Protein AF-A0A660UEM5-F1 (afdb_monomer_lite)

Structure (mmCIF, N/CA/C/O backbone):
data_AF-A0A660UEM5-F1
#
_entry.id   AF-A0A660UEM5-F1
#
loop_
_atom_site.group_PDB
_atom_site.id
_atom_site.type_symbol
_atom_site.label_atom_id
_atom_site.label_alt_id
_atom_site.label_comp_id
_atom_site.label_asym_id
_atom_site.label_entity_id
_atom_site.label_seq_id
_atom_site.pdbx_PDB_ins_code
_atom_site.Cartn_x
_atom_site.Cartn_y
_atom_site.Cartn_z
_atom_site.occupancy
_atom_site.B_iso_or_equiv
_atom_site.auth_seq_id
_atom_site.auth_comp_id
_atom_site.auth_asym_id
_atom_site.auth_atom_id
_atom_site.pdbx_PDB_model_num
ATOM 1 N N . MET A 1 1 ? -9.674 23.743 12.447 1.00 40.81 1 MET A N 1
ATOM 2 C CA . MET A 1 1 ? -9.831 23.033 11.156 1.00 40.81 1 MET A CA 1
ATOM 3 C C . MET A 1 1 ? -8.463 22.479 10.761 1.00 40.81 1 MET A C 1
ATOM 5 O O . MET A 1 1 ? -7.748 23.118 10.012 1.00 40.81 1 MET A O 1
ATOM 9 N N . GLU A 1 2 ? -8.066 21.344 11.345 1.00 47.53 2 GLU A N 1
ATOM 10 C CA . GLU A 1 2 ? -6.672 20.836 11.371 1.00 47.53 2 GLU A CA 1
ATOM 11 C C . GLU A 1 2 ? -6.374 19.727 10.335 1.00 47.53 2 GLU A C 1
ATOM 13 O O . GLU A 1 2 ? -5.307 19.132 10.365 1.00 47.53 2 GLU A O 1
ATOM 18 N N . TYR A 1 3 ? -7.315 19.409 9.438 1.00 53.25 3 TYR A N 1
ATOM 19 C CA . TYR A 1 3 ? -7.286 18.165 8.645 1.00 53.25 3 TYR A CA 1
ATOM 20 C C . TYR A 1 3 ? -7.354 18.379 7.126 1.00 53.25 3 TYR A C 1
ATOM 22 O O . TYR A 1 3 ? -7.770 17.474 6.409 1.00 53.25 3 TYR A O 1
ATOM 30 N N . HIS A 1 4 ? -7.023 19.573 6.622 1.00 50.53 4 HIS A N 1
ATOM 31 C CA . HIS A 1 4 ? -7.321 19.935 5.229 1.00 50.53 4 HIS A CA 1
ATOM 32 C C . HIS A 1 4 ? -6.589 19.093 4.167 1.00 50.53 4 HIS A C 1
ATOM 34 O O . HIS A 1 4 ? -7.130 18.963 3.070 1.00 50.53 4 HIS A O 1
ATOM 40 N N . ASP A 1 5 ? -5.473 18.437 4.515 1.00 61.25 5 ASP A N 1
ATOM 41 C CA . ASP A 1 5 ? -4.654 17.679 3.554 1.00 61.25 5 ASP A CA 1
ATOM 42 C C . ASP A 1 5 ? -4.652 16.151 3.767 1.00 61.25 5 ASP A C 1
ATOM 44 O O . ASP A 1 5 ? -4.212 15.402 2.893 1.00 61.25 5 ASP A O 1
ATOM 48 N N . GLU A 1 6 ? -5.185 15.637 4.884 1.00 78.88 6 GLU A N 1
ATOM 49 C CA . GLU A 1 6 ? -5.201 14.190 5.150 1.00 78.88 6 GLU A CA 1
ATOM 50 C C . GLU A 1 6 ? -6.465 13.506 4.609 1.00 78.88 6 GLU A C 1
ATOM 52 O O . GLU A 1 6 ? -7.593 13.756 5.043 1.00 78.88 6 GLU A O 1
ATOM 57 N N . LYS A 1 7 ? -6.283 12.544 3.694 1.00 88.62 7 LYS A N 1
ATOM 58 C CA . LYS A 1 7 ? -7.393 11.761 3.122 1.00 88.62 7 LYS A CA 1
ATOM 59 C C . LYS A 1 7 ? -8.039 10.776 4.090 1.00 88.62 7 LYS A C 1
ATOM 61 O O . LYS A 1 7 ? -9.180 10.370 3.863 1.00 88.62 7 LYS A O 1
ATOM 66 N N . VAL A 1 8 ? -7.325 10.357 5.130 1.00 93.06 8 VAL A N 1
ATOM 67 C CA . VAL A 1 8 ? -7.819 9.408 6.132 1.00 93.06 8 VAL A CA 1
ATOM 68 C C . VAL A 1 8 ? -7.319 9.850 7.493 1.00 93.06 8 VAL A C 1
ATOM 70 O O . VAL A 1 8 ? -6.116 9.923 7.703 1.00 93.06 8 VAL A O 1
ATOM 73 N N . VAL A 1 9 ? -8.238 10.102 8.420 1.00 94.12 9 VAL A N 1
ATOM 74 C CA . VAL A 1 9 ? -7.917 10.643 9.745 1.00 94.12 9 VAL A CA 1
ATOM 75 C C . VAL A 1 9 ? -8.467 9.715 10.816 1.00 94.12 9 VAL A C 1
ATOM 77 O O . VAL A 1 9 ? -9.648 9.369 10.789 1.00 94.12 9 VAL A O 1
ATOM 80 N N . LYS A 1 10 ? -7.638 9.331 11.792 1.00 94.12 10 LYS A N 1
ATOM 81 C CA . LYS A 1 10 ? -8.098 8.622 12.998 1.00 94.12 10 LYS A CA 1
ATOM 82 C C . LYS A 1 10 ? -8.611 9.621 14.042 1.00 94.12 10 LYS A C 1
ATOM 84 O O . LYS A 1 10 ? -8.025 10.684 14.241 1.00 94.12 10 LYS A O 1
ATOM 89 N N . THR A 1 11 ? -9.690 9.286 14.747 1.00 93.12 11 THR A N 1
ATOM 90 C CA . THR A 1 11 ? -10.073 10.015 15.970 1.00 93.12 11 THR A CA 1
ATOM 91 C C . THR A 1 11 ? -8.989 9.867 17.042 1.00 93.12 11 THR A C 1
ATOM 93 O O . THR A 1 11 ? -8.387 8.800 17.153 1.00 93.12 11 THR A O 1
ATOM 96 N N . LYS A 1 12 ? -8.773 10.898 17.867 1.00 90.12 12 LYS A N 1
ATOM 97 C CA . LYS A 1 12 ? -7.832 10.883 18.997 1.00 90.12 12 LYS A CA 1
ATOM 98 C C . LYS A 1 12 ? -8.220 9.796 20.002 1.00 90.12 12 LYS A C 1
ATOM 100 O O . LYS A 1 12 ? -7.364 9.067 20.493 1.00 90.12 12 LYS A O 1
ATOM 105 N N . ASN A 1 13 ? -9.518 9.641 20.266 1.00 87.25 13 ASN A N 1
ATOM 106 C CA . ASN A 1 13 ? -10.042 8.648 21.203 1.00 87.25 13 ASN A CA 1
ATOM 107 C C . ASN A 1 13 ? -10.417 7.324 20.507 1.00 87.25 13 ASN A C 1
ATOM 109 O O . ASN A 1 13 ? -11.582 6.934 20.489 1.00 87.25 13 ASN A O 1
ATOM 113 N N . ILE A 1 14 ? -9.448 6.617 19.927 1.00 89.38 14 ILE A N 1
ATOM 114 C CA . ILE A 1 14 ? -9.673 5.337 19.229 1.00 89.38 14 ILE A CA 1
ATOM 115 C C . ILE A 1 14 ? -9.167 4.137 20.047 1.00 89.38 14 ILE A C 1
ATOM 117 O O . ILE A 1 14 ? -8.414 4.304 21.004 1.00 89.38 14 ILE A O 1
ATOM 121 N N . GLY A 1 15 ? -9.617 2.931 19.706 1.00 88.88 15 GLY A N 1
ATOM 122 C CA . GLY A 1 15 ? -9.191 1.692 20.356 1.00 88.88 15 GLY A CA 1
ATOM 123 C C . GLY A 1 15 ? -9.755 1.499 21.754 1.00 88.88 15 GLY A C 1
ATOM 124 O O . GLY A 1 15 ? -10.719 2.160 22.169 1.00 88.88 15 GLY A O 1
ATOM 125 N N . PHE A 1 16 ? -9.146 0.562 22.477 1.00 89.12 16 PHE A N 1
ATOM 126 C CA . PHE A 1 16 ? -9.543 0.198 23.831 1.00 89.12 16 PHE A CA 1
ATOM 127 C C . PHE A 1 16 ? -9.557 1.397 24.787 1.00 89.12 16 PHE A C 1
ATOM 129 O O . PHE A 1 16 ? -8.673 2.255 24.766 1.00 89.12 16 PHE A O 1
ATOM 136 N N . CYS A 1 17 ? -10.557 1.461 25.672 1.00 87.94 17 CYS A N 1
ATOM 137 C CA . CYS A 1 17 ? -10.482 2.388 26.801 1.00 87.94 17 CYS A CA 1
ATOM 138 C C . CYS A 1 17 ? -9.477 1.879 27.848 1.00 87.94 17 CYS A C 1
ATOM 140 O O . CYS A 1 17 ? -9.124 0.700 27.866 1.00 87.94 17 CYS A O 1
ATOM 142 N N . PHE A 1 18 ? -9.047 2.756 28.759 1.00 86.25 18 PHE A N 1
ATOM 143 C CA . PHE A 1 18 ? -8.059 2.400 29.786 1.00 86.25 18 PHE A CA 1
ATOM 144 C C . PHE A 1 18 ? -8.498 1.203 30.653 1.00 86.25 18 PHE A C 1
ATOM 146 O O . PHE A 1 18 ? -7.657 0.411 31.059 1.00 86.25 18 PHE A O 1
ATOM 153 N N . GLY A 1 19 ? -9.803 1.065 30.933 1.00 84.81 19 GLY A N 1
ATOM 154 C CA . GLY A 1 19 ? -10.333 -0.042 31.733 1.00 84.81 19 GLY A CA 1
ATOM 155 C C . GLY A 1 19 ? -10.148 -1.381 31.027 1.00 84.81 19 GLY A C 1
ATOM 156 O O . GLY A 1 19 ? -9.633 -2.319 31.620 1.00 84.81 19 GLY A O 1
ATOM 157 N N . VAL A 1 20 ? -10.481 -1.429 29.735 1.00 86.44 20 VAL A N 1
ATOM 158 C CA . VAL A 1 20 ? -10.298 -2.619 28.896 1.00 86.44 20 VAL A CA 1
ATOM 159 C C . VAL A 1 20 ? -8.820 -2.962 28.727 1.00 86.44 20 VAL A C 1
ATOM 161 O O . VAL A 1 20 ? -8.461 -4.124 28.892 1.00 86.44 20 VAL A O 1
ATOM 164 N N . ARG A 1 21 ? -7.960 -1.968 28.440 1.00 88.94 21 ARG A N 1
ATOM 165 C CA . ARG A 1 21 ? -6.508 -2.192 28.306 1.00 88.94 21 ARG A CA 1
ATOM 166 C C . ARG A 1 21 ? -5.932 -2.829 29.561 1.00 88.94 21 ARG A C 1
ATOM 168 O O . ARG A 1 21 ? -5.332 -3.889 29.470 1.00 88.94 21 ARG A O 1
ATOM 175 N N . LYS A 1 22 ? -6.228 -2.250 30.726 1.00 88.12 22 LYS A N 1
ATOM 176 C CA . LYS A 1 22 ? -5.733 -2.752 32.007 1.00 88.12 22 LYS A CA 1
ATOM 177 C C . LYS A 1 22 ? -6.202 -4.181 32.300 1.00 88.12 22 LYS A C 1
ATOM 179 O O . LYS A 1 22 ? -5.421 -4.986 32.794 1.00 88.12 22 LYS A O 1
ATOM 184 N N . SER A 1 23 ? -7.465 -4.508 32.011 1.00 88.31 23 SER A N 1
ATOM 185 C CA . SER A 1 23 ? -7.967 -5.876 32.194 1.00 88.31 23 SER A CA 1
ATOM 186 C C . SER A 1 23 ? -7.283 -6.865 31.242 1.00 88.31 23 SER A C 1
ATOM 188 O O . SER A 1 23 ? -6.960 -7.969 31.663 1.00 88.31 23 SER A O 1
ATOM 190 N N . LEU A 1 24 ? -7.037 -6.488 29.981 1.00 89.25 24 LEU A N 1
ATOM 191 C CA . LEU A 1 24 ? -6.336 -7.345 29.016 1.00 89.25 24 LEU A CA 1
ATOM 192 C C . LEU A 1 24 ? -4.858 -7.544 29.375 1.00 89.25 24 LEU A C 1
ATOM 194 O O . LEU A 1 24 ? -4.388 -8.676 29.326 1.00 89.25 24 LEU A O 1
ATOM 198 N N . GLU A 1 25 ? -4.154 -6.477 29.756 1.00 90.56 25 GLU A N 1
ATOM 199 C CA . GLU A 1 25 ? -2.764 -6.525 30.238 1.00 90.56 25 GLU A CA 1
ATOM 200 C C . GLU A 1 25 ? -2.647 -7.467 31.439 1.00 90.56 25 GLU A C 1
ATOM 202 O O . GLU A 1 25 ? -1.825 -8.374 31.432 1.00 90.56 25 GLU A O 1
ATOM 207 N N . LEU A 1 26 ? -3.559 -7.352 32.409 1.00 91.00 26 LEU A N 1
ATOM 208 C CA . LEU A 1 26 ? -3.606 -8.244 33.566 1.00 91.00 26 LEU A CA 1
ATOM 209 C C . LEU A 1 26 ? -3.771 -9.720 33.171 1.00 91.00 26 LEU A C 1
ATOM 211 O O . LEU A 1 26 ? -3.085 -10.581 33.715 1.00 91.00 26 LEU A O 1
ATOM 215 N N . VAL A 1 27 ? -4.679 -10.029 32.239 1.00 91.12 27 VAL A N 1
ATOM 216 C CA . VAL A 1 27 ? -4.877 -11.409 31.765 1.00 91.12 27 VAL A CA 1
ATOM 217 C C . VAL A 1 27 ? -3.614 -11.926 31.071 1.00 91.12 27 VAL A C 1
ATOM 219 O O . VAL A 1 27 ? -3.218 -13.066 31.296 1.00 91.12 27 VAL A O 1
ATOM 222 N N . GLN A 1 28 ? -2.965 -11.099 30.249 1.00 90.06 28 GLN A N 1
ATOM 223 C CA . GLN A 1 28 ? -1.725 -11.468 29.561 1.00 90.06 28 GLN A CA 1
ATOM 224 C C . GLN A 1 28 ? -0.567 -11.693 30.541 1.00 90.06 28 GLN A C 1
ATOM 226 O O . GLN A 1 28 ? 0.149 -12.686 30.412 1.00 90.06 28 GLN A O 1
ATOM 231 N N . ASP A 1 29 ? -0.432 -10.841 31.555 1.00 91.88 29 ASP A N 1
ATOM 232 C CA . ASP A 1 29 ? 0.572 -10.985 32.609 1.00 91.88 29 ASP A CA 1
ATOM 233 C C . ASP A 1 29 ? 0.387 -12.304 33.366 1.00 91.88 29 ASP A C 1
ATOM 235 O O . ASP A 1 29 ? 1.346 -13.050 33.549 1.00 91.88 29 ASP A O 1
ATOM 239 N N . ILE A 1 30 ? -0.848 -12.646 33.741 1.00 91.19 30 ILE A N 1
ATOM 240 C CA . ILE A 1 30 ? -1.155 -13.908 34.432 1.00 91.19 30 ILE A CA 1
ATOM 241 C C . ILE A 1 30 ? -0.803 -15.118 33.557 1.00 91.19 30 ILE A C 1
ATOM 243 O O . ILE A 1 30 ? -0.181 -16.065 34.035 1.00 91.19 30 ILE A O 1
ATOM 247 N N . LEU A 1 31 ? -1.170 -15.080 32.272 1.00 90.56 31 LEU A N 1
ATOM 248 C CA . LEU A 1 31 ? -0.868 -16.160 31.330 1.00 90.56 31 LEU A CA 1
ATOM 249 C C . LEU A 1 31 ? 0.638 -16.320 31.083 1.00 90.56 31 LEU A C 1
ATOM 251 O O . LEU A 1 31 ? 1.101 -17.435 30.882 1.00 90.56 31 LEU A O 1
ATOM 255 N N . SER A 1 32 ? 1.409 -15.231 31.097 1.00 90.56 32 SER A N 1
ATOM 256 C CA . SER A 1 32 ? 2.859 -15.287 30.862 1.00 90.56 32 SER A CA 1
ATOM 257 C C . SER A 1 32 ? 3.653 -15.831 32.051 1.00 90.56 32 SER A C 1
ATOM 259 O O . SER A 1 32 ? 4.675 -16.485 31.851 1.00 90.56 32 SER A O 1
ATOM 261 N N . ARG A 1 33 ? 3.181 -15.597 33.282 1.00 90.44 33 ARG A N 1
ATOM 262 C CA . ARG A 1 33 ? 3.845 -16.079 34.502 1.00 90.44 33 ARG A CA 1
ATOM 263 C C . ARG A 1 33 ? 3.650 -17.573 34.750 1.00 90.44 33 ARG A C 1
ATOM 265 O O . ARG A 1 33 ? 4.492 -18.182 35.395 1.00 90.44 33 ARG A O 1
ATOM 272 N N . ASN A 1 34 ? 2.578 -18.163 34.214 1.00 85.44 34 ASN A N 1
ATOM 273 C CA . ASN A 1 34 ? 2.186 -19.554 34.473 1.00 85.44 34 ASN A CA 1
ATOM 274 C C . ASN A 1 34 ? 2.013 -19.872 35.974 1.00 85.44 34 ASN A C 1
ATOM 276 O O . ASN A 1 34 ? 2.223 -21.003 36.401 1.00 85.44 34 ASN A O 1
ATOM 280 N N . ASP A 1 35 ? 1.588 -18.879 36.764 1.00 87.62 35 ASP A N 1
ATOM 281 C CA . ASP A 1 35 ? 1.375 -19.016 38.215 1.00 87.62 35 ASP A CA 1
ATOM 282 C C . ASP A 1 35 ? 0.176 -19.923 38.565 1.00 87.62 35 ASP A C 1
ATOM 284 O O . ASP A 1 35 ? 0.029 -20.347 39.709 1.00 87.62 35 ASP A O 1
ATOM 288 N N . TYR A 1 36 ? -0.706 -20.200 37.597 1.00 90.25 36 TYR A N 1
ATOM 289 C CA . TYR A 1 36 ? -1.959 -20.928 37.802 1.00 90.25 36 TYR A CA 1
ATOM 290 C C . TYR A 1 36 ? -2.107 -22.074 36.806 1.00 90.25 36 TYR A C 1
ATOM 292 O O . TYR A 1 36 ? -1.790 -21.928 35.626 1.00 90.25 36 TYR A O 1
ATOM 300 N N . SER A 1 37 ? -2.683 -23.188 37.263 1.00 90.62 37 SER A N 1
ATOM 301 C CA . SER A 1 37 ? -2.944 -24.371 36.430 1.00 90.62 37 SER A CA 1
ATOM 302 C C . SER A 1 37 ? -3.986 -24.105 35.338 1.00 90.62 37 SER A C 1
ATOM 304 O O . SER A 1 37 ? -3.953 -24.714 34.268 1.00 90.62 37 SER A O 1
ATOM 306 N N . GLN A 1 38 ? -4.920 -23.187 35.598 1.00 93.31 38 GLN A N 1
ATOM 307 C CA . GLN A 1 38 ? -5.958 -22.780 34.660 1.00 93.31 38 GLN A CA 1
ATOM 308 C C . GLN A 1 38 ? -6.470 -21.373 34.989 1.00 93.31 38 GLN A C 1
ATOM 310 O O . GLN A 1 38 ? -6.795 -21.052 36.134 1.00 93.31 38 GLN A O 1
ATOM 315 N N . VAL A 1 39 ? -6.622 -20.548 33.951 1.00 94.81 39 VAL A N 1
ATOM 316 C CA . VAL A 1 39 ? -7.245 -19.222 34.049 1.00 94.81 39 VAL A CA 1
ATOM 317 C C . VAL A 1 39 ? -8.699 -19.309 33.593 1.00 94.81 39 VAL A C 1
ATOM 319 O O . VAL A 1 39 ? -8.985 -19.763 32.480 1.00 94.81 39 VAL A O 1
ATOM 322 N N . TYR A 1 40 ? -9.614 -18.864 34.448 1.00 93.88 40 TYR A N 1
ATOM 323 C CA . TYR A 1 40 ? -11.028 -18.684 34.141 1.00 93.88 40 TYR A CA 1
ATOM 324 C C . TYR A 1 40 ? -11.362 -17.199 34.083 1.00 93.88 40 TYR A C 1
ATOM 326 O O . TYR A 1 40 ? -10.816 -16.395 34.837 1.00 93.88 40 TYR A O 1
ATOM 334 N N . MET A 1 41 ? -12.303 -16.836 33.224 1.00 92.19 41 MET A N 1
ATOM 335 C CA . MET A 1 41 ? -12.812 -15.478 33.127 1.00 92.19 41 MET A CA 1
ATOM 336 C C . MET A 1 41 ? -14.318 -15.472 33.329 1.00 92.19 41 MET A C 1
ATOM 338 O O . MET A 1 41 ? -15.047 -16.184 32.643 1.00 92.19 41 MET A O 1
ATOM 342 N N . LEU A 1 42 ? -14.782 -14.690 34.298 1.00 90.19 42 LEU A N 1
ATOM 343 C CA . LEU A 1 42 ? -16.192 -14.595 34.634 1.00 90.19 42 LEU A CA 1
ATOM 344 C C . LEU A 1 42 ? -16.820 -13.463 33.817 1.00 90.19 42 LEU A C 1
ATOM 346 O O . LEU A 1 42 ? -16.598 -12.277 34.078 1.00 90.19 42 LEU A O 1
ATOM 350 N N . GLY A 1 43 ? -17.591 -13.868 32.812 1.00 86.44 43 GLY A N 1
ATOM 351 C CA . GLY A 1 43 ? -18.107 -13.011 31.754 1.00 86.44 43 GLY A CA 1
ATOM 352 C C . GLY A 1 43 ? -17.084 -12.762 30.651 1.00 86.44 43 GLY A C 1
ATOM 353 O O . GLY A 1 43 ? -15.930 -13.177 30.719 1.00 86.44 43 GLY A O 1
ATOM 354 N N . GLU A 1 44 ? -17.518 -12.081 29.602 1.00 86.00 44 GLU A N 1
ATOM 355 C CA . GLU A 1 44 ? -16.634 -11.667 28.518 1.00 86.00 44 GLU A CA 1
ATOM 356 C C . GLU A 1 44 ? -15.908 -10.383 28.922 1.00 86.00 44 GLU A C 1
ATOM 358 O O . GLU A 1 44 ? -16.544 -9.388 29.269 1.00 86.00 44 GLU A O 1
ATOM 363 N N . ILE A 1 45 ? -14.570 -10.368 28.843 1.00 82.31 45 ILE A N 1
ATOM 364 C CA . ILE A 1 45 ? -13.777 -9.183 29.224 1.00 82.31 45 ILE A CA 1
ATOM 365 C C . ILE A 1 45 ? -14.254 -7.910 28.519 1.00 82.31 45 ILE A C 1
ATOM 367 O O . ILE A 1 45 ? -14.247 -6.826 29.114 1.00 82.31 45 ILE A O 1
ATOM 371 N N . ILE A 1 46 ? -14.679 -8.089 27.264 1.00 81.50 46 ILE A N 1
ATOM 372 C CA . ILE A 1 46 ? -15.324 -7.135 26.374 1.00 81.50 46 ILE A CA 1
ATOM 373 C C . ILE A 1 46 ? -16.238 -7.876 25.397 1.00 81.50 46 ILE A C 1
ATOM 375 O O . ILE A 1 46 ? -15.971 -9.017 25.033 1.00 81.50 46 ILE A O 1
ATOM 379 N N . HIS A 1 47 ? -17.240 -7.175 24.871 1.00 76.94 47 HIS A N 1
ATOM 380 C CA . HIS A 1 47 ? -18.082 -7.666 23.778 1.00 76.94 47 HIS A CA 1
ATOM 381 C C . HIS A 1 47 ? -17.372 -7.524 22.421 1.00 76.94 47 HIS A C 1
ATOM 383 O O . HIS A 1 47 ? -17.693 -6.634 21.627 1.00 76.94 47 HIS A O 1
ATOM 389 N N . ASN A 1 48 ? -16.351 -8.358 22.196 1.00 81.75 48 ASN A N 1
ATOM 390 C CA . ASN A 1 48 ? -15.640 -8.477 20.924 1.00 81.75 48 ASN A CA 1
ATOM 391 C C . ASN A 1 48 ? -15.179 -9.920 20.679 1.00 81.75 48 ASN A C 1
ATOM 393 O O . ASN A 1 48 ? -14.167 -10.355 21.232 1.00 81.75 48 ASN A O 1
ATOM 397 N N . ASP A 1 49 ? -15.877 -10.620 19.787 1.00 82.75 49 ASP A N 1
ATOM 398 C CA . ASP A 1 49 ? -15.643 -12.036 19.486 1.00 82.75 49 ASP A CA 1
ATOM 399 C C . ASP A 1 49 ? -14.198 -12.334 19.058 1.00 82.75 49 ASP A C 1
ATOM 401 O O . ASP A 1 49 ? -13.665 -13.389 19.384 1.00 82.75 49 ASP A O 1
ATOM 405 N N . LEU A 1 50 ? -13.524 -11.411 18.357 1.00 80.75 50 LEU A N 1
ATOM 406 C CA . LEU A 1 50 ? -12.132 -11.616 17.932 1.00 80.75 50 LEU A CA 1
ATOM 407 C C . LEU A 1 50 ? -11.188 -11.699 19.133 1.00 80.75 50 LEU A C 1
ATOM 409 O O . LEU A 1 50 ? -10.301 -12.548 19.160 1.00 80.75 50 LEU A O 1
ATOM 413 N N . VAL A 1 51 ? -11.391 -10.831 20.123 1.00 85.19 51 VAL A N 1
ATOM 414 C CA . VAL A 1 51 ? -10.572 -10.797 21.342 1.00 85.19 51 VAL A CA 1
ATOM 415 C C . VAL A 1 51 ? -10.904 -11.985 22.238 1.00 85.19 51 VAL A C 1
ATOM 417 O O . VAL A 1 51 ? -10.002 -12.603 22.795 1.00 85.19 51 VAL A O 1
ATOM 420 N N . ILE A 1 52 ? -12.185 -12.342 22.330 1.00 87.44 52 ILE A N 1
ATOM 421 C CA . ILE A 1 52 ? -12.643 -13.509 23.084 1.00 87.44 52 ILE A CA 1
ATOM 422 C C . ILE A 1 52 ? -12.034 -14.804 22.532 1.00 87.44 52 ILE A C 1
ATOM 424 O O . ILE A 1 52 ? -11.397 -15.540 23.285 1.00 87.44 52 ILE A O 1
ATOM 428 N N . ASN A 1 53 ? -12.111 -15.020 21.219 1.00 87.50 53 ASN A N 1
ATOM 429 C CA . ASN A 1 53 ? -11.510 -16.188 20.572 1.00 87.50 53 ASN A CA 1
ATOM 430 C C . ASN A 1 53 ? -9.982 -16.233 20.758 1.00 87.50 53 ASN A C 1
ATOM 432 O O . ASN A 1 53 ? -9.398 -17.309 20.890 1.00 87.50 53 ASN A O 1
ATOM 436 N N . GLU A 1 54 ? -9.308 -15.075 20.771 1.00 87.81 54 GLU A N 1
ATOM 437 C CA . GLU A 1 54 ? -7.864 -15.012 21.018 1.00 87.81 54 GLU A CA 1
ATOM 438 C C . GLU A 1 54 ? -7.505 -15.454 22.445 1.00 87.81 54 GLU A C 1
ATOM 440 O O . GLU A 1 54 ? -6.537 -16.194 22.625 1.00 87.81 54 GLU A O 1
ATOM 445 N N . LEU A 1 55 ? -8.281 -15.028 23.446 1.00 90.25 55 LEU A N 1
ATOM 446 C CA . LEU A 1 55 ? -8.082 -15.422 24.842 1.00 90.25 55 LEU A CA 1
ATOM 447 C C . LEU A 1 55 ? -8.363 -16.911 25.062 1.00 90.25 55 LEU A C 1
ATOM 449 O O . LEU A 1 55 ? -7.564 -17.585 25.712 1.00 90.25 55 LEU A O 1
ATOM 453 N N . GLU A 1 56 ? -9.439 -17.442 24.479 1.00 91.62 56 GLU A N 1
ATOM 454 C CA . GLU A 1 56 ? -9.758 -18.874 24.550 1.00 91.62 56 GLU A CA 1
ATOM 455 C C . GLU A 1 56 ? -8.648 -19.723 23.911 1.00 91.62 56 GLU A C 1
ATOM 457 O O . GLU A 1 56 ? -8.205 -20.710 24.498 1.00 91.62 56 GLU A O 1
ATOM 462 N N . ARG A 1 57 ? -8.091 -19.286 22.771 1.00 92.31 57 ARG A N 1
ATOM 463 C CA . ARG A 1 57 ? -6.937 -19.948 22.136 1.00 92.31 57 ARG A CA 1
ATOM 464 C C . ARG A 1 57 ? -5.668 -19.904 22.996 1.00 92.31 57 ARG A C 1
ATOM 466 O O . ARG A 1 57 ? -4.846 -20.808 22.903 1.00 92.31 57 ARG A O 1
ATOM 473 N N . LYS A 1 58 ? -5.502 -18.871 23.827 1.00 91.25 58 LYS A N 1
ATOM 474 C CA . LYS A 1 58 ? -4.416 -18.770 24.821 1.00 91.25 58 LYS A CA 1
ATOM 475 C C . LYS A 1 58 ? -4.709 -19.552 26.111 1.00 91.25 58 LYS A C 1
ATOM 477 O O . LYS A 1 58 ? -3.922 -19.482 27.046 1.00 91.25 58 LYS A O 1
ATOM 482 N N . GLY A 1 59 ? -5.816 -20.295 26.163 1.00 91.25 59 GLY A N 1
ATOM 483 C CA . GLY A 1 59 ? -6.152 -21.193 27.264 1.00 91.25 59 GLY A CA 1
ATOM 484 C C . GLY A 1 59 ? -7.088 -20.604 28.318 1.00 91.25 59 GLY A C 1
ATOM 485 O O . GLY A 1 59 ? -7.337 -21.272 29.316 1.00 91.25 59 GLY A O 1
ATOM 486 N N . VAL A 1 60 ? -7.637 -19.398 28.132 1.00 94.12 60 VAL A N 1
ATOM 487 C CA . VAL A 1 60 ? -8.611 -18.815 29.073 1.00 94.12 60 VAL A CA 1
ATOM 488 C C . VAL A 1 60 ? -9.979 -19.480 28.904 1.00 94.12 60 VAL A C 1
ATOM 490 O O . VAL A 1 60 ? -10.511 -19.534 27.800 1.00 94.12 60 VAL A O 1
ATOM 493 N N . LYS A 1 61 ? -10.599 -19.942 29.996 1.00 93.12 61 LYS A N 1
ATOM 494 C CA . LYS A 1 61 ? -11.960 -20.514 29.975 1.00 93.12 61 LYS A CA 1
ATOM 495 C C . LYS A 1 61 ? -13.003 -19.490 30.414 1.00 93.12 61 LYS A C 1
ATOM 497 O O . LYS A 1 61 ? -12.966 -19.024 31.550 1.00 93.12 61 LYS A O 1
ATOM 502 N N . ILE A 1 62 ? -13.956 -19.161 29.544 1.00 92.06 62 ILE A N 1
ATOM 503 C CA . ILE A 1 62 ? -14.971 -18.134 29.824 1.00 92.06 62 ILE A CA 1
ATOM 504 C C . ILE A 1 62 ? -16.230 -18.751 30.441 1.00 92.06 62 ILE A C 1
ATOM 506 O O . ILE A 1 62 ? -16.876 -19.617 29.853 1.00 92.06 62 ILE A O 1
ATOM 510 N N . ILE A 1 63 ? -16.615 -18.246 31.612 1.00 90.56 63 ILE A N 1
ATOM 511 C CA . ILE A 1 63 ? -17.829 -18.605 32.347 1.00 90.56 63 ILE A CA 1
ATOM 512 C C . ILE A 1 63 ? -18.879 -17.526 32.069 1.00 90.56 63 ILE A C 1
ATOM 514 O O . ILE A 1 63 ? -18.778 -16.413 32.584 1.00 90.56 63 ILE A O 1
ATOM 518 N N . ARG A 1 64 ? -19.874 -17.832 31.228 1.00 86.44 64 ARG A N 1
ATOM 519 C CA . ARG A 1 64 ? -20.913 -16.867 30.810 1.00 86.44 64 ARG A CA 1
ATOM 520 C C . ARG A 1 64 ? -22.126 -16.827 31.743 1.00 86.44 64 ARG A C 1
ATOM 522 O O . ARG A 1 64 ? -22.741 -15.775 31.877 1.00 86.44 64 ARG A O 1
ATOM 529 N N . ASP A 1 65 ? -22.451 -17.941 32.397 1.00 83.38 65 ASP A N 1
ATOM 530 C CA . ASP A 1 65 ? -23.535 -18.017 33.379 1.00 83.38 65 ASP A CA 1
ATOM 531 C C . ASP A 1 65 ? -22.984 -17.866 34.802 1.00 83.38 65 ASP A C 1
ATOM 533 O O . ASP A 1 65 ? -22.236 -18.709 35.293 1.00 83.38 65 ASP A O 1
ATOM 537 N N . PHE A 1 66 ? -23.351 -16.771 35.470 1.00 81.44 66 PHE A N 1
ATOM 538 C CA . PHE A 1 66 ? -22.881 -16.464 36.826 1.00 81.44 66 PHE A CA 1
ATOM 539 C C . PHE A 1 66 ? -23.719 -17.161 37.901 1.00 81.44 66 PHE A C 1
ATOM 541 O O . PHE A 1 66 ? -23.363 -17.130 39.080 1.00 81.44 66 PHE A O 1
ATOM 548 N N . SER A 1 67 ? -24.854 -17.749 37.522 1.00 77.06 67 SER A N 1
ATOM 549 C CA . SER A 1 67 ? -25.731 -18.476 38.436 1.00 77.06 67 SER A CA 1
ATOM 550 C C . SER A 1 67 ? -25.162 -19.851 38.760 1.00 77.06 67 SER A C 1
ATOM 552 O O . SER A 1 67 ? -25.276 -20.297 39.900 1.00 77.06 67 SER A O 1
ATOM 554 N N . ASN A 1 68 ? -24.497 -20.472 37.784 1.00 78.81 68 ASN A N 1
ATOM 555 C CA . ASN A 1 68 ? -23.934 -21.810 37.880 1.00 78.81 68 ASN A CA 1
ATOM 556 C C . ASN A 1 68 ? -22.435 -21.799 37.539 1.00 78.81 68 ASN A C 1
ATOM 558 O O . ASN A 1 68 ? -22.016 -22.192 36.449 1.00 78.81 68 ASN A O 1
ATOM 562 N N . ILE A 1 69 ? -21.619 -21.311 38.479 1.00 80.25 69 ILE A N 1
ATOM 563 C CA . ILE A 1 69 ? -20.158 -21.353 38.346 1.00 80.25 69 ILE A CA 1
ATOM 564 C C . ILE A 1 69 ? -19.725 -22.830 38.420 1.00 80.25 69 ILE A C 1
ATOM 566 O O . ILE A 1 69 ? -20.018 -23.486 39.422 1.00 80.25 69 ILE A O 1
ATOM 570 N N . PRO A 1 70 ? -19.042 -23.372 37.394 1.00 82.12 70 PRO A N 1
ATOM 571 C CA . PRO A 1 70 ? -18.606 -24.764 37.397 1.00 82.12 70 PRO A CA 1
ATOM 572 C C . PRO A 1 70 ? -17.594 -25.018 38.517 1.00 82.12 70 PRO A C 1
ATOM 574 O O . PRO A 1 70 ? -16.960 -24.094 39.025 1.00 82.12 70 PRO A O 1
ATOM 577 N N . ARG A 1 71 ? -17.386 -26.291 38.872 1.00 85.88 71 ARG A N 1
ATOM 578 C CA . ARG A 1 71 ? -16.338 -26.666 39.827 1.00 85.88 71 ARG A CA 1
ATOM 579 C C . ARG A 1 71 ? -14.973 -26.221 39.292 1.00 85.88 71 ARG A C 1
ATOM 581 O O . ARG A 1 71 ? -14.510 -26.728 38.271 1.00 85.88 71 ARG A O 1
ATOM 588 N N . ILE A 1 72 ? -14.339 -25.290 40.000 1.00 89.00 72 ILE A N 1
ATOM 589 C CA . ILE A 1 72 ? -13.023 -24.751 39.651 1.00 89.00 72 ILE A CA 1
ATOM 590 C C . ILE A 1 72 ? -11.938 -25.627 40.303 1.00 89.00 72 ILE A C 1
ATOM 592 O O . ILE A 1 72 ? -12.037 -25.896 41.503 1.00 89.00 72 ILE A O 1
ATOM 596 N N . PRO A 1 73 ? -10.938 -26.124 39.549 1.00 87.31 73 PRO A N 1
ATOM 597 C CA . PRO A 1 73 ? -9.839 -26.899 40.118 1.00 87.31 73 PRO A CA 1
ATOM 598 C C . PRO A 1 73 ? -9.026 -26.100 41.152 1.00 87.31 73 PRO A C 1
ATOM 600 O O . PRO A 1 73 ? -8.933 -24.874 41.035 1.00 87.31 73 PRO A O 1
ATOM 603 N N . PRO A 1 74 ? -8.383 -26.777 42.122 1.00 84.38 74 PRO A N 1
ATOM 604 C CA . PRO A 1 74 ? -7.336 -26.165 42.938 1.00 84.38 74 PRO A CA 1
ATOM 605 C C . PRO A 1 74 ? -6.246 -25.531 42.054 1.00 84.38 74 PRO A C 1
ATOM 607 O O . PRO A 1 74 ? -6.028 -25.962 40.919 1.00 84.38 74 PRO A O 1
ATOM 610 N N . ASP A 1 75 ? -5.601 -24.474 42.549 1.00 88.25 75 ASP A N 1
ATOM 611 C CA . ASP A 1 75 ? -4.538 -23.727 41.847 1.00 88.25 75 ASP A CA 1
ATOM 612 C C . ASP A 1 75 ? -4.968 -23.035 40.538 1.00 88.25 75 ASP A C 1
ATOM 614 O O . ASP A 1 75 ? -4.138 -22.593 39.742 1.00 88.25 75 ASP A O 1
ATOM 618 N N . SER A 1 76 ? -6.277 -22.908 40.307 1.00 93.12 76 SER A N 1
ATOM 619 C CA . SER A 1 76 ? -6.849 -22.074 39.246 1.00 93.12 76 SER A CA 1
ATOM 620 C C . SER A 1 76 ? -7.162 -20.663 39.751 1.00 93.12 76 SER A C 1
ATOM 622 O O . SER A 1 76 ? -7.317 -20.444 40.953 1.00 93.12 76 SER A O 1
ATOM 624 N N . VAL A 1 77 ? -7.332 -19.711 38.830 1.00 94.19 77 VAL A N 1
ATOM 625 C CA . VAL A 1 77 ? -7.764 -18.340 39.151 1.00 94.19 77 VAL A CA 1
ATOM 626 C C . VAL A 1 77 ? -8.977 -17.923 38.331 1.00 94.19 77 VAL A C 1
ATOM 628 O O . VAL A 1 77 ? -9.062 -18.214 37.138 1.00 94.19 77 VAL A O 1
ATOM 631 N N . VAL A 1 78 ? -9.911 -17.210 38.963 1.00 94.19 78 VAL A N 1
ATOM 632 C CA . VAL A 1 78 ? -11.059 -16.578 38.301 1.00 94.19 78 VAL A CA 1
ATOM 633 C C . VAL A 1 78 ? -10.831 -15.074 38.176 1.00 94.19 78 VAL A C 1
ATOM 635 O O . VAL A 1 78 ? -10.702 -14.361 39.168 1.00 94.19 78 VAL A O 1
ATOM 638 N N . ILE A 1 79 ? -10.828 -14.556 36.954 1.00 93.50 79 ILE A N 1
ATOM 639 C CA . ILE A 1 79 ? -10.712 -13.122 36.682 1.00 93.50 79 ILE A CA 1
ATOM 640 C C . ILE A 1 79 ? -12.110 -12.542 36.471 1.00 93.50 79 ILE A C 1
ATOM 642 O O . ILE A 1 79 ? -12.862 -12.993 35.606 1.00 93.50 79 ILE A O 1
ATOM 646 N N . ILE A 1 80 ? -12.458 -11.517 37.245 1.00 90.94 80 ILE A N 1
ATOM 647 C CA . ILE A 1 80 ? -13.727 -10.790 37.105 1.00 90.94 80 ILE A CA 1
ATOM 648 C C . ILE A 1 80 ? -13.578 -9.751 35.993 1.00 90.94 80 ILE A C 1
ATOM 650 O O . ILE A 1 80 ? -12.619 -8.980 36.006 1.00 90.94 80 ILE A O 1
ATOM 654 N N . GLN A 1 81 ? -14.515 -9.717 35.043 1.00 88.25 81 GLN A N 1
ATOM 655 C CA . GLN A 1 81 ? -14.521 -8.791 33.902 1.00 88.25 81 GLN A CA 1
ATOM 656 C C . GLN A 1 81 ? -14.548 -7.296 34.285 1.00 88.25 81 GLN A C 1
ATOM 658 O O . GLN A 1 81 ? -14.942 -6.904 35.382 1.00 88.25 81 GLN A O 1
ATOM 663 N N . SER A 1 82 ? -14.212 -6.437 33.319 1.00 86.38 82 SER A N 1
ATOM 664 C CA . SER A 1 82 ? -14.128 -4.978 33.495 1.00 86.38 82 SER A CA 1
ATOM 665 C C . SER A 1 82 ? -15.458 -4.297 33.876 1.00 86.38 82 SER A C 1
ATOM 667 O O . SER A 1 82 ? -15.438 -3.251 34.532 1.00 86.38 82 SER A O 1
ATOM 669 N N . HIS A 1 83 ? -16.599 -4.901 33.521 1.00 85.56 83 HIS A N 1
ATOM 670 C CA . HIS A 1 83 ? -17.951 -4.457 33.893 1.00 85.56 83 HIS A CA 1
ATOM 671 C C . HIS A 1 83 ? -18.349 -4.813 35.333 1.00 85.56 83 HIS A C 1
ATOM 673 O O . HIS A 1 83 ? -19.397 -4.374 35.799 1.00 85.56 83 HIS A O 1
ATOM 679 N N . GLY A 1 84 ? -17.531 -5.604 36.031 1.00 86.38 84 GLY A N 1
ATOM 680 C CA . GLY A 1 84 ? -17.822 -6.084 37.373 1.00 86.38 84 GLY A CA 1
ATOM 681 C C . GLY A 1 84 ? -18.969 -7.085 37.448 1.00 86.38 84 GLY A C 1
ATOM 682 O O . GLY A 1 84 ? -19.478 -7.584 36.439 1.00 86.38 84 GLY A O 1
ATOM 683 N N . VAL A 1 85 ? -19.323 -7.409 38.689 1.00 88.75 85 VAL A N 1
ATOM 684 C CA . VAL A 1 85 ? -20.381 -8.349 39.071 1.00 88.75 85 VAL A CA 1
ATOM 685 C C . VAL A 1 85 ? -21.073 -7.882 40.344 1.00 88.75 85 VAL A C 1
ATOM 687 O O . VAL A 1 85 ? -20.533 -7.052 41.072 1.00 88.75 85 VAL A O 1
ATOM 690 N N . GLY A 1 86 ? -22.256 -8.428 40.625 1.00 88.38 86 GLY A N 1
ATOM 691 C CA . GLY A 1 86 ? -22.970 -8.154 41.870 1.00 88.38 86 GLY A CA 1
ATOM 692 C C . GLY A 1 86 ? -22.292 -8.770 43.112 1.00 88.38 86 GLY A C 1
ATOM 693 O O . GLY A 1 86 ? -21.522 -9.731 42.984 1.00 88.38 86 GLY A O 1
ATOM 694 N N . PRO A 1 87 ? -22.609 -8.274 44.325 1.00 88.88 87 PRO A N 1
ATOM 695 C CA . PRO A 1 87 ? -22.024 -8.735 45.591 1.00 88.88 87 PRO A CA 1
ATOM 696 C C . PRO A 1 87 ? -22.144 -10.247 45.833 1.00 88.88 87 PRO A C 1
ATOM 698 O O . PRO A 1 87 ? -21.211 -10.868 46.344 1.00 88.88 87 PRO A O 1
ATOM 701 N N . ASP A 1 88 ? -23.249 -10.862 45.402 1.00 88.31 88 ASP A N 1
ATOM 702 C CA . ASP A 1 88 ? -23.505 -12.300 45.571 1.00 88.31 88 ASP A CA 1
ATOM 703 C C . ASP A 1 88 ? -22.492 -13.187 44.839 1.00 88.31 88 ASP A C 1
ATOM 705 O O . ASP A 1 88 ? -22.214 -14.312 45.255 1.00 88.31 88 ASP A O 1
ATOM 709 N N . VAL A 1 89 ? -21.914 -12.702 43.735 1.00 89.25 89 VAL A N 1
ATOM 710 C CA . VAL A 1 89 ? -20.860 -13.432 43.018 1.00 89.25 89 VAL A CA 1
ATOM 711 C C . VAL A 1 89 ? -19.579 -13.448 43.851 1.00 89.25 89 VAL A C 1
ATOM 713 O O . VAL A 1 89 ? -18.988 -14.510 44.027 1.00 89.25 89 VAL A O 1
ATOM 716 N N . TYR A 1 90 ? -19.187 -12.313 44.439 1.00 90.62 90 TYR A N 1
ATOM 717 C CA . TYR A 1 90 ? -18.026 -12.250 45.334 1.00 90.62 90 TYR A CA 1
ATOM 718 C C . TYR A 1 90 ? -18.199 -13.146 46.560 1.00 90.62 90 TYR A C 1
ATOM 720 O O . TYR A 1 90 ? -17.254 -13.824 46.961 1.00 90.62 90 TYR A O 1
ATOM 728 N N . LYS A 1 91 ? -19.404 -13.166 47.143 1.00 90.06 91 LYS A N 1
ATOM 729 C CA . LYS A 1 91 ? -19.722 -14.041 48.273 1.00 90.06 91 LYS A CA 1
ATOM 730 C C . LYS A 1 91 ? -19.558 -15.512 47.888 1.00 90.06 91 LYS A C 1
ATOM 732 O O . LYS A 1 91 ? -18.822 -16.224 48.554 1.00 90.06 91 LYS A O 1
ATOM 737 N N . ARG A 1 92 ? -20.123 -15.937 46.753 1.00 88.81 92 ARG A N 1
ATOM 738 C CA . ARG A 1 92 ? -19.969 -17.312 46.249 1.00 88.81 92 ARG A CA 1
ATOM 739 C C . ARG A 1 92 ? -18.518 -17.700 45.980 1.00 88.81 92 ARG A C 1
ATOM 741 O O . ARG A 1 92 ? -18.135 -18.812 46.324 1.00 88.81 92 ARG A O 1
ATOM 748 N N . LEU A 1 93 ? -17.709 -16.814 45.397 1.00 90.25 93 LEU A N 1
ATOM 749 C CA . LEU A 1 93 ? -16.284 -17.090 45.171 1.00 90.25 93 LEU A CA 1
ATOM 750 C C . LEU A 1 93 ? -15.543 -17.332 46.497 1.00 90.25 93 LEU A C 1
ATOM 752 O O . LEU A 1 93 ? -14.762 -18.275 46.589 1.00 90.25 93 LEU A O 1
ATOM 756 N N . LYS A 1 94 ? -15.838 -16.538 47.535 1.00 90.19 94 LYS A N 1
ATOM 757 C CA . LYS A 1 94 ? -15.263 -16.709 48.880 1.00 90.19 94 LYS A CA 1
ATOM 758 C C . LYS A 1 94 ? -15.766 -17.968 49.584 1.00 90.19 94 LYS A C 1
ATOM 760 O O . LYS A 1 94 ? -14.950 -18.734 50.081 1.00 90.19 94 LYS A O 1
ATOM 765 N N . ASP A 1 95 ? -17.078 -18.198 49.586 1.00 89.38 95 ASP A N 1
ATOM 766 C CA . ASP A 1 95 ? -17.711 -19.346 50.250 1.00 89.38 95 ASP A CA 1
ATOM 767 C C . ASP A 1 95 ? -17.223 -20.686 49.661 1.00 89.38 95 ASP A C 1
ATOM 769 O O . ASP A 1 95 ? -17.161 -21.688 50.366 1.00 89.38 95 ASP A O 1
ATOM 773 N N . ASN A 1 96 ? -16.824 -20.699 48.381 1.00 86.94 96 ASN A N 1
ATOM 774 C CA . ASN A 1 96 ? -16.248 -21.865 47.701 1.00 86.94 96 ASN A CA 1
ATOM 775 C C . ASN A 1 96 ? -14.705 -21.880 47.685 1.00 86.94 96 ASN A C 1
ATOM 777 O O . ASN A 1 96 ? -14.117 -22.710 46.994 1.00 86.94 96 ASN A O 1
ATOM 781 N N . ASN A 1 97 ? -14.047 -20.973 48.417 1.00 87.94 97 ASN A N 1
ATOM 782 C CA . ASN A 1 97 ? -12.588 -20.843 48.503 1.00 87.94 97 ASN A CA 1
ATOM 783 C C . ASN A 1 97 ? -11.883 -20.756 47.128 1.00 87.94 97 ASN A C 1
ATOM 785 O O . ASN A 1 97 ? -10.840 -21.370 46.902 1.00 87.94 97 ASN A O 1
ATOM 789 N N . ILE A 1 98 ? -12.480 -20.017 46.188 1.00 90.56 98 ILE A N 1
ATOM 790 C CA . ILE A 1 98 ? -11.970 -19.838 44.824 1.00 90.56 98 ILE A CA 1
ATOM 791 C C . ILE A 1 98 ? -11.067 -18.602 44.777 1.00 90.56 98 ILE A C 1
ATOM 793 O O . ILE A 1 98 ? -11.509 -17.489 45.074 1.00 90.56 98 ILE A O 1
ATOM 797 N N . ASN A 1 99 ? -9.821 -18.773 44.326 1.00 90.50 99 ASN A N 1
ATOM 798 C CA . ASN A 1 99 ? -8.907 -17.660 44.072 1.00 90.50 99 ASN A CA 1
ATOM 799 C C . ASN A 1 99 ? -9.452 -16.779 42.944 1.00 90.50 99 ASN A C 1
ATOM 801 O O . ASN A 1 99 ? -9.723 -17.264 41.841 1.00 90.50 99 ASN A O 1
ATOM 805 N N . TYR A 1 100 ? -9.590 -15.477 43.196 1.00 93.06 100 TYR A N 1
ATOM 806 C CA . TYR A 1 100 ? -10.082 -14.547 42.187 1.00 93.06 100 TYR A CA 1
ATOM 807 C C . TYR A 1 100 ? -9.302 -13.236 42.146 1.00 93.06 100 TYR A C 1
ATOM 809 O O . TYR A 1 100 ? -8.793 -12.754 43.158 1.00 93.06 100 TYR A O 1
ATOM 817 N N . ILE A 1 101 ? -9.258 -12.633 40.958 1.00 93.12 101 ILE A N 1
ATOM 818 C CA . ILE A 1 101 ? -8.662 -11.320 40.717 1.00 93.12 101 ILE A CA 1
ATOM 819 C C . ILE A 1 101 ? -9.730 -10.403 40.125 1.00 93.12 101 ILE A C 1
ATOM 821 O O . ILE A 1 101 ? -10.348 -10.696 39.100 1.00 93.12 101 ILE A O 1
ATOM 825 N N . ASP A 1 102 ? -9.955 -9.268 40.782 1.00 91.62 102 ASP A N 1
ATOM 826 C CA . ASP A 1 102 ? -10.965 -8.301 40.369 1.00 91.62 102 ASP A CA 1
ATOM 827 C C . ASP A 1 102 ? -10.396 -7.265 39.388 1.00 91.62 102 ASP A C 1
ATOM 829 O O . ASP A 1 102 ? -9.703 -6.328 39.793 1.00 91.62 102 ASP A O 1
ATOM 833 N N . SER A 1 103 ? -10.731 -7.408 38.100 1.00 91.31 103 SER A N 1
ATOM 834 C CA . SER A 1 103 ? -10.339 -6.456 37.052 1.00 91.31 103 SER A CA 1
ATOM 835 C C . SER A 1 103 ? -11.391 -5.370 36.772 1.00 91.31 103 SER A C 1
ATOM 837 O O . SER A 1 103 ? -11.273 -4.638 35.788 1.00 91.31 103 SER A O 1
ATOM 839 N N . THR A 1 104 ? -12.413 -5.227 37.627 1.00 89.81 104 THR A N 1
ATOM 840 C CA . THR A 1 104 ? -13.495 -4.248 37.436 1.00 89.81 104 THR A CA 1
ATOM 841 C C . THR A 1 104 ? -12.944 -2.831 37.291 1.00 89.81 104 THR A C 1
ATOM 843 O O . THR A 1 104 ? -12.140 -2.352 38.100 1.00 89.81 104 THR A O 1
ATOM 846 N N . CYS A 1 105 ? -13.428 -2.114 36.279 1.00 89.69 105 CYS A N 1
ATOM 847 C CA . CYS A 1 105 ? -13.028 -0.744 36.011 1.00 89.69 105 CYS A CA 1
ATOM 848 C C . CYS A 1 105 ? -13.343 0.166 37.209 1.00 89.69 105 CYS A C 1
ATOM 850 O O . CYS A 1 105 ? -14.461 0.189 37.724 1.00 89.69 105 CYS A O 1
ATOM 852 N N . ARG A 1 106 ? -12.379 1.008 37.607 1.00 90.62 106 ARG A N 1
ATOM 853 C CA . ARG A 1 106 ? -12.556 1.976 38.708 1.00 90.62 106 ARG A CA 1
ATOM 854 C C . ARG A 1 106 ? -13.767 2.897 38.526 1.00 90.62 106 ARG A C 1
ATOM 856 O O . ARG A 1 106 ? -14.360 3.328 39.507 1.00 90.62 106 ARG A O 1
ATOM 863 N N . LEU A 1 107 ? -14.126 3.207 37.277 1.00 91.19 107 LEU A N 1
ATOM 864 C CA . LEU A 1 107 ? -15.282 4.054 36.982 1.00 91.19 107 LEU A CA 1
ATOM 865 C C . LEU A 1 107 ? -16.596 3.314 37.209 1.00 91.19 107 LEU A C 1
ATOM 867 O O . LEU A 1 107 ? -17.531 3.949 37.666 1.00 91.19 107 LEU A O 1
ATOM 871 N N . VAL A 1 108 ? -16.639 1.998 36.979 1.00 90.44 108 VAL A N 1
ATOM 872 C CA . VAL A 1 108 ? -17.799 1.156 37.306 1.00 90.44 108 VAL A CA 1
ATOM 873 C C . VAL A 1 108 ? -17.947 1.028 38.822 1.00 90.44 108 VAL A C 1
ATOM 875 O O . VAL A 1 108 ? -19.026 1.270 39.350 1.00 90.44 108 VAL A O 1
ATOM 878 N N . LYS A 1 109 ? -16.846 0.787 39.553 1.00 90.38 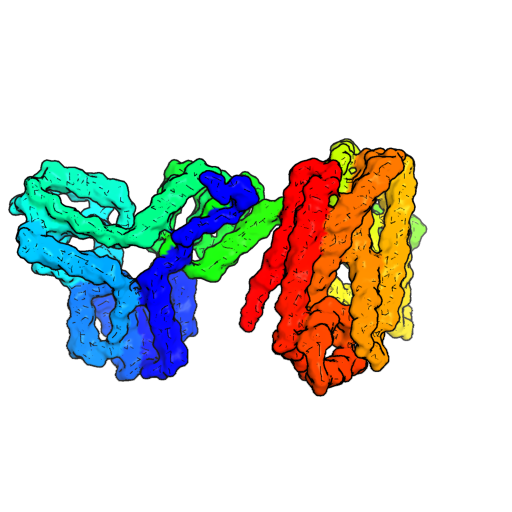109 LYS A N 1
ATOM 879 C CA . LYS A 1 109 ? -16.870 0.775 41.031 1.00 90.38 109 LYS A CA 1
ATOM 880 C C . LYS A 1 109 ? -17.420 2.082 41.614 1.00 90.38 109 LYS A C 1
ATOM 882 O O . LYS A 1 109 ? -18.173 2.051 42.581 1.00 90.38 109 LYS A O 1
ATOM 887 N N . ARG A 1 110 ? -17.102 3.225 40.992 1.00 93.19 110 ARG A N 1
ATOM 888 C CA . ARG A 1 110 ? -17.651 4.532 41.381 1.00 93.19 110 ARG A CA 1
ATOM 889 C C . ARG A 1 110 ? -19.174 4.610 41.208 1.00 93.19 110 ARG A C 1
ATOM 891 O O . ARG A 1 110 ? -19.804 5.288 42.008 1.00 93.19 110 ARG A O 1
ATOM 898 N N . ILE A 1 111 ? -19.762 3.924 40.222 1.00 94.44 111 ILE A N 1
ATOM 899 C CA . ILE A 1 111 ? -21.226 3.854 40.051 1.00 94.44 111 ILE A CA 1
ATOM 900 C C . ILE A 1 111 ? -21.860 3.124 41.232 1.00 94.44 111 ILE A C 1
ATOM 902 O O . ILE A 1 111 ? -22.843 3.605 41.785 1.00 94.44 111 ILE A O 1
ATOM 906 N N . HIS A 1 112 ? -21.262 2.009 41.662 1.00 92.81 112 HIS A N 1
ATOM 907 C CA . HIS A 1 112 ? -21.753 1.249 42.814 1.00 92.81 112 HIS A CA 1
ATOM 908 C C . HIS A 1 112 ? -21.738 2.111 44.084 1.00 92.81 112 HIS A C 1
ATOM 910 O O . HIS A 1 112 ? -22.754 2.225 44.764 1.00 92.81 112 HIS A O 1
ATOM 916 N N . SER A 1 113 ? -20.620 2.792 44.360 1.00 92.81 113 SER A N 1
ATOM 917 C CA . SER A 1 113 ? -20.513 3.699 45.511 1.00 92.81 113 SER A CA 1
ATOM 918 C C . SER A 1 113 ? -21.455 4.904 45.412 1.00 92.81 113 SER A C 1
ATOM 920 O O . SER A 1 113 ? -21.999 5.334 46.424 1.00 92.81 113 SER A O 1
ATOM 922 N N . ALA A 1 114 ? -21.672 5.444 44.209 1.00 94.50 114 ALA A N 1
ATOM 923 C CA . ALA A 1 114 ? -22.608 6.544 43.982 1.00 94.50 114 ALA A CA 1
ATOM 924 C C . ALA A 1 114 ? -24.056 6.131 44.282 1.00 94.50 114 ALA A C 1
ATOM 926 O O . ALA A 1 114 ? -24.768 6.870 44.957 1.00 94.50 114 ALA A O 1
ATOM 927 N N . LEU A 1 115 ? -24.470 4.942 43.834 1.00 95.62 115 LEU A N 1
ATOM 928 C CA . LEU A 1 115 ? -25.803 4.409 44.113 1.00 95.62 115 LEU A CA 1
ATOM 929 C C . LEU A 1 115 ? -26.030 4.240 45.620 1.00 95.62 115 LEU A C 1
ATOM 931 O O . LEU A 1 115 ? -27.033 4.712 46.146 1.00 95.62 115 LEU A O 1
ATOM 935 N N . GLN A 1 116 ? -25.060 3.647 46.319 1.00 93.56 116 GLN A N 1
ATOM 936 C CA . GLN A 1 116 ? -25.130 3.450 47.768 1.00 93.56 116 GLN A CA 1
ATOM 937 C C . GLN A 1 116 ? -25.182 4.778 48.530 1.00 93.56 116 GLN A C 1
ATOM 939 O O . GLN A 1 116 ? -25.987 4.924 49.443 1.00 93.56 116 GLN A O 1
ATOM 944 N N . SER A 1 117 ? -24.392 5.771 48.110 1.00 95.00 117 SER A N 1
ATOM 945 C CA . SER A 1 117 ? -24.409 7.109 48.708 1.00 95.00 117 SER A CA 1
ATOM 946 C C . SER A 1 117 ? -25.748 7.831 48.522 1.00 95.00 117 SER A C 1
ATOM 948 O O . SER A 1 117 ? -26.140 8.608 49.391 1.00 95.00 117 SER A O 1
ATOM 950 N N . LEU A 1 118 ? -26.451 7.607 47.406 1.00 95.19 118 LEU A N 1
ATOM 951 C CA . LEU A 1 118 ? -27.799 8.145 47.193 1.00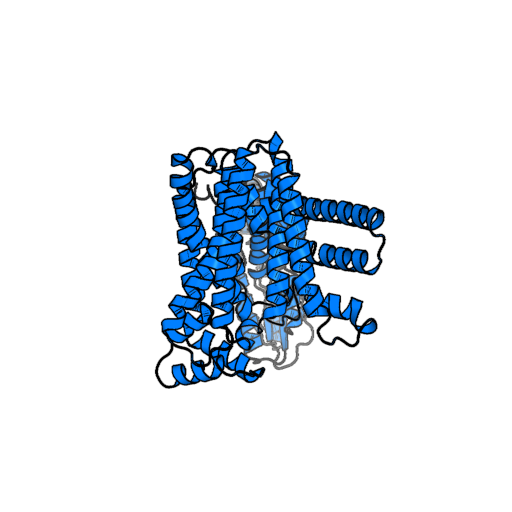 95.19 118 LEU A CA 1
ATOM 952 C C . LEU A 1 118 ? -28.810 7.463 48.120 1.00 95.19 118 LEU A C 1
ATOM 954 O O . LEU A 1 118 ? -29.638 8.134 48.735 1.00 95.19 118 LEU A O 1
ATOM 958 N N . GLU A 1 119 ? -28.717 6.142 48.275 1.00 94.62 119 GLU A N 1
ATOM 959 C CA . GLU A 1 119 ? -29.558 5.404 49.221 1.00 94.62 119 GLU A CA 1
ATOM 960 C C . GLU A 1 119 ? -29.292 5.816 50.679 1.00 94.62 119 GLU A C 1
ATOM 962 O O . GLU A 1 119 ? -30.243 5.969 51.443 1.00 94.62 119 GLU A O 1
ATOM 967 N N . ASP A 1 120 ? -28.033 6.076 51.059 1.00 93.06 120 ASP A N 1
ATOM 968 C CA . ASP A 1 120 ? -27.661 6.646 52.367 1.00 93.06 120 ASP A CA 1
ATOM 969 C C . ASP A 1 120 ? -28.319 8.014 52.615 1.00 93.06 120 ASP A C 1
ATOM 971 O O . ASP A 1 120 ? -28.682 8.342 53.744 1.00 93.06 120 ASP A O 1
ATOM 975 N N . GLY A 1 121 ? -28.536 8.793 51.552 1.00 91.88 121 GLY A N 1
ATOM 976 C CA . GLY A 1 121 ? -29.277 10.057 51.580 1.00 91.88 121 GLY A CA 1
ATOM 977 C C . GLY A 1 121 ? -30.806 9.911 51.607 1.00 91.88 121 GLY A C 1
ATOM 978 O O . GLY A 1 121 ? -31.517 10.919 51.583 1.00 91.88 121 GLY A O 1
ATOM 979 N N . GLY A 1 122 ? -31.334 8.681 51.640 1.00 94.31 122 GLY A N 1
ATOM 980 C CA . GLY A 1 122 ? -32.770 8.392 51.655 1.00 94.31 122 GLY A CA 1
ATOM 981 C C . GLY A 1 122 ? -33.456 8.509 50.290 1.00 94.31 122 GLY A C 1
ATOM 982 O O . GLY A 1 122 ? -34.676 8.688 50.233 1.00 94.31 122 GLY A O 1
ATOM 983 N N . TYR A 1 123 ? -32.698 8.443 49.194 1.00 96.62 123 TYR A N 1
ATOM 984 C CA . TYR A 1 123 ? -33.237 8.467 47.837 1.00 96.62 123 TYR A CA 1
ATOM 985 C C . TYR A 1 123 ? -33.552 7.053 47.329 1.00 96.62 123 TYR A C 1
ATOM 987 O O . TYR A 1 123 ? -32.787 6.113 47.543 1.00 96.62 123 TYR A O 1
ATOM 995 N N . TYR A 1 124 ? -34.671 6.893 46.616 1.00 96.94 124 TYR A N 1
ATOM 996 C CA . TYR A 1 124 ? -35.017 5.624 45.978 1.00 96.94 124 TYR A CA 1
ATOM 997 C C . TYR A 1 124 ? -34.165 5.394 44.716 1.00 96.94 124 TYR A C 1
ATOM 999 O O . TYR A 1 124 ? -34.112 6.290 43.868 1.00 96.94 124 TYR A O 1
ATOM 1007 N N . PRO A 1 125 ? -33.505 4.233 44.556 1.00 97.12 125 PRO A N 1
ATOM 1008 C CA . PRO A 1 125 ? -32.535 4.012 43.495 1.00 97.12 125 PRO A CA 1
ATOM 1009 C C . PRO A 1 125 ? -33.205 3.831 42.128 1.00 97.12 125 PRO A C 1
ATOM 1011 O O . PRO A 1 125 ? -34.044 2.948 41.924 1.00 97.12 125 PRO A O 1
ATOM 1014 N N . VAL A 1 126 ? -32.769 4.638 41.164 1.00 97.25 126 VAL A N 1
ATOM 1015 C CA . VAL A 1 126 ? -33.094 4.508 39.742 1.00 97.25 126 VAL A CA 1
ATOM 1016 C C . VAL A 1 126 ? -31.806 4.347 38.943 1.00 97.25 126 VAL A C 1
ATOM 1018 O O . VAL A 1 126 ? -30.835 5.078 39.136 1.00 97.25 126 VAL A O 1
ATOM 1021 N N . ILE A 1 127 ? -31.805 3.392 38.016 1.00 97.50 127 ILE A N 1
ATOM 1022 C CA . ILE A 1 127 ? -30.685 3.127 37.116 1.00 97.50 127 ILE A CA 1
ATOM 1023 C C . ILE A 1 127 ? -31.146 3.382 35.683 1.00 97.50 127 ILE A C 1
ATOM 1025 O O . ILE A 1 127 ? -32.032 2.697 35.174 1.00 97.50 127 ILE A O 1
ATOM 1029 N N . ILE A 1 128 ? -30.523 4.348 35.014 1.00 96.81 128 ILE A N 1
ATOM 1030 C CA . ILE A 1 128 ? -30.730 4.582 33.583 1.00 96.81 128 ILE A CA 1
ATOM 1031 C C . ILE A 1 128 ? -29.739 3.721 32.802 1.00 96.81 128 ILE A C 1
ATOM 1033 O O . ILE A 1 128 ? -28.526 3.923 32.881 1.00 96.81 128 ILE A O 1
ATOM 1037 N N . GLY A 1 129 ? -30.236 2.749 32.045 1.00 92.88 129 GLY A N 1
ATOM 1038 C CA . GLY A 1 129 ? -29.390 1.801 31.331 1.00 92.88 129 GLY A CA 1
ATOM 1039 C C . GLY A 1 129 ? -30.162 0.629 30.745 1.00 92.88 129 GLY A C 1
ATOM 1040 O O . GLY A 1 129 ? -31.337 0.427 31.038 1.00 92.88 129 GLY A O 1
ATOM 1041 N N . ASN A 1 130 ? -29.483 -0.169 29.923 1.00 89.81 130 ASN A N 1
ATOM 1042 C CA . ASN A 1 130 ? -30.091 -1.366 29.350 1.00 89.81 130 ASN A CA 1
ATOM 1043 C C . ASN A 1 130 ? -30.250 -2.456 30.418 1.00 89.81 130 ASN A C 1
ATOM 1045 O O . ASN A 1 130 ? -29.261 -2.919 30.991 1.00 89.81 130 ASN A O 1
ATOM 1049 N N . ARG A 1 131 ? -31.493 -2.891 30.654 1.00 91.00 131 ARG A N 1
ATOM 1050 C CA . ARG A 1 131 ? -31.856 -3.797 31.760 1.00 91.00 131 ARG A CA 1
ATOM 1051 C C . ARG A 1 131 ? -31.184 -5.173 31.680 1.00 91.00 131 ARG A C 1
ATOM 1053 O O . ARG A 1 131 ? -31.000 -5.813 32.709 1.00 91.00 131 ARG A O 1
ATOM 1060 N N . ASN A 1 132 ? -30.782 -5.598 30.483 1.00 86.19 132 ASN A N 1
ATOM 1061 C CA . ASN A 1 132 ? -30.135 -6.888 30.239 1.00 86.19 132 ASN A CA 1
ATOM 1062 C C . ASN A 1 132 ? -28.600 -6.790 30.178 1.00 86.19 132 ASN A C 1
ATOM 1064 O O . ASN A 1 132 ? -27.924 -7.803 30.004 1.00 86.19 132 ASN A O 1
ATOM 1068 N N . HIS A 1 133 ? -28.023 -5.591 30.295 1.00 84.00 133 HIS A N 1
ATOM 1069 C CA . HIS A 1 133 ? -26.577 -5.413 30.230 1.00 84.00 133 HIS A CA 1
ATOM 1070 C C . HIS A 1 133 ? -25.912 -5.821 31.551 1.00 84.00 133 HIS A C 1
ATOM 1072 O O . HIS A 1 133 ? -26.329 -5.383 32.621 1.00 84.00 133 HIS A O 1
ATOM 1078 N N . THR A 1 134 ? -24.823 -6.592 31.482 1.00 84.31 134 THR A N 1
ATOM 1079 C CA . THR A 1 134 ? -24.106 -7.131 32.657 1.00 84.31 134 THR A CA 1
ATOM 1080 C C . THR A 1 134 ? -23.702 -6.052 33.663 1.00 84.31 134 THR A C 1
ATOM 1082 O O . THR A 1 134 ? -23.898 -6.233 34.857 1.00 84.31 134 THR A O 1
ATOM 1085 N N . GLU A 1 135 ? -23.214 -4.903 33.184 1.00 88.44 135 GLU A N 1
ATOM 1086 C CA . GLU A 1 135 ? -22.933 -3.723 34.022 1.00 88.44 135 GLU A CA 1
ATOM 1087 C C . GLU A 1 135 ? -24.163 -3.254 34.827 1.00 88.44 135 GLU A C 1
ATOM 1089 O O . GLU A 1 135 ? -24.047 -3.004 36.020 1.00 88.44 135 GLU A O 1
ATOM 1094 N N . VAL A 1 136 ? -25.348 -3.170 34.208 1.00 91.31 136 VAL A N 1
ATOM 1095 C CA . VAL A 1 136 ? -26.584 -2.702 34.866 1.00 91.31 136 VAL A CA 1
ATOM 1096 C C . VAL A 1 136 ? -27.086 -3.725 35.879 1.00 91.31 136 VAL A C 1
ATOM 1098 O O . VAL A 1 136 ? -27.478 -3.350 36.981 1.00 91.31 136 VAL A O 1
ATOM 1101 N N . VAL A 1 137 ? -27.007 -5.015 35.542 1.00 89.38 137 VAL A N 1
ATOM 1102 C CA . VAL A 1 137 ? -27.298 -6.114 36.476 1.00 89.38 137 VAL A CA 1
ATOM 1103 C C . VAL A 1 137 ? -26.341 -6.073 37.673 1.00 89.38 137 VAL A C 1
ATOM 1105 O O . VAL A 1 137 ? -26.771 -6.227 38.814 1.00 89.38 137 VAL A O 1
ATOM 1108 N N . GLY A 1 138 ? -25.055 -5.806 37.423 1.00 89.31 138 GLY A N 1
ATOM 1109 C CA . GLY A 1 138 ? -24.040 -5.605 38.453 1.00 89.31 138 GLY A CA 1
ATOM 1110 C C . GLY A 1 138 ? -24.391 -4.447 39.382 1.00 89.31 138 GLY A C 1
ATOM 1111 O O . GLY A 1 138 ? -24.491 -4.666 40.585 1.00 89.31 138 GLY A O 1
ATOM 1112 N N . ILE A 1 139 ? -24.662 -3.258 38.828 1.00 92.94 139 ILE A N 1
ATOM 1113 C CA . ILE A 1 139 ? -25.061 -2.057 39.582 1.00 92.94 139 ILE A CA 1
ATOM 1114 C C . ILE A 1 139 ? -26.303 -2.337 40.437 1.00 92.94 139 ILE A C 1
ATOM 1116 O O . ILE A 1 139 ? -26.314 -2.013 41.624 1.00 92.94 139 ILE A O 1
ATOM 1120 N N . ALA A 1 140 ? -27.326 -2.974 39.860 1.00 93.25 140 ALA A N 1
ATOM 1121 C CA . ALA A 1 140 ? -28.567 -3.288 40.561 1.00 93.25 140 ALA A CA 1
ATOM 1122 C C . ALA A 1 140 ? -28.355 -4.207 41.774 1.00 93.25 140 ALA A C 1
ATOM 1124 O O . ALA A 1 140 ? -29.066 -4.071 42.765 1.00 93.25 140 ALA A O 1
ATOM 1125 N N . GLY A 1 141 ? -27.354 -5.093 41.730 1.00 91.19 141 GLY A N 1
ATOM 1126 C CA . GLY A 1 141 ? -26.996 -5.958 42.855 1.00 91.19 141 GLY A CA 1
ATOM 1127 C C . GLY A 1 141 ? -26.392 -5.226 44.060 1.00 91.19 141 GLY A C 1
ATOM 1128 O O . GLY A 1 141 ? -26.351 -5.798 45.143 1.00 91.19 141 GLY A O 1
ATOM 1129 N N . TYR A 1 142 ? -25.920 -3.984 43.903 1.00 92.19 142 TYR A N 1
ATOM 1130 C CA . TYR A 1 142 ? -25.404 -3.168 45.015 1.00 92.19 142 TYR A CA 1
ATOM 1131 C C . TYR A 1 142 ? -26.479 -2.324 45.707 1.00 92.19 142 TYR A C 1
ATOM 1133 O O . TYR A 1 142 ? -26.184 -1.733 46.750 1.00 92.19 142 TYR A O 1
ATOM 1141 N N . ALA A 1 143 ? -27.685 -2.260 45.138 1.00 92.38 143 ALA A N 1
ATOM 1142 C CA . ALA A 1 143 ? -28.800 -1.522 45.710 1.00 92.38 143 ALA A CA 1
ATOM 1143 C C . ALA A 1 143 ? -29.335 -2.234 46.963 1.00 92.38 143 ALA A C 1
ATOM 1145 O O . ALA A 1 143 ? -29.479 -3.458 46.976 1.00 92.38 143 ALA A O 1
ATOM 1146 N N . ARG A 1 144 ? -29.661 -1.482 48.017 1.00 90.31 144 ARG A N 1
ATOM 1147 C CA . ARG A 1 144 ? -30.251 -2.042 49.250 1.00 90.31 144 ARG A CA 1
ATOM 1148 C C . ARG A 1 144 ? -31.733 -2.355 49.092 1.00 90.31 144 ARG A C 1
ATOM 1150 O O . ARG A 1 144 ? -32.254 -3.246 49.759 1.00 90.31 144 ARG A O 1
ATOM 1157 N N . GLN A 1 145 ? -32.404 -1.627 48.207 1.00 90.06 145 GLN A N 1
ATOM 1158 C CA . GLN A 1 145 ? -33.772 -1.895 47.778 1.00 90.06 145 GLN A CA 1
ATOM 1159 C C . GLN A 1 145 ? -33.830 -2.127 46.267 1.00 90.06 145 GLN A C 1
ATOM 1161 O O . GLN A 1 145 ? -32.953 -1.693 45.526 1.00 90.06 145 GLN A O 1
ATOM 1166 N N . LYS A 1 146 ? -34.872 -2.823 45.798 1.00 92.69 146 LYS A N 1
ATOM 1167 C CA . LYS A 1 146 ? -35.023 -3.176 44.379 1.00 92.69 146 LYS A CA 1
ATOM 1168 C C . LYS A 1 146 ? -35.058 -1.902 43.513 1.00 92.69 146 LYS A C 1
ATOM 1170 O O . LYS A 1 146 ? -36.021 -1.149 43.633 1.00 92.69 146 LYS A O 1
ATOM 1175 N N . PRO A 1 147 ? -34.069 -1.663 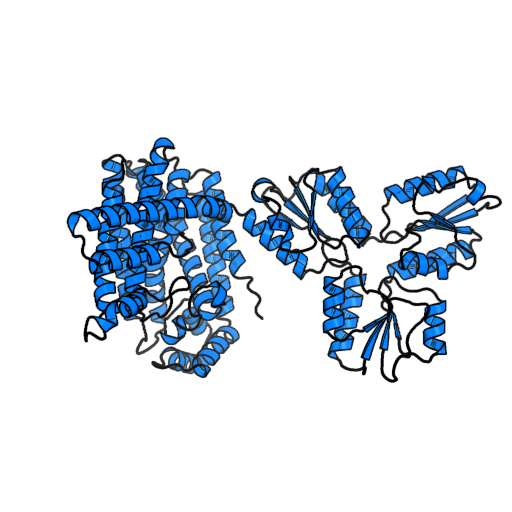42.632 1.00 95.19 147 PRO A N 1
ATOM 1176 C CA . PRO A 1 147 ? -34.011 -0.430 41.861 1.00 95.19 147 PRO A CA 1
ATOM 1177 C C . PRO A 1 147 ? -34.989 -0.449 40.687 1.00 95.19 147 PRO A C 1
ATOM 1179 O O . PRO A 1 147 ? -35.289 -1.500 40.111 1.00 95.19 147 PRO A O 1
ATOM 1182 N N . ILE A 1 148 ? -35.440 0.738 40.288 1.00 96.00 148 ILE A N 1
ATOM 1183 C CA . ILE A 1 148 ? -36.168 0.939 39.032 1.00 96.00 148 ILE A CA 1
ATOM 1184 C C . ILE A 1 148 ? -35.142 1.115 37.906 1.00 96.00 148 ILE A C 1
ATOM 1186 O O . ILE A 1 148 ? -34.276 1.983 37.980 1.00 96.00 148 ILE A O 1
ATOM 1190 N N . ILE A 1 149 ? -35.234 0.300 36.854 1.00 96.81 149 ILE A N 1
ATOM 1191 C CA . ILE A 1 149 ? -34.313 0.351 35.709 1.00 96.81 149 ILE A CA 1
ATOM 1192 C C . ILE A 1 149 ? -35.063 0.867 34.484 1.00 96.81 149 ILE A C 1
ATOM 1194 O O . ILE A 1 149 ? -36.068 0.264 34.104 1.00 96.81 149 ILE A O 1
ATOM 1198 N N . ILE A 1 150 ? -34.566 1.937 33.862 1.00 95.38 150 ILE A N 1
ATOM 1199 C CA . ILE A 1 150 ? -35.214 2.630 32.739 1.00 95.38 150 ILE A CA 1
ATOM 1200 C C . ILE A 1 150 ? -34.239 2.703 31.563 1.00 95.38 150 ILE A C 1
ATOM 1202 O O . ILE A 1 150 ? -33.136 3.228 31.706 1.00 95.38 150 ILE A O 1
ATOM 1206 N N . GLU A 1 151 ? -34.643 2.200 30.395 1.00 92.56 151 GLU A N 1
ATOM 1207 C CA . GLU A 1 151 ? -33.820 2.235 29.181 1.00 92.56 151 GLU A CA 1
ATOM 1208 C C . GLU A 1 151 ? -34.270 3.331 28.205 1.00 92.56 151 GLU A C 1
ATOM 1210 O O . GLU A 1 151 ? -33.456 3.854 27.444 1.00 92.56 151 GLU A O 1
ATOM 1215 N N . SER A 1 152 ? -35.548 3.719 28.238 1.00 91.44 152 SER A N 1
ATOM 1216 C CA . SER A 1 152 ? -36.100 4.742 27.349 1.00 91.44 152 SER A CA 1
ATOM 1217 C C . SER A 1 152 ? -37.064 5.699 28.046 1.00 91.44 152 SER A C 1
ATOM 1219 O O . SER A 1 152 ? -37.754 5.346 29.002 1.00 91.44 152 SER A O 1
ATOM 1221 N N . SER A 1 153 ? -37.171 6.920 27.515 1.00 89.81 153 SER A N 1
ATOM 1222 C CA . SER A 1 153 ? -38.046 7.978 28.033 1.00 89.81 153 SER A CA 1
ATOM 1223 C C . SER A 1 153 ? -39.539 7.609 27.966 1.00 89.81 153 SER A C 1
ATOM 1225 O O . SER A 1 153 ? -40.361 8.226 28.639 1.00 89.81 153 SER A O 1
ATOM 1227 N N . CYS A 1 154 ? -39.919 6.608 27.165 1.00 88.94 154 CYS A N 1
ATOM 1228 C CA . CYS A 1 154 ? -41.288 6.088 27.085 1.00 88.94 154 CYS A CA 1
ATOM 1229 C C . CYS A 1 154 ? -41.668 5.141 28.240 1.00 88.94 154 CYS A C 1
ATOM 1231 O O . CYS A 1 154 ? -42.854 4.901 28.467 1.00 88.94 154 CYS A O 1
ATOM 1233 N N . GLU A 1 155 ? -40.690 4.609 28.979 1.00 91.38 155 GLU A N 1
ATOM 1234 C CA . GLU A 1 155 ? -40.929 3.761 30.156 1.00 91.38 155 GLU A CA 1
ATOM 1235 C C . GLU A 1 155 ? -41.251 4.579 31.414 1.00 91.38 155 GLU A C 1
ATOM 1237 O O . GLU A 1 155 ? -41.757 4.037 32.397 1.00 91.38 155 GLU A O 1
ATOM 1242 N N . VAL A 1 156 ? -40.987 5.887 31.380 1.00 91.88 156 VAL A N 1
ATOM 1243 C CA . VAL A 1 156 ? -41.251 6.809 32.483 1.00 91.88 156 VAL A CA 1
ATOM 1244 C C . VAL A 1 156 ? -42.764 7.045 32.588 1.00 91.88 156 VAL A C 1
ATOM 1246 O O . VAL A 1 156 ? -43.346 7.784 31.797 1.00 91.88 156 VAL A O 1
ATOM 1249 N N . LYS A 1 157 ? -43.412 6.381 33.554 1.00 91.25 157 LYS A N 1
ATOM 1250 C CA . LYS A 1 157 ? -44.856 6.480 33.837 1.00 91.25 157 LYS A CA 1
ATOM 1251 C C . LYS A 1 157 ? -45.086 6.822 35.306 1.00 91.25 157 LYS A C 1
ATOM 1253 O O . LYS A 1 157 ? -44.372 6.307 36.163 1.00 91.25 157 LYS A O 1
ATOM 1258 N N . SER A 1 158 ? -46.106 7.628 35.604 1.00 86.62 158 SER A N 1
ATOM 1259 C CA . SER A 1 158 ? -46.441 8.070 36.971 1.00 86.62 158 SER A CA 1
ATOM 1260 C C . SER A 1 158 ? -46.649 6.908 37.948 1.00 86.62 158 SER A C 1
ATOM 1262 O O . SER A 1 158 ? -46.164 6.959 39.077 1.00 86.62 158 SER A O 1
ATOM 1264 N N . ASP A 1 159 ? -47.285 5.824 37.497 1.00 89.75 159 ASP A N 1
ATOM 1265 C CA . ASP A 1 159 ? -47.526 4.625 38.310 1.00 89.75 159 ASP A CA 1
ATOM 1266 C C . ASP A 1 159 ? -46.238 3.951 38.800 1.00 89.75 159 ASP A C 1
ATOM 1268 O O . ASP A 1 159 ? -46.219 3.377 39.889 1.00 89.75 159 ASP A O 1
ATOM 1272 N N . LEU A 1 160 ? -45.149 4.052 38.029 1.00 89.94 160 LEU A N 1
ATOM 1273 C CA . LEU A 1 160 ? -43.850 3.466 38.370 1.00 89.94 160 LEU A CA 1
ATOM 1274 C C . LEU A 1 160 ? -43.235 4.123 39.617 1.00 89.94 160 LEU A C 1
ATOM 1276 O O . LEU A 1 160 ? -42.447 3.498 40.321 1.00 89.94 160 LEU A O 1
ATOM 1280 N N . PHE A 1 161 ? -43.617 5.373 39.891 1.00 92.50 161 PHE A N 1
ATOM 1281 C CA . PHE A 1 161 ? -43.101 6.195 40.986 1.00 92.50 161 PHE A CA 1
ATOM 1282 C C . PHE A 1 161 ? -44.131 6.424 42.099 1.00 92.50 161 PHE A C 1
ATOM 1284 O O . PHE A 1 161 ? -43.941 7.275 42.970 1.00 92.50 161 PHE A O 1
ATOM 1291 N N . LYS A 1 162 ? -45.239 5.674 42.098 1.00 90.19 162 LYS A N 1
ATOM 1292 C CA . LYS A 1 162 ? -46.326 5.854 43.063 1.00 90.19 162 LYS A CA 1
ATOM 1293 C C . LYS A 1 162 ? -45.818 5.704 44.502 1.00 90.19 162 LYS A C 1
ATOM 1295 O O . LYS A 1 162 ? -45.318 4.656 44.896 1.00 90.19 162 LYS A O 1
ATOM 1300 N N . GLY A 1 163 ? -45.983 6.760 45.299 1.00 88.50 163 GLY A N 1
ATOM 1301 C CA . GLY A 1 163 ? -45.547 6.803 46.701 1.00 88.50 163 GLY A CA 1
ATOM 1302 C C . GLY A 1 163 ? -44.065 7.142 46.911 1.00 88.50 163 GLY A C 1
ATOM 1303 O O . GLY A 1 163 ? -43.645 7.300 48.056 1.00 88.50 163 GLY A O 1
ATOM 1304 N N . ILE A 1 164 ? -43.283 7.317 45.841 1.00 93.06 164 ILE A N 1
ATOM 1305 C CA . ILE A 1 164 ? -41.865 7.678 45.911 1.00 93.06 164 ILE A CA 1
ATOM 1306 C C . ILE A 1 164 ? -41.729 9.204 45.871 1.00 93.06 164 ILE A C 1
ATOM 1308 O O . ILE A 1 164 ? -42.134 9.852 44.912 1.00 93.06 164 ILE A O 1
ATOM 1312 N N . LYS A 1 165 ? -41.148 9.794 46.924 1.00 92.69 165 LYS A N 1
ATOM 1313 C CA . LYS A 1 165 ? -40.977 11.258 47.045 1.00 92.69 165 LYS A CA 1
ATOM 1314 C C . LYS A 1 165 ? -39.575 11.757 46.692 1.00 92.69 165 LYS A C 1
ATOM 1316 O O . LYS A 1 165 ? -39.416 12.936 46.389 1.00 92.69 165 LYS A O 1
ATOM 1321 N N . LYS A 1 166 ? -38.574 10.878 46.778 1.00 96.25 166 LYS A N 1
ATOM 1322 C CA . LYS A 1 166 ? -37.160 11.175 46.532 1.00 96.25 166 LYS A CA 1
ATOM 1323 C C . LYS A 1 166 ? -36.551 10.071 45.682 1.00 96.25 166 LYS A C 1
ATOM 1325 O O . LYS A 1 166 ? -36.650 8.906 46.061 1.00 96.25 166 LYS A O 1
ATOM 1330 N N . VAL A 1 167 ? -35.913 10.425 44.574 1.00 96.94 167 VAL A N 1
ATOM 1331 C CA . VAL A 1 167 ? -35.259 9.481 43.659 1.00 96.94 167 VAL A CA 1
ATOM 1332 C C . VAL A 1 167 ? -33.798 9.859 43.452 1.00 96.94 167 VAL A C 1
ATOM 1334 O O . VAL A 1 167 ? -33.477 11.030 43.274 1.00 96.94 167 VAL A O 1
ATOM 1337 N N . GLY A 1 168 ? -32.926 8.854 43.471 1.00 97.12 168 GLY A N 1
ATOM 1338 C CA . GLY A 1 168 ? -31.494 8.976 43.239 1.00 97.12 168 GLY A CA 1
ATOM 1339 C C . GLY A 1 168 ? -31.132 8.223 41.969 1.00 97.12 168 GLY A C 1
ATOM 1340 O O . GLY A 1 168 ? -31.365 7.017 41.885 1.00 97.12 168 GLY A O 1
ATOM 1341 N N . ILE A 1 169 ? -30.582 8.924 40.981 1.00 97.81 169 ILE A N 1
ATOM 1342 C CA . ILE A 1 169 ? -30.328 8.387 39.644 1.00 97.81 169 ILE A CA 1
ATOM 1343 C C . ILE A 1 169 ? -28.833 8.163 39.427 1.00 97.81 169 ILE A C 1
ATOM 1345 O O . ILE A 1 169 ? -28.026 9.089 39.545 1.00 97.81 169 ILE A O 1
ATOM 1349 N N . VAL A 1 170 ? -28.486 6.947 39.006 1.00 97.44 170 VAL A N 1
ATOM 1350 C CA . VAL A 1 170 ? -27.205 6.626 38.360 1.00 97.44 170 VAL A CA 1
ATOM 1351 C C . VAL A 1 170 ? -27.443 6.162 36.923 1.00 97.44 170 VAL A C 1
ATOM 1353 O O . VAL A 1 170 ? -28.543 5.758 36.547 1.00 97.44 170 VAL A O 1
ATOM 1356 N N . ILE A 1 171 ? -26.411 6.232 36.093 1.00 95.75 171 ILE A N 1
ATOM 1357 C CA . ILE A 1 171 ? -26.470 6.033 34.648 1.00 95.75 171 ILE A CA 1
ATOM 1358 C C . ILE A 1 171 ? -25.386 5.033 34.247 1.00 95.75 171 ILE A C 1
ATOM 1360 O O . ILE A 1 171 ? -24.231 5.142 34.660 1.00 95.75 171 ILE A O 1
ATOM 1364 N N . GLN A 1 172 ? -25.743 4.080 33.392 1.00 93.06 172 GLN A N 1
ATOM 1365 C CA . GLN A 1 172 ? -24.801 3.148 32.785 1.00 93.06 172 GLN A CA 1
ATOM 1366 C C . GLN A 1 172 ? -23.637 3.899 32.112 1.00 93.06 172 GLN A C 1
ATOM 1368 O O . GLN A 1 172 ? -23.835 4.852 31.353 1.00 93.06 172 GLN A O 1
ATOM 1373 N N . SER A 1 173 ? -22.407 3.426 32.317 1.00 89.88 173 SER A N 1
ATOM 1374 C CA . SER A 1 173 ? -21.171 4.121 31.931 1.00 89.88 173 SER A CA 1
ATOM 1375 C C . SER A 1 173 ? -21.043 4.413 30.430 1.00 89.88 173 SER A C 1
ATOM 1377 O O . SER A 1 173 ? -20.326 5.338 30.028 1.00 89.88 173 SER A O 1
ATOM 1379 N N . THR A 1 174 ? -21.722 3.623 29.594 1.00 86.06 174 THR A N 1
ATOM 1380 C CA . THR A 1 174 ? -21.712 3.721 28.129 1.00 86.06 174 THR A CA 1
ATOM 1381 C C . THR A 1 174 ? -22.997 4.319 27.549 1.00 86.06 174 THR A C 1
ATOM 1383 O O . THR A 1 174 ? -23.178 4.281 26.331 1.00 86.06 174 THR A O 1
ATOM 1386 N N . PHE A 1 175 ? -23.925 4.825 28.369 1.00 87.62 175 PHE A N 1
ATOM 1387 C CA . PHE A 1 175 ? -25.211 5.359 27.902 1.00 87.62 175 PHE A CA 1
ATOM 1388 C C . PHE A 1 175 ? -25.058 6.627 27.036 1.00 87.62 175 PHE A C 1
ATOM 1390 O O . PHE A 1 175 ? -24.028 7.301 27.078 1.00 87.62 175 PHE A O 1
ATOM 1397 N N . ILE A 1 176 ? -26.058 6.924 26.196 1.00 81.81 176 ILE A N 1
ATOM 1398 C CA . ILE A 1 176 ? -26.084 8.169 25.406 1.00 81.81 176 ILE A CA 1
ATOM 1399 C C . ILE A 1 176 ? -26.540 9.296 26.332 1.00 81.81 176 ILE A C 1
ATOM 1401 O O . ILE A 1 176 ? -27.605 9.183 26.938 1.00 81.81 176 ILE A O 1
ATOM 1405 N N . LYS A 1 177 ? -25.756 10.375 26.422 1.00 85.19 177 LYS A N 1
ATOM 1406 C CA . LYS A 1 177 ? -26.032 11.494 27.331 1.00 85.19 177 LYS A CA 1
ATOM 1407 C C . LYS A 1 177 ? -27.400 12.128 27.064 1.00 85.19 177 LYS A C 1
ATOM 1409 O O . LYS A 1 177 ? -28.182 12.261 27.992 1.00 85.19 177 LYS A O 1
ATOM 1414 N N . GLU A 1 178 ? -27.728 12.394 25.805 1.00 83.69 178 GLU A N 1
ATOM 1415 C CA . GLU A 1 178 ? -28.991 13.029 25.415 1.00 83.69 178 GLU A CA 1
ATOM 1416 C C . GLU A 1 178 ? -30.218 12.188 25.789 1.00 83.69 178 GLU A C 1
ATOM 1418 O O . GLU A 1 178 ? -31.204 12.722 26.287 1.00 83.69 178 GLU A O 1
ATOM 1423 N N . ASN A 1 179 ? -30.143 10.864 25.614 1.00 88.25 179 ASN A N 1
ATOM 1424 C CA . ASN A 1 179 ? -31.229 9.967 26.009 1.00 88.25 179 ASN A CA 1
ATOM 1425 C C . ASN A 1 179 ? -31.383 9.920 27.536 1.00 88.25 179 ASN A C 1
ATOM 1427 O O . ASN A 1 179 ? -32.502 9.829 28.032 1.00 88.25 179 ASN A O 1
ATOM 1431 N N . ALA A 1 180 ? -30.273 9.956 28.285 1.00 91.12 180 ALA A N 1
ATOM 1432 C CA . ALA A 1 180 ? -30.338 10.022 29.743 1.00 91.12 180 ALA A CA 1
ATOM 1433 C C . ALA A 1 180 ? -30.969 11.336 30.205 1.00 91.12 180 ALA A C 1
ATOM 1435 O O . ALA A 1 180 ? -31.826 11.306 31.081 1.00 91.12 180 ALA A O 1
ATOM 1436 N N . ASP A 1 181 ? -30.581 12.460 29.602 1.00 92.31 181 ASP A N 1
ATOM 1437 C CA . ASP A 1 181 ? -31.125 13.773 29.943 1.00 92.31 181 ASP A CA 1
ATOM 1438 C C . ASP A 1 181 ? -32.641 13.824 29.667 1.00 92.31 181 ASP A C 1
ATOM 1440 O O . ASP A 1 181 ? -33.398 14.256 30.530 1.00 92.31 181 ASP A O 1
ATOM 1444 N N . GLU A 1 182 ? -33.118 13.267 28.545 1.00 92.81 182 GLU A N 1
ATOM 1445 C CA . GLU A 1 182 ? -34.559 13.157 28.252 1.00 92.81 182 GLU A CA 1
ATOM 1446 C C . GLU A 1 182 ? -35.323 12.324 29.303 1.00 92.81 182 GLU A C 1
ATOM 1448 O O . GLU A 1 182 ? -36.434 12.678 29.703 1.00 92.81 182 GLU A O 1
ATOM 1453 N N . ILE A 1 183 ? -34.737 11.214 29.767 1.00 95.19 183 ILE A N 1
ATOM 1454 C CA . ILE A 1 183 ? -35.321 10.383 30.832 1.00 95.19 183 ILE A CA 1
ATOM 1455 C C . ILE A 1 183 ? -35.354 11.152 32.158 1.00 95.19 183 ILE A C 1
ATOM 1457 O O . ILE A 1 183 ? -36.368 11.124 32.852 1.00 95.19 183 ILE A O 1
ATOM 1461 N N . ILE A 1 184 ? -34.262 11.837 32.506 1.00 95.94 184 ILE A N 1
ATOM 1462 C CA . ILE A 1 184 ? -34.136 12.608 33.748 1.00 95.94 184 ILE A CA 1
ATOM 1463 C C . ILE A 1 184 ? -35.200 13.705 33.813 1.00 95.94 184 ILE A C 1
ATOM 1465 O O . ILE A 1 184 ? -35.849 13.836 34.849 1.00 95.94 184 ILE A O 1
ATOM 1469 N N . GLU A 1 185 ? -35.412 14.455 32.729 1.00 95.50 185 GLU A N 1
ATOM 1470 C CA . GLU A 1 185 ? -36.423 15.519 32.695 1.00 95.50 185 GLU A CA 1
ATOM 1471 C C . GLU A 1 185 ? -37.835 14.965 32.930 1.00 95.50 185 GLU A C 1
ATOM 1473 O O . GLU A 1 185 ? -38.539 15.440 33.817 1.00 95.50 185 GLU A O 1
ATOM 1478 N N . LYS A 1 186 ? -38.210 13.858 32.274 1.00 94.81 186 LYS A N 1
ATOM 1479 C CA . LYS A 1 186 ? -39.515 13.220 32.526 1.00 94.81 186 LYS A CA 1
ATOM 1480 C C . LYS A 1 186 ? -39.678 12.698 33.955 1.00 94.81 186 LYS A C 1
ATOM 1482 O O . LYS A 1 186 ? -40.795 12.637 34.460 1.00 94.81 186 LYS A O 1
ATOM 1487 N N . ILE A 1 187 ? -38.596 12.272 34.609 1.00 94.94 187 ILE A N 1
ATOM 1488 C CA . ILE A 1 187 ? -38.655 11.837 36.012 1.00 94.94 187 ILE A CA 1
ATOM 1489 C C . ILE A 1 187 ? -38.855 13.046 36.934 1.00 94.94 187 ILE A C 1
ATOM 1491 O O . ILE A 1 187 ? -39.636 12.948 37.880 1.00 94.94 187 ILE A O 1
ATOM 1495 N N . LYS A 1 188 ? -38.204 14.183 36.650 1.00 94.62 188 LYS A N 1
ATOM 1496 C CA . LYS A 1 188 ? -38.390 15.438 37.402 1.00 94.62 188 LYS A CA 1
ATOM 1497 C C . LYS A 1 188 ? -39.823 15.967 37.319 1.00 94.62 188 LYS A C 1
ATOM 1499 O O . LYS A 1 188 ? -40.298 16.535 38.295 1.00 94.62 188 LYS A O 1
ATOM 1504 N N . ASP A 1 189 ? -40.524 15.720 36.213 1.00 93.94 189 ASP A N 1
ATOM 1505 C CA . ASP A 1 189 ? -41.941 16.084 36.065 1.00 93.94 189 ASP A CA 1
ATOM 1506 C C . ASP A 1 189 ? -42.878 15.273 36.984 1.00 93.94 189 ASP A C 1
ATOM 1508 O O . ASP A 1 189 ? -43.991 15.702 37.284 1.00 93.94 189 ASP A O 1
ATOM 1512 N N . ILE A 1 190 ? -42.448 14.086 37.430 1.00 93.44 190 ILE A N 1
ATOM 1513 C CA . ILE A 1 190 ? -43.268 13.146 38.214 1.00 93.44 190 ILE A CA 1
ATOM 1514 C C . ILE A 1 190 ? -42.875 13.158 39.695 1.00 93.44 190 ILE A C 1
ATOM 1516 O O . ILE A 1 190 ? -43.736 13.046 40.571 1.00 93.44 190 ILE A O 1
ATOM 1520 N N . VAL A 1 191 ? -41.576 13.243 39.986 1.00 94.06 191 VAL A N 1
ATOM 1521 C CA . VAL A 1 191 ? -41.020 13.060 41.330 1.00 94.06 191 VAL A CA 1
ATOM 1522 C C . VAL A 1 191 ? -40.546 14.403 41.897 1.00 94.06 191 VAL A C 1
ATOM 1524 O O . VAL A 1 191 ? -39.689 15.040 41.291 1.00 94.06 191 VAL A O 1
ATOM 1527 N N . PRO A 1 192 ? -41.000 14.809 43.100 1.00 91.44 192 PRO A N 1
ATOM 1528 C CA . PRO A 1 192 ? -40.674 16.121 43.670 1.00 91.44 192 PRO A CA 1
ATOM 1529 C C . PRO A 1 192 ? -39.184 16.391 43.929 1.00 91.44 192 PRO A C 1
ATOM 1531 O O . PRO A 1 192 ? -38.760 17.542 43.943 1.00 91.44 192 PRO A O 1
ATOM 1534 N N . SER A 1 193 ? -38.391 15.355 44.210 1.00 95.56 193 SER A N 1
ATOM 1535 C CA . SER A 1 193 ? -36.973 15.485 44.550 1.00 95.56 193 SER A CA 1
ATOM 1536 C C . SER A 1 193 ? -36.168 14.425 43.808 1.00 95.56 193 SER A C 1
ATOM 1538 O O . SER A 1 193 ? -36.320 13.227 44.054 1.00 95.56 193 SER A O 1
ATOM 1540 N N . VAL A 1 194 ? -35.323 14.880 42.883 1.00 96.56 194 VAL A N 1
ATOM 1541 C CA . VAL A 1 194 ? -34.496 14.031 42.022 1.00 96.56 194 VAL A CA 1
ATOM 1542 C C . VAL A 1 194 ? -33.043 14.459 42.165 1.00 96.56 194 VAL A C 1
ATOM 1544 O O . VAL A 1 194 ? -32.694 15.576 41.792 1.00 96.56 194 VAL A O 1
ATOM 1547 N N . GLU A 1 195 ? -32.206 13.561 42.672 1.00 97.12 195 GLU A N 1
ATOM 1548 C CA . GLU A 1 195 ? -30.756 13.735 42.731 1.00 97.12 195 GLU A CA 1
ATOM 1549 C C . GLU A 1 195 ? -30.110 12.859 41.654 1.00 97.12 195 GLU A C 1
ATOM 1551 O O . GLU A 1 195 ? -30.433 11.676 41.529 1.00 97.12 195 GLU A O 1
ATOM 1556 N N . VAL A 1 196 ? -29.203 13.421 40.853 1.00 96.50 196 VAL A N 1
ATOM 1557 C CA . VAL A 1 196 ? -28.584 12.706 39.727 1.00 96.50 196 VAL A CA 1
ATOM 1558 C C . VAL A 1 196 ? -27.073 12.729 39.860 1.00 96.50 196 VAL A C 1
ATOM 1560 O O . VAL A 1 196 ? -26.456 13.791 39.831 1.00 96.50 196 VAL A O 1
ATOM 1563 N N . ILE A 1 197 ? -26.460 11.546 39.887 1.00 95.44 197 ILE A N 1
ATOM 1564 C CA . ILE A 1 197 ? -25.010 11.407 39.769 1.00 95.44 197 ILE A CA 1
ATOM 1565 C C . ILE A 1 197 ? -24.684 10.911 38.358 1.00 95.44 197 ILE A C 1
ATOM 1567 O O . ILE A 1 197 ? -24.793 9.721 38.044 1.00 95.44 197 ILE A O 1
ATOM 1571 N N . ASP A 1 198 ? -24.247 11.838 37.497 1.00 92.88 198 ASP A N 1
ATOM 1572 C CA . ASP A 1 198 ? -23.829 11.527 36.127 1.00 92.88 198 ASP A CA 1
ATOM 1573 C C . ASP A 1 198 ? -22.594 10.612 36.133 1.00 92.88 198 ASP A C 1
ATOM 1575 O O . ASP A 1 198 ? -21.455 11.020 36.377 1.00 92.88 198 ASP A O 1
ATOM 1579 N N . THR A 1 199 ? -22.860 9.341 35.859 1.00 93.75 199 THR A N 1
ATOM 1580 C CA . THR A 1 199 ? -21.923 8.218 35.953 1.00 93.75 199 THR A CA 1
ATOM 1581 C C . THR A 1 199 ? -21.482 7.709 34.578 1.00 93.75 199 THR A C 1
ATOM 1583 O O . THR A 1 199 ? -20.701 6.759 34.486 1.00 93.75 199 THR A O 1
ATOM 1586 N N . ILE A 1 200 ? -21.881 8.396 33.496 1.00 90.69 200 ILE A N 1
ATOM 1587 C CA . ILE A 1 200 ? -21.358 8.135 32.151 1.00 90.69 200 ILE A CA 1
ATOM 1588 C C . ILE A 1 200 ? -19.857 8.434 32.155 1.00 90.69 200 ILE A C 1
ATOM 1590 O O . ILE A 1 200 ? -19.411 9.526 32.524 1.00 90.69 200 ILE A O 1
ATOM 1594 N N . CYS A 1 201 ? -19.050 7.469 31.721 1.00 88.81 201 CYS A N 1
ATOM 1595 C CA . CYS A 1 201 ? -17.606 7.589 31.844 1.00 88.81 201 CYS A CA 1
ATOM 1596 C C . CYS A 1 201 ? -17.019 8.626 30.870 1.00 88.81 201 CYS A C 1
ATOM 1598 O O . CYS A 1 201 ? -17.436 8.749 29.715 1.00 88.81 201 CYS A O 1
ATOM 1600 N N . THR A 1 202 ? -15.984 9.344 31.318 1.00 87.19 202 THR A N 1
ATOM 1601 C CA . THR A 1 202 ? -15.284 10.355 30.510 1.00 87.19 202 THR A CA 1
ATOM 1602 C C . THR A 1 202 ? -14.804 9.819 29.152 1.00 87.19 202 THR A C 1
ATOM 1604 O O . THR A 1 202 ? -15.058 10.486 28.151 1.00 87.19 202 THR A O 1
ATOM 1607 N N . PRO A 1 203 ? -14.210 8.605 29.041 1.00 86.19 203 PRO A N 1
ATOM 1608 C CA . PRO A 1 203 ? -13.793 8.061 27.745 1.00 86.19 203 PRO A CA 1
ATOM 1609 C C . PRO A 1 203 ? -14.932 7.860 26.738 1.00 86.19 203 PRO A C 1
ATOM 1611 O O . PRO A 1 203 ? -14.674 7.907 25.534 1.00 86.19 203 PRO A O 1
ATOM 1614 N N . THR A 1 204 ? -16.159 7.612 27.207 1.00 86.81 204 THR A N 1
ATOM 1615 C CA . THR A 1 204 ? -17.352 7.526 26.353 1.00 86.81 204 THR A CA 1
ATOM 1616 C C . THR A 1 204 ? -17.764 8.917 25.887 1.00 86.81 204 THR A C 1
ATOM 1618 O O . THR A 1 204 ? -17.918 9.120 24.684 1.00 86.81 204 THR A O 1
ATOM 1621 N N . LYS A 1 205 ? -17.861 9.894 26.803 1.00 87.88 205 LYS A N 1
ATOM 1622 C CA . LYS A 1 205 ? -18.233 11.282 26.467 1.00 87.88 205 LYS A CA 1
ATOM 1623 C C . LYS A 1 205 ? -17.286 11.884 25.430 1.00 87.88 205 LYS A C 1
ATOM 1625 O O . LYS A 1 205 ? -17.740 12.371 24.401 1.00 87.88 205 LYS A O 1
ATOM 1630 N N . SER A 1 206 ? -15.975 11.761 25.648 1.00 89.19 206 SER A N 1
ATOM 1631 C CA . SER A 1 206 ? -14.961 12.294 24.731 1.00 89.19 206 SER A CA 1
ATOM 1632 C C . SER A 1 206 ? -15.031 11.664 23.334 1.00 89.19 206 SER A C 1
ATOM 1634 O O . SER A 1 206 ? -14.877 12.371 22.345 1.00 89.19 206 SER A O 1
ATOM 1636 N N . ARG A 1 207 ? -15.308 10.353 23.231 1.00 90.50 207 ARG A N 1
ATOM 1637 C CA . ARG A 1 207 ? -15.489 9.665 21.937 1.00 90.50 207 ARG A CA 1
ATOM 1638 C C . ARG A 1 207 ? -16.737 10.135 21.204 1.00 90.50 207 ARG A C 1
ATOM 1640 O O . ARG A 1 207 ? -16.680 10.398 20.008 1.00 90.50 207 ARG A O 1
ATOM 1647 N N . GLN A 1 208 ? -17.858 10.212 21.917 1.00 90.38 208 GLN A N 1
ATOM 1648 C CA . GLN A 1 208 ? -19.129 10.637 21.341 1.00 90.38 208 GLN A CA 1
ATOM 1649 C C . GLN A 1 208 ? -19.047 12.079 20.835 1.00 90.38 208 GLN A C 1
ATOM 1651 O O . GLN A 1 208 ? -19.483 12.335 19.716 1.00 90.38 208 GLN A O 1
ATOM 1656 N N . GLU A 1 209 ? -18.445 12.985 21.612 1.00 91.06 209 GLU A N 1
ATOM 1657 C CA . GLU A 1 209 ? -18.258 14.382 21.208 1.00 91.06 209 GLU A CA 1
ATOM 1658 C C . GLU A 1 209 ? -17.348 14.506 19.989 1.00 91.06 209 GLU A C 1
ATOM 1660 O O . GLU A 1 209 ? -17.737 15.092 18.982 1.00 91.06 209 GLU A O 1
ATOM 1665 N N . GLU A 1 210 ? -16.190 13.844 20.009 1.00 92.75 210 GLU A N 1
ATOM 1666 C CA . GLU A 1 210 ? -15.262 13.890 18.881 1.00 92.75 210 GLU A CA 1
ATOM 1667 C C . GLU A 1 210 ? -15.900 13.361 17.583 1.00 92.75 210 GLU A C 1
ATOM 1669 O O . GLU A 1 210 ? -15.736 13.955 16.515 1.00 92.75 210 GLU A O 1
ATOM 1674 N N . VAL A 1 211 ? -16.661 12.262 17.655 1.00 93.94 211 VAL A N 1
ATOM 1675 C CA . VAL A 1 211 ? -17.394 11.732 16.495 1.00 93.94 211 VAL A CA 1
ATOM 1676 C C . VAL A 1 211 ? -18.509 12.686 16.065 1.00 93.94 211 VAL A C 1
ATOM 1678 O O . VAL A 1 211 ? -18.693 12.888 14.864 1.00 93.94 211 VAL A O 1
ATOM 1681 N N . ARG A 1 212 ? -19.238 13.303 17.000 1.00 92.25 212 ARG A N 1
ATOM 1682 C CA . ARG A 1 212 ? -20.321 14.258 16.713 1.00 92.25 212 ARG A CA 1
ATOM 1683 C C . ARG A 1 212 ? -19.808 15.488 15.968 1.00 92.25 212 ARG A C 1
ATOM 1685 O O . ARG A 1 212 ? -20.443 15.909 15.001 1.00 92.25 212 ARG A O 1
ATOM 1692 N N . GLU A 1 213 ? -18.670 16.034 16.375 1.00 93.50 213 GLU A N 1
ATOM 1693 C CA . GLU A 1 213 ? -18.048 17.185 15.720 1.00 93.50 213 GLU A CA 1
ATOM 1694 C C . GLU A 1 213 ? -17.465 16.804 14.357 1.00 93.50 213 GLU A C 1
ATOM 1696 O O . GLU A 1 213 ? -17.801 17.409 13.336 1.00 93.50 213 GLU A O 1
ATOM 1701 N N . LYS A 1 214 ? -16.627 15.760 14.313 1.00 92.75 214 LYS A N 1
ATOM 1702 C CA . LYS A 1 214 ? -15.882 15.410 13.097 1.00 92.75 214 LYS A CA 1
ATOM 1703 C C . LYS A 1 214 ? -16.757 14.787 12.015 1.00 92.75 214 LYS A C 1
ATOM 1705 O O . LYS A 1 214 ? -16.527 15.035 10.838 1.00 92.75 214 LYS A O 1
ATOM 1710 N N . SER A 1 215 ? -17.796 14.027 12.357 1.00 94.88 215 SER A N 1
ATOM 1711 C CA . SER A 1 215 ? -18.672 13.405 11.344 1.00 94.88 215 SER A CA 1
ATOM 1712 C C . SER A 1 215 ? -19.316 14.409 10.377 1.00 94.88 215 SER A C 1
ATOM 1714 O O . SER A 1 215 ? -19.630 14.032 9.249 1.00 94.88 215 SER A O 1
ATOM 1716 N N . LYS A 1 216 ? -19.453 15.682 10.776 1.00 94.19 216 LYS A N 1
ATOM 1717 C CA . LYS A 1 216 ? -20.034 16.764 9.964 1.00 94.19 216 LYS A CA 1
ATOM 1718 C C . LYS A 1 216 ? -19.119 17.269 8.841 1.00 94.19 216 LYS A C 1
ATOM 1720 O O . LYS A 1 216 ? -19.622 17.821 7.870 1.00 94.19 216 LYS A O 1
ATOM 1725 N N . VAL A 1 217 ? -17.800 17.117 8.979 1.00 92.81 217 VAL A N 1
ATOM 1726 C CA . VAL A 1 217 ? -16.802 17.701 8.056 1.00 92.81 217 VAL A CA 1
ATOM 1727 C C . VAL A 1 217 ? -16.179 16.690 7.095 1.00 92.81 217 VAL A C 1
ATOM 1729 O O . VAL A 1 217 ? -15.695 17.077 6.035 1.00 92.81 217 VAL A O 1
ATOM 1732 N N . PHE A 1 218 ? -16.197 15.398 7.423 1.00 94.31 218 PHE A N 1
ATOM 1733 C CA . PHE A 1 218 ? -15.640 14.357 6.555 1.00 94.31 218 PHE A CA 1
ATOM 1734 C C . PHE A 1 218 ? -16.655 13.889 5.507 1.00 94.31 218 PHE A C 1
ATOM 1736 O O . PHE A 1 218 ? -17.862 13.903 5.737 1.00 94.31 218 PHE A O 1
ATOM 1743 N N . LYS A 1 219 ? -16.181 13.420 4.347 1.00 95.25 219 LYS A N 1
ATOM 1744 C CA . LYS A 1 219 ? -17.062 12.915 3.279 1.00 95.25 219 LYS A CA 1
ATOM 1745 C C . LYS A 1 219 ? -17.652 11.545 3.615 1.00 95.25 219 LYS A C 1
ATOM 1747 O O . LYS A 1 219 ? -18.746 11.214 3.149 1.00 95.25 219 LYS A O 1
ATOM 1752 N N . SER A 1 220 ? -16.949 10.769 4.435 1.00 96.81 220 SER A N 1
ATOM 1753 C CA . SER A 1 220 ? -17.437 9.518 5.007 1.00 96.81 220 SER A CA 1
ATOM 1754 C C . SER A 1 220 ? -16.853 9.246 6.389 1.00 96.81 220 SER A C 1
ATOM 1756 O O . SER A 1 220 ? -15.816 9.796 6.769 1.00 96.81 220 SER A O 1
ATOM 1758 N N . VAL A 1 221 ? -17.532 8.379 7.139 1.00 97.69 221 VAL A N 1
ATOM 1759 C CA . VAL A 1 221 ? -17.116 7.936 8.471 1.00 97.69 221 VAL A CA 1
ATOM 1760 C C . VAL A 1 221 ? -17.090 6.413 8.509 1.00 97.69 221 VAL A C 1
ATOM 1762 O O . VAL A 1 221 ? -18.029 5.751 8.076 1.00 97.69 221 VAL A O 1
ATOM 1765 N N . VAL A 1 222 ? -16.023 5.849 9.056 1.00 97.69 222 VAL A N 1
ATOM 1766 C CA . VAL A 1 222 ? -15.861 4.420 9.301 1.00 97.69 222 VAL A CA 1
ATOM 1767 C C . VAL A 1 222 ? -15.836 4.191 10.803 1.00 97.69 222 VAL A C 1
ATOM 1769 O O . VAL A 1 222 ? -14.964 4.706 11.501 1.00 97.69 222 VAL A O 1
ATOM 1772 N N . VAL A 1 223 ? -16.796 3.410 11.293 1.00 96.75 223 VAL A N 1
ATOM 1773 C CA . VAL A 1 223 ? -16.890 2.998 12.695 1.00 96.75 223 VAL A CA 1
ATOM 1774 C C . VAL A 1 223 ? -16.503 1.529 12.795 1.00 96.75 223 VAL A C 1
ATOM 1776 O O . VAL A 1 223 ? -17.191 0.659 12.260 1.00 96.75 223 VAL A O 1
ATOM 1779 N N . ILE A 1 224 ? -15.383 1.266 13.466 1.00 95.31 224 ILE A N 1
ATOM 1780 C CA . ILE A 1 224 ? -14.820 -0.073 13.645 1.00 95.31 224 ILE A CA 1
ATOM 1781 C C . ILE A 1 224 ? -15.289 -0.661 14.979 1.00 95.31 224 ILE A C 1
ATOM 1783 O O . ILE A 1 224 ? -15.234 0.007 16.016 1.00 95.31 224 ILE A O 1
ATOM 1787 N N . GLY A 1 225 ? -15.721 -1.918 14.965 1.00 90.31 225 GLY A N 1
ATOM 1788 C CA . GLY A 1 225 ? -16.035 -2.692 16.168 1.00 90.31 225 GLY A CA 1
ATOM 1789 C C . GLY A 1 225 ? -17.104 -3.743 15.910 1.00 90.31 225 GLY A C 1
ATOM 1790 O O . GLY A 1 225 ? -17.442 -3.991 14.764 1.00 90.31 225 GLY A O 1
ATOM 1791 N N . CYS A 1 226 ? -17.635 -4.358 16.967 1.00 84.00 226 CYS A N 1
ATOM 1792 C CA . CYS A 1 226 ? -18.650 -5.414 16.868 1.00 84.00 226 CYS A CA 1
ATOM 1793 C C . CYS A 1 226 ? -20.070 -4.865 17.026 1.00 84.00 226 CYS A C 1
ATOM 1795 O O . CYS A 1 226 ? -20.303 -3.971 17.847 1.00 84.00 226 CYS A O 1
ATOM 1797 N N . LYS A 1 227 ? -21.038 -5.448 16.308 1.00 82.88 227 LYS A N 1
ATOM 1798 C CA . LYS A 1 227 ? -22.468 -5.097 16.437 1.00 82.88 227 LYS A CA 1
ATOM 1799 C C . LYS A 1 227 ? -23.079 -5.433 17.796 1.00 82.88 227 LYS A C 1
ATOM 1801 O O . LYS A 1 227 ? -24.094 -4.852 18.155 1.00 82.88 227 LYS A O 1
ATOM 1806 N N . SER A 1 228 ? -22.483 -6.334 18.568 1.00 78.25 228 SER A N 1
ATOM 1807 C CA . SER A 1 228 ? -22.887 -6.605 19.954 1.00 78.25 228 SER A CA 1
ATOM 1808 C C . SER A 1 228 ? -22.470 -5.487 20.922 1.00 78.25 228 SER A C 1
ATOM 1810 O O . SER A 1 228 ? -23.013 -5.368 22.017 1.00 78.25 228 SER A O 1
ATOM 1812 N N . SER A 1 229 ? -21.532 -4.618 20.527 1.00 81.12 229 SER A N 1
ATOM 1813 C CA . SER A 1 229 ? -21.019 -3.558 21.390 1.00 81.12 229 SER A CA 1
ATOM 1814 C C . SER A 1 229 ? -21.960 -2.354 21.424 1.00 81.12 229 SER A C 1
ATOM 1816 O O . SER A 1 229 ? -22.071 -1.598 20.454 1.00 81.12 229 SER A O 1
ATOM 1818 N N . SER A 1 230 ? -22.596 -2.119 22.576 1.00 77.50 230 SER A N 1
ATOM 1819 C CA . SER A 1 230 ? -23.472 -0.957 22.791 1.00 77.50 230 SER A CA 1
ATOM 1820 C C . SER A 1 230 ? -22.768 0.362 22.441 1.00 77.50 230 SER A C 1
ATOM 1822 O O . SER A 1 230 ? -23.319 1.190 21.720 1.00 77.50 230 SER A O 1
ATOM 1824 N N . ASN A 1 231 ? -21.514 0.538 22.869 1.00 82.19 231 ASN A N 1
ATOM 1825 C CA . ASN A 1 231 ? -20.743 1.750 22.587 1.00 82.19 231 ASN A CA 1
ATOM 1826 C C . ASN A 1 231 ? -20.459 1.937 21.083 1.00 82.19 231 ASN A C 1
ATOM 1828 O O . ASN A 1 231 ? -20.633 3.035 20.561 1.00 82.19 231 ASN A O 1
ATOM 1832 N N . THR A 1 232 ? -20.070 0.879 20.365 1.00 88.38 232 THR A N 1
ATOM 1833 C CA . THR A 1 232 ? -19.807 0.967 18.917 1.00 88.38 232 THR A CA 1
ATOM 1834 C C . THR A 1 232 ? -21.068 1.338 18.136 1.00 88.38 232 THR A C 1
ATOM 1836 O O . THR A 1 232 ? -21.019 2.232 17.292 1.00 88.38 232 THR A O 1
ATOM 1839 N N . ASN A 1 233 ? -22.213 0.717 18.447 1.00 87.94 233 ASN A N 1
ATOM 1840 C CA . ASN A 1 233 ? -23.492 1.069 17.817 1.00 87.94 233 ASN A CA 1
ATOM 1841 C C . ASN A 1 233 ? -23.865 2.530 18.068 1.00 87.94 233 ASN A C 1
ATOM 1843 O O . ASN A 1 233 ? -24.287 3.230 17.151 1.00 87.94 233 ASN A O 1
ATOM 1847 N N . LYS A 1 234 ? -23.657 3.020 19.294 1.00 86.88 234 LYS A N 1
ATOM 1848 C CA . LYS A 1 234 ? -23.916 4.422 19.646 1.00 86.88 234 LYS A CA 1
ATOM 1849 C C . LYS A 1 234 ? -23.069 5.376 18.802 1.00 86.88 234 LYS A C 1
ATOM 1851 O O . LYS A 1 234 ? -23.619 6.303 18.213 1.00 86.88 234 LYS A O 1
ATOM 1856 N N . LEU A 1 235 ? -21.765 5.116 18.663 1.00 92.06 235 LEU A N 1
ATOM 1857 C CA . LEU A 1 235 ? -20.891 5.912 17.788 1.00 92.06 235 LEU A CA 1
ATOM 1858 C C . LEU A 1 235 ? -21.355 5.876 16.326 1.00 92.06 235 LEU A C 1
ATOM 1860 O O . LEU A 1 235 ? -21.373 6.914 15.667 1.00 92.06 235 LEU A O 1
ATOM 1864 N N . TYR A 1 236 ? -21.786 4.711 15.835 1.00 94.50 236 TYR A N 1
ATOM 1865 C CA . TYR A 1 236 ? -22.354 4.577 14.495 1.00 94.50 236 TYR A CA 1
ATOM 1866 C C . TYR A 1 236 ? -23.617 5.421 14.309 1.00 94.50 236 TYR A C 1
ATOM 1868 O O . TYR A 1 236 ? -23.714 6.142 13.320 1.00 94.50 236 TYR A O 1
ATOM 1876 N N . HIS A 1 237 ? -24.560 5.400 15.252 1.00 91.75 237 HIS A N 1
ATOM 1877 C CA . HIS A 1 237 ? -25.778 6.207 15.160 1.00 91.75 237 HIS A CA 1
ATOM 1878 C C . HIS A 1 237 ? -25.494 7.713 15.212 1.00 91.75 237 HIS A C 1
ATOM 1880 O O . HIS A 1 237 ? -26.060 8.460 14.412 1.00 91.75 237 HIS A O 1
ATOM 1886 N N . ILE A 1 238 ? -24.583 8.153 16.088 1.00 91.69 238 ILE A N 1
ATOM 1887 C CA . ILE A 1 238 ? -24.150 9.557 16.166 1.00 91.69 238 ILE A CA 1
ATOM 1888 C C . ILE A 1 238 ? -23.544 9.994 14.827 1.00 91.69 238 ILE A C 1
ATOM 1890 O O . ILE A 1 238 ? -23.959 11.006 14.263 1.00 91.69 238 ILE A O 1
ATOM 1894 N N . ALA A 1 239 ? -22.613 9.205 14.282 1.00 95.56 239 ALA A N 1
ATOM 1895 C CA . ALA A 1 239 ? -22.003 9.487 12.988 1.00 95.56 239 ALA A CA 1
ATOM 1896 C C . ALA A 1 239 ? -23.038 9.484 11.853 1.00 95.56 239 ALA A C 1
ATOM 1898 O O . ALA A 1 239 ? -23.067 10.415 11.053 1.00 95.56 239 ALA A O 1
ATOM 1899 N N . LYS A 1 240 ? -23.939 8.493 11.812 1.00 96.25 240 LYS A N 1
ATOM 1900 C CA . LYS A 1 240 ? -24.957 8.338 10.761 1.00 96.25 240 LYS A CA 1
ATOM 1901 C C . LYS A 1 240 ? -25.961 9.488 10.732 1.00 96.25 240 LYS A C 1
ATOM 1903 O O . LYS A 1 240 ? -26.388 9.877 9.646 1.00 96.25 240 LYS A O 1
ATOM 1908 N N . LYS A 1 241 ? -26.314 10.043 11.898 1.00 94.50 241 LYS A N 1
ATOM 1909 C CA . LYS A 1 241 ? -27.196 11.215 12.016 1.00 94.50 241 LYS A CA 1
ATOM 1910 C C . LYS A 1 241 ? -26.602 12.440 11.316 1.00 94.50 241 LYS A C 1
ATOM 1912 O O . LYS A 1 241 ? -27.334 13.179 10.666 1.00 94.50 241 LYS A O 1
ATOM 1917 N N . ASN A 1 242 ? -25.287 12.621 11.414 1.00 94.75 242 ASN A N 1
ATOM 1918 C CA . ASN A 1 242 ? -24.578 13.748 10.805 1.00 94.75 242 ASN A CA 1
ATOM 1919 C C . ASN A 1 242 ? -24.077 13.445 9.382 1.00 94.75 242 ASN A C 1
ATOM 1921 O O . ASN A 1 242 ? -23.900 14.364 8.588 1.00 94.75 242 ASN A O 1
ATOM 1925 N N . ASN A 1 243 ? -23.839 12.171 9.052 1.00 96.06 243 ASN A N 1
ATOM 1926 C CA . ASN A 1 243 ? -23.202 11.750 7.810 1.00 96.06 243 ASN A CA 1
ATOM 1927 C C . ASN A 1 243 ? -23.829 10.473 7.238 1.00 96.06 243 ASN A C 1
ATOM 1929 O O . ASN A 1 243 ? -23.643 9.363 7.750 1.00 96.06 243 ASN A O 1
ATOM 1933 N N . LYS A 1 244 ? -24.530 10.613 6.107 1.00 95.50 244 LYS A N 1
ATOM 1934 C CA . LYS A 1 244 ? -25.179 9.487 5.416 1.00 95.50 244 LYS A CA 1
ATOM 1935 C C . LYS A 1 244 ? -24.178 8.418 4.956 1.00 95.50 244 LYS A C 1
ATOM 1937 O O . LYS A 1 244 ? -24.540 7.240 4.950 1.00 95.50 244 LYS A O 1
ATOM 1942 N N . ASN A 1 245 ? -22.926 8.785 4.674 1.00 96.81 245 ASN A N 1
ATOM 1943 C CA . ASN A 1 245 ? -21.836 7.878 4.300 1.00 96.81 245 ASN A CA 1
ATOM 1944 C C . ASN A 1 245 ? -21.081 7.361 5.534 1.00 96.81 245 ASN A C 1
ATOM 1946 O O . ASN A 1 245 ? -19.852 7.398 5.596 1.00 96.81 245 ASN A O 1
ATOM 1950 N N . THR A 1 246 ? -21.827 6.903 6.537 1.00 97.50 246 THR A N 1
ATOM 1951 C CA . THR A 1 246 ? -21.265 6.206 7.695 1.00 97.50 246 THR A CA 1
ATOM 1952 C C . THR A 1 246 ? -21.346 4.699 7.472 1.00 97.50 246 THR A C 1
ATOM 1954 O O . THR A 1 246 ? -22.430 4.175 7.190 1.00 97.50 246 THR A O 1
ATOM 1957 N N . PHE A 1 247 ? -20.212 4.016 7.631 1.00 96.50 247 PHE A N 1
ATOM 1958 C CA . PHE A 1 247 ? -20.030 2.584 7.409 1.00 96.50 247 PHE A CA 1
ATOM 1959 C C . PHE A 1 247 ? -19.579 1.888 8.694 1.00 96.50 247 PHE A C 1
ATOM 1961 O O . PHE A 1 247 ? -18.688 2.368 9.394 1.00 96.50 247 PHE A O 1
ATOM 1968 N N . PHE A 1 248 ? -20.189 0.742 8.988 1.00 95.56 248 PHE A N 1
ATOM 1969 C CA . PHE A 1 248 ? -19.824 -0.116 10.113 1.00 95.56 248 PHE A CA 1
ATOM 1970 C C . PHE A 1 248 ? -18.904 -1.235 9.616 1.00 95.56 248 PHE A C 1
ATOM 1972 O O . PHE A 1 248 ? -19.273 -1.950 8.681 1.00 95.56 248 PHE A O 1
ATOM 1979 N N . ILE A 1 249 ? -17.721 -1.378 10.214 1.00 93.94 249 ILE A N 1
ATOM 1980 C CA . ILE A 1 249 ? -16.686 -2.329 9.783 1.00 93.94 249 ILE A CA 1
ATOM 1981 C C . ILE A 1 249 ? -16.334 -3.260 10.947 1.00 93.94 249 ILE A C 1
ATOM 1983 O O . ILE A 1 249 ? -15.777 -2.823 11.953 1.00 93.94 249 ILE A O 1
ATOM 1987 N N . GLU A 1 250 ? -16.642 -4.550 10.795 1.00 90.50 250 GLU A N 1
ATOM 1988 C CA . GLU A 1 250 ? -16.331 -5.585 11.795 1.00 90.50 250 GLU A CA 1
ATOM 1989 C C . GLU A 1 250 ? -15.012 -6.285 11.459 1.00 90.50 250 GLU A C 1
ATOM 1991 O O . GLU A 1 250 ? -14.259 -6.680 12.349 1.00 90.50 250 GLU A O 1
ATOM 1996 N N . LYS A 1 251 ? -14.721 -6.440 10.160 1.00 89.25 251 LYS A N 1
ATOM 1997 C CA . LYS A 1 251 ? -13.546 -7.150 9.651 1.00 89.25 251 LYS A CA 1
ATOM 1998 C C . LYS A 1 251 ? -12.831 -6.337 8.567 1.00 89.25 251 LYS A C 1
ATOM 2000 O O . LYS A 1 251 ? -13.488 -5.650 7.785 1.00 89.25 251 LYS A O 1
ATOM 2005 N N . PRO A 1 252 ? -11.507 -6.503 8.393 1.00 88.62 252 PRO A N 1
ATOM 2006 C CA . PRO A 1 252 ? -10.739 -5.788 7.369 1.00 88.62 252 PRO A CA 1
ATOM 2007 C C . PRO A 1 252 ? -11.212 -5.998 5.926 1.00 88.62 252 PRO A C 1
ATOM 2009 O O . PRO A 1 252 ? -10.860 -5.209 5.059 1.00 88.62 252 PRO A O 1
ATOM 2012 N N . ARG A 1 253 ? -11.953 -7.074 5.643 1.00 90.31 253 ARG A N 1
ATOM 2013 C CA . ARG A 1 253 ? -12.546 -7.364 4.324 1.00 90.31 253 ARG A CA 1
ATOM 2014 C C . ARG A 1 253 ? -13.816 -6.562 4.034 1.00 90.31 253 ARG A C 1
ATOM 2016 O O . ARG A 1 253 ? -14.183 -6.390 2.881 1.00 90.31 253 ARG A O 1
ATOM 2023 N N . ASP A 1 254 ? -14.495 -6.048 5.062 1.00 91.06 254 ASP A N 1
ATOM 2024 C CA . ASP A 1 254 ? -15.751 -5.312 4.873 1.00 91.06 254 ASP A CA 1
ATOM 2025 C C . ASP A 1 254 ? -15.549 -3.999 4.111 1.00 91.06 254 ASP A C 1
ATOM 2027 O O . ASP A 1 254 ? -16.506 -3.459 3.562 1.00 91.06 254 ASP A O 1
ATOM 2031 N N . ILE A 1 255 ? -14.310 -3.507 4.035 1.00 92.19 255 ILE A N 1
ATOM 2032 C CA . ILE A 1 255 ? -13.975 -2.311 3.267 1.00 92.19 255 ILE A CA 1
ATOM 2033 C C . ILE A 1 255 ? -14.184 -2.503 1.759 1.00 92.19 255 ILE A C 1
ATOM 2035 O O . ILE A 1 255 ? -14.444 -1.530 1.063 1.00 92.19 255 ILE A O 1
ATOM 2039 N N . GLU A 1 256 ? -14.062 -3.736 1.251 1.00 89.44 256 GLU A N 1
ATOM 2040 C CA . GLU A 1 256 ? -14.101 -4.040 -0.190 1.00 89.44 256 GLU A CA 1
ATOM 2041 C C . GLU A 1 256 ? -15.499 -3.820 -0.779 1.00 89.44 256 GLU A C 1
ATOM 2043 O O . GLU A 1 256 ? -15.662 -3.685 -1.988 1.00 89.44 256 GLU A O 1
ATOM 2048 N N . LYS A 1 257 ? -16.506 -3.710 0.095 1.00 92.31 257 LYS A N 1
ATOM 2049 C CA . LYS A 1 257 ? -17.896 -3.389 -0.239 1.00 92.31 257 LYS A CA 1
ATOM 2050 C C . LYS A 1 257 ? -18.079 -1.935 -0.690 1.00 92.31 257 LYS A C 1
ATOM 2052 O O . LYS A 1 257 ? -19.140 -1.601 -1.212 1.00 92.31 257 LYS A O 1
ATOM 2057 N N . TYR A 1 258 ? -17.089 -1.068 -0.465 1.00 93.00 258 TYR A N 1
ATOM 2058 C CA . TYR A 1 258 ? -17.211 0.373 -0.670 1.00 93.00 258 TYR A CA 1
ATOM 2059 C C . TYR A 1 258 ? -16.022 0.942 -1.451 1.00 93.00 258 TYR A C 1
ATOM 2061 O O . TYR A 1 258 ? -14.870 0.565 -1.251 1.00 93.00 258 TYR A O 1
ATOM 2069 N N . ASP A 1 259 ? -16.293 1.920 -2.316 1.00 92.50 259 ASP A N 1
ATOM 2070 C CA . ASP A 1 259 ? -15.257 2.634 -3.065 1.00 92.50 259 ASP A CA 1
ATOM 2071 C C . ASP A 1 259 ? -14.771 3.867 -2.286 1.00 92.50 259 ASP A C 1
ATOM 2073 O O . ASP A 1 259 ? -15.176 5.004 -2.550 1.00 92.50 259 ASP A O 1
ATOM 2077 N N . PHE A 1 260 ? -13.899 3.643 -1.297 1.00 93.38 260 PHE A N 1
ATOM 2078 C CA . PHE A 1 260 ? -13.377 4.719 -0.446 1.00 93.38 260 PHE A CA 1
ATOM 2079 C C . PHE A 1 260 ? -12.579 5.783 -1.209 1.00 93.38 260 PHE A C 1
ATOM 2081 O O . PHE A 1 260 ? -12.515 6.922 -0.748 1.00 93.38 260 PHE A O 1
ATOM 2088 N N . SER A 1 261 ? -12.059 5.475 -2.405 1.00 90.06 261 SER A N 1
ATOM 2089 C CA . SER A 1 261 ? -11.366 6.456 -3.254 1.00 90.06 261 SER A CA 1
ATOM 2090 C C . SER A 1 261 ? -12.258 7.653 -3.610 1.00 90.06 261 SER A C 1
ATOM 2092 O O . SER A 1 261 ? -11.790 8.787 -3.704 1.00 90.06 261 SER A O 1
ATOM 2094 N N . LYS A 1 262 ? -13.573 7.421 -3.727 1.00 91.38 262 LYS A N 1
ATOM 2095 C CA . LYS A 1 262 ? -14.582 8.455 -3.983 1.00 91.38 262 LYS A CA 1
ATOM 2096 C C . LYS A 1 262 ? -15.184 9.032 -2.706 1.00 91.38 262 LYS A C 1
ATOM 2098 O O . LYS A 1 262 ? -15.931 10.005 -2.796 1.00 91.38 262 LYS A O 1
ATOM 2103 N N . LEU A 1 263 ? -14.884 8.464 -1.541 1.00 93.44 263 LEU A N 1
ATOM 2104 C CA . LEU A 1 263 ? -15.478 8.817 -0.247 1.00 93.44 263 LEU A CA 1
ATOM 2105 C C . LEU A 1 263 ? -14.495 9.525 0.701 1.00 93.44 263 LEU A C 1
ATOM 2107 O O . LEU A 1 263 ? -14.865 9.818 1.836 1.00 93.44 263 LEU A O 1
ATOM 2111 N N . ALA A 1 264 ? -13.281 9.832 0.240 1.00 89.88 264 ALA A N 1
ATOM 2112 C CA . ALA A 1 264 ? -12.311 10.649 0.964 1.00 89.88 264 ALA A CA 1
ATOM 2113 C C . ALA A 1 264 ? -12.713 12.149 1.003 1.00 89.88 264 ALA A C 1
ATOM 2115 O O . ALA A 1 264 ? -13.325 12.630 0.042 1.00 89.88 264 ALA A O 1
ATOM 2116 N N . PRO A 1 265 ? -12.370 12.900 2.071 1.00 93.62 265 PRO A N 1
ATOM 2117 C CA . PRO A 1 265 ? -11.639 12.442 3.254 1.00 93.62 265 PRO A CA 1
ATOM 2118 C C . PRO A 1 265 ? -12.493 11.537 4.160 1.00 93.62 265 PRO A C 1
ATOM 2120 O O . PRO A 1 265 ? -13.697 11.761 4.320 1.00 93.62 265 PRO A O 1
ATOM 2123 N N . VAL A 1 266 ? -11.862 10.511 4.741 1.00 96.25 266 VAL A N 1
ATOM 2124 C CA . VAL A 1 266 ? -12.493 9.468 5.568 1.00 96.25 266 VAL A CA 1
ATOM 2125 C C . VAL A 1 266 ? -12.111 9.649 7.038 1.00 96.25 266 VAL A C 1
ATOM 2127 O O . VAL A 1 266 ? -10.929 9.640 7.379 1.00 96.25 266 VAL A O 1
ATOM 2130 N N . LEU A 1 267 ? -13.102 9.751 7.924 1.00 96.69 267 LEU A N 1
ATOM 2131 C CA . LEU A 1 267 ? -12.880 9.683 9.369 1.00 96.69 267 LEU A CA 1
ATOM 2132 C C . LEU A 1 267 ? -12.927 8.226 9.828 1.00 96.69 267 LEU A C 1
ATOM 2134 O O . LEU A 1 267 ? -13.934 7.556 9.624 1.00 96.69 267 LEU A O 1
ATOM 2138 N N . VAL A 1 268 ? -11.887 7.744 10.499 1.00 96.81 268 VAL A N 1
ATOM 2139 C CA . VAL A 1 268 ? -11.844 6.412 11.110 1.00 96.81 268 VAL A CA 1
ATOM 2140 C C . VAL A 1 268 ? -11.966 6.548 12.623 1.00 96.81 268 VAL A C 1
ATOM 2142 O O . VAL A 1 268 ? -11.175 7.232 13.272 1.00 96.81 268 VAL A O 1
ATOM 2145 N N . THR A 1 269 ? -12.955 5.874 13.196 1.00 96.00 269 THR A N 1
ATOM 2146 C CA . THR A 1 269 ? -13.158 5.772 14.642 1.00 96.00 269 THR A CA 1
ATOM 2147 C C . THR A 1 269 ? -13.457 4.330 15.032 1.00 96.00 269 THR A C 1
ATOM 2149 O O . THR A 1 269 ? -13.664 3.467 14.177 1.00 96.00 269 THR A O 1
ATOM 2152 N N . SER A 1 270 ? -13.479 4.040 16.328 1.00 94.19 270 SER A N 1
ATOM 2153 C CA . SER A 1 270 ? -13.796 2.705 16.814 1.00 94.19 270 SER A CA 1
ATOM 2154 C C . SER A 1 270 ? -14.496 2.731 18.161 1.00 94.19 270 SER A C 1
ATOM 2156 O O . SER A 1 270 ? -14.316 3.640 18.974 1.00 94.19 270 SER A O 1
ATOM 2158 N N . GLY A 1 271 ? -15.234 1.662 18.445 1.00 88.44 271 GLY A N 1
ATOM 2159 C CA . GLY A 1 271 ? -15.683 1.398 19.804 1.00 88.44 271 GLY A CA 1
ATOM 2160 C C . GLY A 1 271 ? -14.514 1.128 20.751 1.00 88.44 271 GLY A C 1
ATOM 2161 O O . GLY A 1 271 ? -13.462 0.631 20.345 1.00 88.44 271 GLY A O 1
ATOM 2162 N N . ALA A 1 272 ? -14.753 1.369 22.041 1.00 86.19 272 ALA A N 1
ATOM 2163 C CA . ALA A 1 272 ? -13.828 1.110 23.155 1.00 86.19 272 ALA A CA 1
ATOM 2164 C C . ALA A 1 272 ? -13.465 -0.376 23.383 1.00 86.19 272 ALA A C 1
ATOM 2166 O O . ALA A 1 272 ? -12.737 -0.692 24.318 1.00 86.19 272 ALA A O 1
ATOM 2167 N N . SER A 1 273 ? -13.997 -1.276 22.557 1.00 83.75 273 SER A N 1
ATOM 2168 C CA . SER A 1 273 ? -13.767 -2.726 22.572 1.00 83.75 273 SER A CA 1
ATOM 2169 C C . SER A 1 273 ? -13.072 -3.215 21.296 1.00 83.75 273 SER A C 1
ATOM 2171 O O . SER A 1 273 ? -12.972 -4.416 21.076 1.00 83.75 273 SER A O 1
ATOM 2173 N N . SER A 1 274 ? -12.610 -2.310 20.430 1.00 88.44 274 SER A N 1
ATOM 2174 C CA . SER A 1 274 ? -11.926 -2.684 19.188 1.00 88.44 274 SER A CA 1
ATOM 2175 C C . SER A 1 274 ? -10.415 -2.748 19.409 1.00 88.44 274 SER A C 1
ATOM 2177 O O . SER A 1 274 ? -9.863 -1.771 19.921 1.00 88.44 274 SER A O 1
ATOM 2179 N N . PRO A 1 275 ? -9.746 -3.851 19.028 1.00 87.88 275 PRO A N 1
ATOM 2180 C CA . PRO A 1 275 ? -8.307 -3.980 19.198 1.00 87.88 275 PRO A CA 1
ATOM 2181 C C . PRO A 1 275 ? -7.532 -3.089 18.223 1.00 87.88 275 PRO A C 1
ATOM 2183 O O . PRO A 1 275 ? -7.934 -2.909 17.069 1.00 87.88 275 PRO A O 1
ATOM 2186 N N . ASP A 1 276 ? -6.384 -2.586 18.680 1.00 88.88 276 ASP A N 1
ATOM 2187 C CA . ASP A 1 276 ? -5.546 -1.648 17.922 1.00 88.88 276 ASP A CA 1
ATOM 2188 C C . ASP A 1 276 ? -5.068 -2.258 16.589 1.00 88.88 276 ASP A C 1
ATOM 2190 O O . ASP A 1 276 ? -5.105 -1.591 15.556 1.00 88.88 276 ASP A O 1
ATOM 2194 N N . TRP A 1 277 ? -4.761 -3.563 16.555 1.00 87.62 277 TRP A N 1
ATOM 2195 C CA . TRP A 1 277 ? -4.365 -4.250 15.318 1.00 87.62 277 TRP A CA 1
ATOM 2196 C C . TRP A 1 277 ? -5.451 -4.215 14.231 1.00 87.62 277 TRP A C 1
ATOM 2198 O O . TRP A 1 277 ? -5.126 -4.048 13.054 1.00 87.62 277 TRP A O 1
ATOM 2208 N N . LEU A 1 278 ? -6.730 -4.346 14.612 1.00 89.94 278 LEU A N 1
ATOM 2209 C CA . LEU A 1 278 ? -7.864 -4.327 13.683 1.00 89.94 278 LEU A CA 1
ATOM 2210 C C . LEU A 1 278 ? -8.049 -2.921 13.121 1.00 89.94 278 LEU A C 1
ATOM 2212 O O . LEU A 1 278 ? -8.240 -2.744 11.918 1.00 89.94 278 LEU A O 1
ATOM 2216 N N . ILE A 1 279 ? -7.961 -1.924 14.002 1.00 92.12 279 ILE A N 1
ATOM 2217 C CA . ILE A 1 279 ? -8.049 -0.511 13.642 1.00 92.12 279 ILE A CA 1
ATOM 2218 C C . ILE A 1 279 ? -6.946 -0.151 12.657 1.00 92.12 279 ILE A C 1
ATOM 2220 O O . ILE A 1 279 ? -7.231 0.433 11.614 1.00 92.12 279 ILE A O 1
ATOM 2224 N N . ASP A 1 280 ? -5.706 -0.533 12.953 1.00 91.00 280 ASP A N 1
ATOM 2225 C CA . ASP A 1 280 ? -4.567 -0.233 12.095 1.00 91.00 280 ASP A CA 1
ATOM 2226 C C . ASP A 1 280 ? -4.637 -0.974 10.762 1.00 91.00 280 ASP A C 1
ATOM 2228 O O . ASP A 1 280 ? -4.241 -0.417 9.740 1.00 91.00 280 ASP A O 1
ATOM 2232 N N . GLU A 1 281 ? -5.163 -2.200 10.724 1.00 90.69 281 GLU A N 1
ATOM 2233 C CA . GLU A 1 281 ? -5.364 -2.914 9.464 1.00 90.69 281 GLU A CA 1
ATOM 2234 C C . GLU A 1 281 ? -6.422 -2.251 8.584 1.00 90.69 281 GLU A C 1
ATOM 2236 O O . GLU A 1 281 ? -6.158 -1.983 7.410 1.00 90.69 281 GLU A O 1
ATOM 2241 N N . VAL A 1 282 ? -7.591 -1.932 9.144 1.00 92.94 282 VAL A N 1
ATOM 2242 C CA . VAL A 1 282 ? -8.650 -1.214 8.422 1.00 92.94 282 VAL A CA 1
ATOM 2243 C C . VAL A 1 282 ? -8.143 0.153 7.960 1.00 92.94 282 VAL A C 1
ATOM 2245 O O . VAL A 1 282 ? -8.288 0.492 6.786 1.00 92.94 282 VAL A O 1
ATOM 2248 N N . TYR A 1 283 ? -7.489 0.910 8.845 1.00 92.81 283 TYR A N 1
ATOM 2249 C CA . TYR A 1 283 ? -6.912 2.216 8.534 1.00 92.81 283 TYR A CA 1
ATOM 2250 C C . TYR A 1 283 ? -5.900 2.134 7.388 1.00 92.81 283 TYR A C 1
ATOM 2252 O O . TYR A 1 283 ? -6.039 2.867 6.410 1.00 92.81 283 TYR A O 1
ATOM 2260 N N . ARG A 1 284 ? -4.930 1.209 7.454 1.00 90.38 284 ARG A N 1
ATOM 2261 C CA . ARG A 1 284 ? -3.929 1.008 6.391 1.00 90.38 284 ARG A CA 1
ATOM 2262 C C . ARG A 1 284 ? -4.580 0.673 5.056 1.00 90.38 284 ARG A C 1
ATOM 2264 O O . ARG A 1 284 ? -4.190 1.228 4.032 1.00 90.38 284 ARG A O 1
ATOM 2271 N N . LYS A 1 285 ? -5.585 -0.206 5.044 1.00 91.81 285 LYS A N 1
ATOM 2272 C CA . LYS A 1 285 ? -6.265 -0.553 3.794 1.00 91.81 285 LYS A CA 1
ATOM 2273 C C . LYS A 1 285 ? -7.046 0.632 3.213 1.00 91.81 285 LYS A C 1
ATOM 2275 O O . LYS A 1 285 ? -6.969 0.845 2.006 1.00 91.81 285 LYS A O 1
ATOM 2280 N N . ILE A 1 286 ? -7.742 1.423 4.039 1.00 93.44 286 ILE A N 1
ATOM 2281 C CA . ILE A 1 286 ? -8.428 2.649 3.586 1.00 93.44 286 ILE A CA 1
ATOM 2282 C C . ILE A 1 286 ? -7.404 3.656 3.044 1.00 93.44 286 ILE A C 1
ATOM 2284 O O . ILE A 1 286 ? -7.571 4.170 1.938 1.00 93.44 286 ILE A O 1
ATOM 2288 N N . LYS A 1 287 ? -6.306 3.888 3.773 1.00 91.94 287 LYS A N 1
ATOM 2289 C CA . LYS A 1 287 ? -5.222 4.782 3.347 1.00 91.94 287 LYS A CA 1
ATOM 2290 C C . LYS A 1 287 ? -4.681 4.378 1.976 1.00 91.94 287 LYS A C 1
ATOM 2292 O O . LYS A 1 287 ? -4.701 5.193 1.057 1.00 91.94 287 LYS A O 1
ATOM 2297 N N . LYS A 1 288 ? -4.379 3.090 1.784 1.00 89.50 288 LYS A N 1
ATOM 2298 C CA . LYS A 1 288 ? -3.965 2.531 0.491 1.00 89.50 288 LYS A CA 1
ATOM 2299 C C . LYS A 1 288 ? -4.980 2.795 -0.625 1.00 89.50 288 LYS A C 1
ATOM 2301 O O . LYS A 1 288 ? -4.590 3.290 -1.673 1.00 89.50 288 LYS A O 1
ATOM 2306 N N . VAL A 1 289 ? -6.271 2.501 -0.435 1.00 91.50 289 VAL A N 1
ATOM 2307 C CA . VAL A 1 289 ? -7.269 2.669 -1.519 1.00 91.50 289 VAL A CA 1
ATOM 2308 C C . VAL A 1 289 ? -7.634 4.128 -1.811 1.00 91.50 289 VAL A C 1
ATOM 2310 O O . VAL A 1 289 ? -8.190 4.413 -2.869 1.00 91.50 289 VAL A O 1
ATOM 2313 N N . THR A 1 290 ? -7.331 5.050 -0.894 1.00 92.81 290 THR A N 1
ATOM 2314 C CA . THR A 1 290 ? -7.522 6.501 -1.087 1.00 92.81 290 THR A CA 1
ATOM 2315 C C . THR A 1 290 ? -6.283 7.221 -1.631 1.00 92.81 290 THR A C 1
ATOM 2317 O O . THR A 1 290 ? -6.400 8.357 -2.100 1.00 92.81 290 THR A O 1
ATOM 2320 N N . ASN A 1 291 ? -5.116 6.573 -1.600 1.00 93.00 291 ASN A N 1
ATOM 2321 C CA . ASN A 1 291 ? -3.858 7.107 -2.111 1.00 93.00 291 ASN A CA 1
ATOM 2322 C C . ASN A 1 291 ? -3.955 7.402 -3.621 1.00 93.00 291 ASN A C 1
ATOM 2324 O O . ASN A 1 291 ? -4.386 6.553 -4.404 1.00 93.00 291 ASN A O 1
ATOM 2328 N N . ASP A 1 292 ? -3.552 8.605 -4.041 1.00 93.81 292 ASP A N 1
ATOM 2329 C CA . ASP A 1 292 ? -3.701 9.061 -5.430 1.00 93.81 292 ASP A CA 1
ATOM 2330 C C . ASP A 1 292 ? -2.916 8.212 -6.435 1.00 93.81 292 ASP A C 1
ATOM 2332 O O . ASP A 1 292 ? -3.428 7.915 -7.517 1.00 93.81 292 ASP A O 1
ATOM 2336 N N . PHE A 1 293 ? -1.713 7.758 -6.074 1.00 95.56 293 PHE A N 1
ATOM 2337 C CA . PHE A 1 293 ? -0.925 6.851 -6.908 1.00 95.56 293 PHE A CA 1
ATOM 2338 C C . PHE A 1 293 ? -1.554 5.467 -7.007 1.00 95.56 293 PHE A C 1
ATOM 2340 O O . PHE A 1 293 ? -1.601 4.881 -8.090 1.00 95.56 293 PHE A O 1
ATOM 2347 N N . TYR A 1 294 ? -2.108 4.952 -5.911 1.00 93.81 294 TYR A N 1
ATOM 2348 C CA . TYR A 1 294 ? -2.832 3.686 -5.947 1.00 93.81 294 TYR A CA 1
ATOM 2349 C C . TYR A 1 294 ? -4.071 3.766 -6.854 1.00 93.81 294 TYR A C 1
ATOM 2351 O O . TYR A 1 294 ? -4.292 2.888 -7.686 1.00 93.81 294 TYR A O 1
ATOM 2359 N N . VAL A 1 295 ? -4.853 4.845 -6.766 1.00 93.81 295 VAL A N 1
ATOM 2360 C CA . VAL A 1 295 ? -6.020 5.064 -7.640 1.00 93.81 295 VAL A CA 1
ATOM 2361 C C . VAL A 1 295 ? -5.595 5.209 -9.104 1.00 93.81 295 VAL A C 1
ATOM 2363 O O . VAL A 1 295 ? -6.207 4.611 -9.991 1.00 93.81 295 VAL A O 1
ATOM 2366 N N . PHE A 1 296 ? -4.530 5.971 -9.364 1.00 96.44 296 PHE A N 1
ATOM 2367 C CA . PHE A 1 296 ? -3.976 6.155 -10.703 1.00 96.44 296 PHE A CA 1
ATOM 2368 C C . PHE A 1 296 ? -3.474 4.833 -11.305 1.00 96.44 296 PHE A C 1
ATOM 2370 O O . PHE A 1 296 ? -3.830 4.496 -12.434 1.00 96.44 296 PHE A O 1
ATOM 2377 N N . SER A 1 297 ? -2.705 4.052 -10.544 1.00 96.56 297 SER A N 1
ATOM 2378 C CA . SER A 1 297 ? -2.168 2.760 -10.985 1.00 96.56 297 SER A CA 1
ATOM 2379 C C . SER A 1 297 ? -3.269 1.727 -11.227 1.00 96.56 297 SER A C 1
ATOM 2381 O O . SER A 1 297 ? -3.284 1.104 -12.286 1.00 96.56 297 SER A O 1
ATOM 2383 N N . LYS A 1 298 ? -4.260 1.615 -10.331 1.00 94.56 298 LYS A N 1
ATOM 2384 C CA . LYS A 1 298 ? -5.419 0.721 -10.512 1.00 94.56 298 LYS A CA 1
ATOM 2385 C C . LYS A 1 298 ? -6.205 1.031 -11.789 1.00 94.56 298 LYS A C 1
ATOM 2387 O O . LYS A 1 298 ? -6.787 0.124 -12.377 1.00 94.56 298 LYS A O 1
ATOM 2392 N N . LYS A 1 299 ? -6.230 2.298 -12.213 1.00 95.69 299 LYS A N 1
ATOM 2393 C CA . LYS A 1 299 ? -6.859 2.699 -13.471 1.00 95.69 299 LYS A CA 1
ATOM 2394 C C . LYS A 1 299 ? -6.030 2.282 -14.688 1.00 95.69 299 LYS A C 1
ATOM 2396 O O . LYS A 1 299 ? -6.581 1.676 -15.597 1.00 95.69 299 LYS A O 1
ATOM 2401 N N . TYR A 1 300 ? -4.744 2.632 -14.724 1.00 97.88 300 TYR A N 1
ATOM 2402 C CA . TYR A 1 300 ? -3.960 2.543 -15.960 1.00 97.88 300 TYR A CA 1
ATOM 2403 C C . TYR A 1 300 ? -3.173 1.243 -16.135 1.00 97.88 300 TYR A C 1
ATOM 2405 O O . TYR A 1 300 ? -2.848 0.926 -17.270 1.00 97.88 300 TYR A O 1
ATOM 2413 N N . ILE A 1 301 ? -2.907 0.460 -15.082 1.00 98.19 301 ILE A N 1
ATOM 2414 C CA . ILE A 1 301 ? -2.261 -0.859 -15.235 1.00 98.19 301 ILE A CA 1
ATOM 2415 C C . ILE A 1 301 ? -3.068 -1.769 -16.182 1.00 98.19 301 ILE A C 1
ATOM 2417 O O . ILE A 1 301 ? -2.490 -2.211 -17.170 1.00 98.19 301 ILE A O 1
ATOM 2421 N N . PRO A 1 302 ? -4.393 -1.965 -15.998 1.00 98.12 302 PRO A N 1
ATOM 2422 C CA . PRO A 1 302 ? -5.178 -2.787 -16.922 1.00 98.12 302 PRO A CA 1
ATOM 2423 C C . PRO A 1 302 ? -5.234 -2.224 -18.348 1.00 98.12 302 PRO A C 1
ATOM 2425 O O . PRO A 1 302 ? -5.374 -2.977 -19.305 1.00 98.12 302 PRO A O 1
ATOM 2428 N N . GLU A 1 303 ? -5.157 -0.898 -18.501 1.00 98.25 303 GLU A N 1
ATOM 2429 C CA . GLU A 1 303 ? -5.102 -0.255 -19.817 1.00 98.25 303 GLU A CA 1
ATOM 2430 C C . GLU A 1 303 ? -3.757 -0.533 -20.515 1.00 98.25 303 GLU A C 1
ATOM 2432 O O . GLU A 1 303 ? -3.751 -0.843 -21.702 1.00 98.25 303 GLU A O 1
ATOM 2437 N N . ILE A 1 304 ? -2.638 -0.487 -19.781 1.00 98.50 304 ILE A N 1
ATOM 2438 C CA . ILE A 1 304 ? -1.297 -0.832 -20.283 1.00 98.50 304 ILE A CA 1
ATOM 2439 C C . ILE A 1 304 ? -1.230 -2.316 -20.653 1.00 98.50 304 ILE A C 1
ATOM 2441 O O . ILE A 1 304 ? -0.802 -2.643 -21.757 1.00 98.50 304 ILE A O 1
ATOM 2445 N N . ASP A 1 305 ? -1.677 -3.204 -19.761 1.00 98.25 305 ASP A N 1
ATOM 2446 C CA . ASP A 1 305 ? -1.652 -4.652 -19.996 1.00 98.25 305 ASP A CA 1
ATOM 2447 C C . ASP A 1 305 ? -2.494 -5.023 -21.227 1.00 98.25 305 ASP A C 1
ATOM 2449 O O . ASP A 1 305 ? -2.075 -5.842 -22.039 1.00 98.25 305 ASP A O 1
ATOM 2453 N N . ARG A 1 306 ? -3.628 -4.342 -21.446 1.00 98.31 306 ARG A N 1
ATOM 2454 C CA . ARG A 1 306 ? -4.446 -4.529 -22.652 1.00 98.31 306 ARG A CA 1
ATOM 2455 C C . ARG A 1 306 ? -3.741 -4.077 -23.934 1.00 98.31 306 ARG A C 1
ATOM 2457 O O . ARG A 1 306 ? -3.945 -4.688 -24.978 1.00 98.31 306 ARG A O 1
ATOM 2464 N N . GLU A 1 307 ? -2.945 -3.008 -23.903 1.00 98.12 307 GLU A N 1
ATOM 2465 C CA . GLU A 1 307 ? -2.150 -2.616 -25.078 1.00 98.12 307 GLU A CA 1
ATOM 2466 C C . GLU A 1 307 ? -1.024 -3.618 -25.367 1.00 98.12 307 GLU A C 1
ATOM 2468 O O . GLU A 1 307 ? -0.779 -3.928 -26.533 1.00 98.12 307 GLU A O 1
ATOM 2473 N N . ILE A 1 308 ? -0.398 -4.178 -24.324 1.00 98.25 308 ILE A N 1
ATOM 2474 C CA . ILE A 1 308 ? 0.580 -5.270 -24.454 1.00 98.25 308 ILE A CA 1
ATOM 2475 C C . ILE A 1 308 ? -0.084 -6.501 -25.090 1.00 98.25 308 ILE A C 1
ATOM 2477 O O . ILE A 1 308 ? 0.417 -7.024 -26.084 1.00 98.25 308 ILE A O 1
ATOM 2481 N N . GLU A 1 309 ? -1.236 -6.923 -24.567 1.00 98.19 309 GLU A N 1
ATOM 2482 C CA . GLU A 1 309 ? -2.010 -8.062 -25.072 1.00 98.19 309 GLU A CA 1
ATOM 2483 C C . GLU A 1 309 ? -2.373 -7.878 -26.553 1.00 98.19 309 GLU A C 1
ATOM 2485 O O . GLU A 1 309 ? -1.977 -8.684 -27.394 1.00 98.19 309 GLU A O 1
ATOM 2490 N N . ARG A 1 310 ? -3.003 -6.750 -26.911 1.00 97.62 310 ARG A N 1
ATOM 2491 C CA . ARG A 1 310 ? -3.358 -6.427 -28.307 1.00 97.62 310 ARG A CA 1
ATOM 2492 C C . ARG A 1 310 ? -2.157 -6.438 -29.243 1.00 97.62 310 ARG A C 1
ATOM 2494 O O . ARG A 1 310 ? -2.296 -6.761 -30.424 1.00 97.62 310 ARG A O 1
ATOM 2501 N N . ARG A 1 311 ? -0.988 -6.015 -28.758 1.00 97.12 311 ARG A N 1
ATOM 2502 C CA . ARG A 1 311 ? 0.235 -6.011 -29.559 1.00 97.12 311 ARG A CA 1
ATOM 2503 C C . ARG A 1 311 ? 0.682 -7.436 -29.870 1.00 97.12 311 ARG A C 1
ATOM 2505 O O . ARG A 1 311 ? 0.966 -7.726 -31.032 1.00 97.12 311 ARG A O 1
ATOM 2512 N N . PHE A 1 312 ? 0.710 -8.316 -28.873 1.00 98.00 312 PHE A N 1
ATOM 2513 C CA . PHE A 1 312 ? 1.100 -9.712 -29.066 1.00 98.00 312 PHE A CA 1
ATOM 2514 C C . PHE A 1 312 ? 0.056 -10.530 -29.833 1.00 98.00 312 PHE A C 1
ATOM 2516 O O . PHE A 1 312 ? 0.445 -11.391 -30.620 1.00 98.00 312 PHE A O 1
ATOM 2523 N N . GLU A 1 313 ? -1.238 -10.222 -29.710 1.00 97.38 313 GLU A N 1
ATOM 2524 C CA . GLU A 1 313 ? -2.292 -10.806 -30.554 1.00 97.38 313 GLU A CA 1
ATOM 2525 C C . GLU A 1 313 ? -2.046 -10.504 -32.039 1.00 97.38 313 GLU A C 1
ATOM 2527 O O . GLU A 1 313 ? -2.031 -11.412 -32.874 1.00 97.38 313 GLU A O 1
ATOM 2532 N N . ARG A 1 314 ? -1.785 -9.230 -32.375 1.00 96.12 314 ARG A N 1
ATOM 2533 C CA . ARG A 1 314 ? -1.459 -8.832 -33.754 1.00 96.12 314 ARG A CA 1
ATOM 2534 C C . ARG A 1 314 ? -0.172 -9.481 -34.236 1.00 96.12 314 ARG A C 1
ATOM 2536 O O . ARG A 1 314 ? -0.153 -10.003 -35.348 1.00 96.12 314 ARG A O 1
ATOM 2543 N N . LYS A 1 315 ? 0.878 -9.485 -33.405 1.00 95.88 315 LYS A N 1
ATOM 2544 C CA . LYS A 1 315 ? 2.168 -10.069 -33.787 1.00 95.88 315 LYS A CA 1
ATOM 2545 C C . LYS A 1 315 ? 2.067 -11.577 -34.007 1.00 95.88 315 LYS A C 1
ATOM 2547 O O . LYS A 1 315 ? 2.625 -12.090 -34.970 1.00 95.88 315 LYS A O 1
ATOM 2552 N N . SER A 1 316 ? 1.300 -12.278 -33.175 1.00 96.00 316 SER A N 1
ATOM 2553 C CA . SER A 1 316 ? 1.042 -13.713 -33.342 1.00 96.00 316 SER A CA 1
ATOM 2554 C C . SER A 1 316 ? 0.290 -14.006 -34.639 1.00 96.00 316 SER A C 1
ATOM 2556 O O . SER A 1 316 ? 0.645 -14.944 -35.348 1.00 96.00 316 SER A O 1
ATOM 2558 N N . LEU A 1 317 ? -0.716 -13.195 -34.991 1.00 96.44 317 LEU A N 1
ATOM 2559 C CA . LEU A 1 317 ? -1.449 -13.350 -36.251 1.00 96.44 317 LEU A CA 1
ATOM 2560 C C . LEU A 1 317 ? -0.562 -13.074 -37.474 1.00 96.44 317 LEU A C 1
ATOM 2562 O O . LEU A 1 317 ? -0.594 -13.839 -38.435 1.00 96.44 317 LEU A O 1
ATOM 2566 N N . GLU A 1 318 ? 0.248 -12.015 -37.427 1.00 95.44 318 GLU A N 1
ATOM 2567 C CA . GLU A 1 318 ? 1.232 -11.687 -38.466 1.00 95.44 318 GLU A CA 1
ATOM 2568 C C . GLU A 1 318 ? 2.202 -12.855 -38.692 1.00 95.44 318 GLU A C 1
ATOM 2570 O O . GLU A 1 318 ? 2.359 -13.325 -39.817 1.00 95.44 318 GLU A O 1
ATOM 2575 N N . LEU A 1 319 ? 2.806 -13.378 -37.623 1.00 95.56 319 LEU A N 1
ATOM 2576 C CA . LEU A 1 319 ? 3.773 -14.474 -37.710 1.00 95.56 319 LEU A CA 1
ATOM 2577 C C . LEU A 1 319 ? 3.128 -15.791 -38.144 1.00 95.56 319 LEU A C 1
ATOM 2579 O O . LEU A 1 319 ? 3.738 -16.550 -38.896 1.00 95.56 319 LEU A O 1
ATOM 2583 N N . LYS A 1 320 ? 1.880 -16.046 -37.740 1.00 95.75 320 LYS A N 1
ATOM 2584 C CA . LYS A 1 320 ? 1.113 -17.202 -38.213 1.00 95.75 320 LYS A CA 1
ATOM 2585 C C . LYS A 1 320 ? 0.870 -17.142 -39.722 1.00 95.75 320 LYS A C 1
ATOM 2587 O O . LYS A 1 320 ? 0.964 -18.171 -40.379 1.00 95.75 320 LYS A O 1
ATOM 2592 N N . ASN A 1 321 ? 0.574 -15.959 -40.259 1.00 95.12 321 ASN A N 1
ATOM 2593 C CA . ASN A 1 321 ? 0.323 -15.776 -41.688 1.00 95.12 321 ASN A CA 1
ATOM 2594 C C . ASN A 1 321 ? 1.616 -15.770 -42.518 1.00 95.12 321 ASN A C 1
ATOM 2596 O O . ASN A 1 321 ? 1.611 -16.264 -43.640 1.00 95.12 321 ASN A O 1
ATOM 2600 N N . ASN A 1 322 ? 2.705 -15.215 -41.976 1.00 93.38 322 ASN A N 1
ATOM 2601 C CA . ASN A 1 322 ? 3.955 -15.023 -42.716 1.00 93.38 322 ASN A CA 1
ATOM 2602 C C . ASN A 1 322 ? 4.912 -16.220 -42.629 1.00 93.38 322 ASN A C 1
ATOM 2604 O O . ASN A 1 322 ? 5.583 -16.528 -43.609 1.00 93.38 322 ASN A O 1
ATOM 2608 N N . LEU A 1 323 ? 5.011 -16.862 -41.461 1.00 92.31 323 LEU A N 1
ATOM 2609 C CA . LEU A 1 323 ? 5.947 -17.965 -41.208 1.00 92.31 323 LEU A CA 1
ATOM 2610 C C . LEU A 1 323 ? 5.215 -19.273 -40.906 1.00 92.31 323 LEU A C 1
ATOM 2612 O O . LEU A 1 323 ? 5.615 -20.322 -41.397 1.00 92.31 323 LEU A O 1
ATOM 2616 N N . GLY A 1 324 ? 4.160 -19.224 -40.085 1.00 88.69 324 GLY A N 1
ATOM 2617 C CA . GLY A 1 324 ? 3.389 -20.408 -39.686 1.00 88.69 324 GLY A CA 1
ATOM 2618 C C . GLY A 1 324 ? 4.175 -21.438 -38.863 1.00 88.69 324 GLY A C 1
ATOM 2619 O O . GLY A 1 324 ? 3.674 -22.537 -38.631 1.00 88.69 324 GLY A O 1
ATOM 2620 N N . ASP A 1 325 ? 5.388 -21.096 -38.421 1.00 95.69 325 ASP A N 1
ATOM 2621 C CA . ASP A 1 325 ? 6.299 -22.011 -37.742 1.00 95.69 325 ASP A CA 1
ATOM 2622 C C . ASP A 1 325 ? 5.918 -22.195 -36.252 1.00 95.69 325 ASP A C 1
ATOM 2624 O O . ASP A 1 325 ? 5.804 -21.203 -35.517 1.00 95.69 325 ASP A O 1
ATOM 2628 N N . PRO A 1 326 ? 5.728 -23.442 -35.771 1.00 93.12 326 PRO A N 1
ATOM 2629 C CA . PRO A 1 326 ? 5.344 -23.708 -34.385 1.00 93.12 326 PRO A CA 1
ATOM 2630 C C . PRO A 1 326 ? 6.346 -23.209 -33.337 1.00 93.12 326 PRO A C 1
ATOM 2632 O O . PRO A 1 326 ? 5.926 -22.789 -32.259 1.00 93.12 326 PRO A O 1
ATOM 2635 N N . VAL A 1 327 ? 7.651 -23.226 -33.631 1.00 94.31 327 VAL A N 1
ATOM 2636 C CA . VAL A 1 327 ? 8.700 -22.740 -32.719 1.00 94.31 327 VAL A CA 1
ATOM 2637 C C . VAL A 1 327 ? 8.595 -21.227 -32.579 1.00 94.31 327 VAL A C 1
ATOM 2639 O O . VAL A 1 327 ? 8.589 -20.710 -31.462 1.00 94.31 327 VAL A O 1
ATOM 2642 N N . VAL A 1 328 ? 8.432 -20.514 -33.697 1.00 95.62 328 VAL A N 1
ATOM 2643 C CA . VAL A 1 328 ? 8.261 -19.052 -33.698 1.00 95.62 328 VAL A CA 1
ATOM 2644 C C . VAL A 1 328 ? 7.026 -18.643 -32.895 1.00 95.62 328 VAL A C 1
ATOM 2646 O O . VAL A 1 328 ? 7.100 -17.749 -32.048 1.00 95.62 328 VAL A O 1
ATOM 2649 N N . LEU A 1 329 ? 5.895 -19.317 -33.121 1.00 95.94 329 LEU A N 1
ATOM 2650 C CA . LEU A 1 329 ? 4.656 -19.045 -32.391 1.00 95.94 329 LEU A CA 1
ATOM 2651 C C . LEU A 1 329 ? 4.797 -19.352 -30.896 1.00 95.94 329 LEU A C 1
ATOM 2653 O O . LEU A 1 329 ? 4.322 -18.569 -30.073 1.00 95.94 329 LEU A O 1
ATOM 2657 N N . LYS A 1 330 ? 5.497 -20.436 -30.536 1.00 96.12 330 LYS A N 1
ATOM 2658 C CA . LYS A 1 330 ? 5.731 -20.799 -29.136 1.00 96.12 330 LYS A CA 1
ATOM 2659 C C . LYS A 1 330 ? 6.613 -19.785 -28.406 1.00 96.12 330 LYS A C 1
ATOM 2661 O O . LYS A 1 330 ? 6.305 -19.414 -27.277 1.00 96.12 330 LYS A O 1
ATOM 2666 N N . ILE A 1 331 ? 7.676 -19.291 -29.045 1.00 96.00 331 ILE A N 1
ATOM 2667 C CA . ILE A 1 331 ? 8.542 -18.254 -28.459 1.00 96.00 331 ILE A CA 1
ATOM 2668 C C . ILE A 1 331 ? 7.740 -16.976 -28.196 1.00 96.00 331 ILE A C 1
ATOM 2670 O O . ILE A 1 331 ? 7.835 -16.403 -27.113 1.00 96.00 331 ILE A O 1
ATOM 2674 N N . ILE A 1 332 ? 6.914 -16.543 -29.151 1.00 96.75 332 ILE A N 1
ATOM 2675 C CA . ILE A 1 332 ? 6.097 -15.330 -29.003 1.00 96.75 332 ILE A CA 1
ATOM 2676 C C . ILE A 1 332 ? 5.014 -15.493 -27.937 1.00 96.75 332 ILE A C 1
ATOM 2678 O O . ILE A 1 332 ? 4.792 -14.560 -27.166 1.00 96.75 332 ILE A O 1
ATOM 2682 N N . GLU A 1 333 ? 4.392 -16.670 -27.832 1.00 96.69 333 GLU A N 1
ATOM 2683 C CA . GLU A 1 333 ? 3.497 -17.006 -26.719 1.00 96.69 333 GLU A CA 1
ATOM 2684 C C . GLU A 1 333 ? 4.228 -16.864 -25.373 1.00 96.69 333 GLU A C 1
ATOM 2686 O O . GLU A 1 333 ? 3.733 -16.197 -24.461 1.00 96.69 333 GLU A O 1
ATOM 2691 N N . SER A 1 334 ? 5.435 -17.428 -25.261 1.00 96.81 334 SER A N 1
ATOM 2692 C CA . SER A 1 334 ? 6.240 -17.361 -24.039 1.00 96.81 334 SER A CA 1
ATOM 2693 C C . SER A 1 334 ? 6.681 -15.931 -23.698 1.00 96.81 334 SER A C 1
ATOM 2695 O O . SER A 1 334 ? 6.648 -15.560 -22.523 1.00 96.81 334 SER A O 1
ATOM 2697 N N . ILE A 1 335 ? 7.036 -15.101 -24.690 1.00 97.31 335 ILE A N 1
ATOM 2698 C CA . ILE A 1 335 ? 7.342 -13.671 -24.488 1.00 97.31 335 ILE A CA 1
ATOM 2699 C C . ILE A 1 335 ? 6.090 -12.921 -24.015 1.00 97.31 335 ILE A C 1
ATOM 2701 O O . ILE A 1 335 ? 6.155 -12.167 -23.043 1.00 97.31 335 ILE A O 1
ATOM 2705 N N . SER A 1 336 ? 4.948 -13.147 -24.671 1.00 97.44 336 SER A N 1
ATOM 2706 C CA . SER A 1 336 ? 3.675 -12.507 -24.330 1.00 97.44 336 SER A CA 1
ATOM 2707 C C . SER A 1 336 ? 3.262 -12.814 -22.891 1.00 97.44 336 SER A C 1
ATOM 2709 O O . SER A 1 336 ? 2.969 -11.896 -22.124 1.00 97.44 336 SER A O 1
ATOM 2711 N N . GLU A 1 337 ? 3.302 -14.091 -22.492 1.00 96.38 337 GLU A N 1
ATOM 2712 C CA . GLU A 1 337 ? 3.023 -14.517 -21.116 1.00 96.38 337 GLU A CA 1
ATOM 2713 C C . GLU A 1 337 ? 3.929 -13.792 -20.120 1.00 96.38 337 GLU A C 1
ATOM 2715 O O . GLU A 1 337 ? 3.436 -13.184 -19.171 1.00 96.38 337 GLU A O 1
ATOM 2720 N N . TYR A 1 338 ? 5.242 -13.788 -20.370 1.00 96.69 338 TYR A N 1
ATOM 2721 C CA . TYR A 1 338 ? 6.222 -13.149 -19.495 1.00 96.69 338 TYR A CA 1
ATOM 2722 C C . TYR A 1 338 ? 5.971 -11.640 -19.322 1.00 96.69 338 TYR A C 1
ATOM 2724 O O . TYR A 1 338 ? 6.004 -11.119 -18.199 1.00 96.69 338 TYR A O 1
ATOM 2732 N N . CYS A 1 339 ? 5.671 -10.930 -20.413 1.00 96.81 339 CYS A N 1
ATOM 2733 C CA . CYS A 1 339 ? 5.356 -9.501 -20.385 1.00 96.81 339 CYS A CA 1
ATOM 2734 C C . CYS A 1 339 ? 4.040 -9.196 -19.649 1.00 96.81 339 CYS A C 1
ATOM 2736 O O . CYS A 1 339 ? 3.964 -8.188 -18.939 1.00 96.81 339 CYS A O 1
ATOM 2738 N N . LEU A 1 340 ? 3.034 -10.068 -19.773 1.00 96.38 340 LEU A N 1
ATOM 2739 C CA . LEU A 1 340 ? 1.715 -9.917 -19.147 1.00 96.38 340 LEU A CA 1
ATOM 2740 C C . LEU A 1 340 ? 1.671 -10.341 -17.674 1.00 96.38 340 LEU A C 1
ATOM 2742 O O . LEU A 1 340 ? 0.691 -10.039 -16.990 1.00 96.38 340 LEU A O 1
ATOM 2746 N N . ARG A 1 341 ? 2.730 -10.965 -17.136 1.00 94.50 341 ARG A N 1
ATOM 2747 C CA . ARG A 1 341 ? 2.807 -11.268 -15.697 1.00 94.50 341 ARG A CA 1
ATOM 2748 C C . ARG A 1 341 ? 2.562 -10.015 -14.851 1.00 94.50 341 ARG A C 1
ATOM 2750 O O . ARG A 1 341 ? 3.099 -8.950 -15.193 1.00 94.50 341 ARG A O 1
ATOM 2757 N N . PRO A 1 342 ? 1.823 -10.126 -13.728 1.00 90.19 342 PRO A N 1
ATOM 2758 C CA . PRO A 1 342 ? 1.550 -8.999 -12.847 1.00 90.19 342 PRO A CA 1
ATOM 2759 C C . PRO A 1 342 ? 2.829 -8.256 -12.448 1.00 90.19 342 PRO A C 1
ATOM 2761 O O . PRO A 1 342 ? 3.808 -8.844 -11.990 1.00 90.19 342 PRO A O 1
ATOM 2764 N N . GLY A 1 343 ? 2.818 -6.936 -12.611 1.00 87.50 343 GLY A N 1
ATOM 2765 C CA . GLY A 1 343 ? 3.946 -6.071 -12.291 1.00 87.50 343 GLY A CA 1
ATOM 2766 C C . GLY A 1 343 ? 3.485 -4.710 -11.783 1.00 87.50 343 GLY A C 1
ATOM 2767 O O . GLY A 1 343 ? 2.331 -4.323 -11.944 1.00 87.50 343 GLY A O 1
ATOM 2768 N N . LYS A 1 344 ? 4.405 -3.950 -11.177 1.00 90.38 344 LYS A N 1
ATOM 2769 C CA . LYS A 1 344 ? 4.110 -2.597 -10.667 1.00 90.38 344 LYS A CA 1
ATOM 2770 C C . LYS A 1 344 ? 3.831 -1.586 -11.797 1.00 90.38 344 LYS A C 1
ATOM 2772 O O . LYS A 1 344 ? 3.244 -0.544 -11.524 1.00 90.38 344 LYS A O 1
ATOM 2777 N N . ARG A 1 345 ? 4.306 -1.858 -13.027 1.00 96.00 345 ARG A N 1
ATOM 2778 C CA . ARG A 1 345 ? 4.232 -0.974 -14.213 1.00 96.00 345 ARG A CA 1
ATOM 2779 C C . ARG A 1 345 ? 4.653 0.477 -13.921 1.00 96.00 345 ARG A C 1
ATOM 2781 O O . ARG A 1 345 ? 4.085 1.427 -14.447 1.00 96.00 345 ARG A O 1
ATOM 2788 N N . LEU A 1 346 ? 5.641 0.682 -13.047 1.00 96.38 346 LEU A N 1
ATOM 2789 C CA . LEU A 1 346 ? 5.974 2.020 -12.538 1.00 96.38 346 LEU A CA 1
ATOM 2790 C C . LEU A 1 346 ? 6.430 2.981 -13.650 1.00 96.38 346 LEU A C 1
ATOM 2792 O O . LEU A 1 346 ? 5.989 4.126 -13.693 1.00 96.38 346 LEU A O 1
ATOM 2796 N N . ARG A 1 347 ? 7.264 2.503 -14.578 1.00 98.25 347 ARG A N 1
ATOM 2797 C CA . ARG A 1 347 ? 7.817 3.293 -15.690 1.00 98.25 347 ARG A CA 1
ATOM 2798 C C . ARG A 1 347 ? 6.733 3.803 -16.645 1.00 98.25 347 ARG A C 1
ATOM 2800 O O . ARG A 1 347 ? 6.638 5.019 -16.818 1.00 98.25 347 ARG A O 1
ATOM 2807 N N . PRO A 1 348 ? 5.858 2.951 -17.215 1.00 98.56 348 PRO A N 1
ATOM 2808 C CA . PRO A 1 348 ? 4.765 3.453 -18.041 1.00 98.56 348 PRO A CA 1
ATOM 2809 C C . PRO A 1 348 ? 3.789 4.337 -17.254 1.00 98.56 348 PRO A C 1
ATOM 2811 O O . PRO A 1 348 ? 3.303 5.324 -17.803 1.00 98.56 348 PRO A O 1
ATOM 2814 N N . LEU A 1 349 ? 3.538 4.062 -15.966 1.00 98.69 349 LEU A N 1
ATOM 2815 C CA . LEU A 1 349 ? 2.701 4.930 -15.132 1.00 98.69 349 LEU A CA 1
ATOM 2816 C C . LEU A 1 349 ? 3.297 6.334 -14.969 1.00 98.69 349 LEU A C 1
ATOM 2818 O O . LEU A 1 349 ? 2.559 7.307 -15.104 1.00 98.69 349 LEU A O 1
ATOM 2822 N N . LEU A 1 350 ? 4.606 6.458 -14.726 1.00 98.62 350 LEU A N 1
ATOM 2823 C CA . LEU A 1 350 ? 5.284 7.754 -14.625 1.00 98.62 350 LEU A CA 1
ATOM 2824 C C . LEU A 1 350 ? 5.276 8.515 -15.955 1.00 98.62 350 LEU A C 1
ATOM 2826 O O . LEU A 1 350 ? 5.018 9.717 -15.960 1.00 98.62 350 LEU A O 1
ATOM 2830 N N . LEU A 1 351 ? 5.451 7.820 -17.083 1.00 98.75 351 LEU A N 1
ATOM 2831 C CA . LEU A 1 351 ? 5.314 8.422 -18.413 1.00 98.75 351 LEU A CA 1
ATOM 2832 C C . LEU A 1 351 ? 3.903 8.977 -18.636 1.00 98.75 351 LEU A C 1
ATOM 2834 O O . LEU A 1 351 ? 3.746 10.142 -19.013 1.00 98.75 351 LEU A O 1
ATOM 2838 N N . LEU A 1 352 ? 2.866 8.178 -18.364 1.00 98.75 352 LEU A N 1
ATOM 2839 C CA . LEU A 1 352 ? 1.471 8.604 -18.511 1.00 98.75 352 LEU A CA 1
ATOM 2840 C C . LEU A 1 352 ? 1.116 9.745 -17.558 1.00 98.75 352 LEU A C 1
ATOM 2842 O O . LEU A 1 352 ? 0.404 10.676 -17.943 1.00 98.75 352 LEU A O 1
ATOM 2846 N N . LEU A 1 353 ? 1.597 9.676 -16.316 1.00 98.62 353 LEU A N 1
ATOM 2847 C CA . LEU A 1 353 ? 1.388 10.714 -15.319 1.00 98.62 353 LEU A CA 1
ATOM 2848 C C . LEU A 1 353 ? 2.042 12.019 -15.759 1.00 98.62 353 LEU A C 1
ATOM 2850 O O . LEU A 1 353 ? 1.382 13.052 -15.734 1.00 98.62 353 LEU A O 1
ATOM 2854 N N . SER A 1 354 ? 3.285 11.958 -16.231 1.00 98.12 354 SER A N 1
ATOM 2855 C CA . SER A 1 354 ? 4.021 13.120 -16.718 1.00 98.12 354 SER A CA 1
ATOM 2856 C C . SER A 1 354 ? 3.352 13.757 -17.934 1.00 98.12 354 SER A C 1
ATOM 2858 O O . SER A 1 354 ? 3.074 14.957 -17.925 1.00 98.12 354 SER A O 1
ATOM 2860 N N . TYR A 1 355 ? 2.961 12.957 -18.932 1.00 98.25 355 TYR A N 1
ATOM 2861 C CA . TYR A 1 355 ? 2.223 13.453 -20.095 1.00 98.25 355 TYR A CA 1
ATOM 2862 C C . TYR A 1 355 ? 0.964 14.228 -19.686 1.00 98.25 355 TYR A C 1
ATOM 2864 O O . TYR A 1 355 ? 0.679 15.308 -20.204 1.00 98.25 355 TYR A O 1
ATOM 2872 N N . ARG A 1 356 ? 0.207 13.701 -18.717 1.00 97.56 356 ARG A N 1
ATOM 2873 C CA . ARG A 1 356 ? -0.984 14.374 -18.181 1.00 97.56 356 ARG A CA 1
ATOM 2874 C C . ARG A 1 356 ? -0.628 15.599 -17.342 1.00 97.56 356 ARG A C 1
ATOM 2876 O O . ARG A 1 356 ? -1.323 16.609 -17.441 1.00 97.56 356 ARG A O 1
ATOM 2883 N N . GLY A 1 357 ? 0.422 15.511 -16.532 1.00 96.94 357 GLY A N 1
ATOM 2884 C CA . GLY A 1 357 ? 0.937 16.563 -15.660 1.00 96.94 357 GLY A CA 1
ATOM 2885 C C . GLY A 1 357 ? 1.280 17.820 -16.437 1.00 96.94 357 GLY A C 1
ATOM 2886 O O . GLY A 1 357 ? 0.765 18.892 -16.123 1.00 96.94 357 GLY A O 1
ATOM 2887 N N . TYR A 1 358 ? 2.031 17.660 -17.522 1.00 96.06 358 TYR A N 1
ATOM 2888 C CA . TYR A 1 358 ? 2.473 18.743 -18.397 1.00 96.06 358 TYR A CA 1
ATOM 2889 C C . TYR A 1 358 ? 1.429 19.200 -19.430 1.00 96.06 358 TYR A C 1
ATOM 2891 O O . TYR A 1 358 ? 1.741 19.963 -20.342 1.00 96.06 358 TYR A O 1
ATOM 2899 N N . GLY A 1 359 ? 0.169 18.773 -19.293 1.00 94.56 359 GLY A N 1
ATOM 2900 C CA . GLY A 1 359 ? -0.930 19.269 -20.124 1.00 94.56 359 GLY A CA 1
ATOM 2901 C C . GLY A 1 359 ? -1.008 18.635 -21.513 1.00 94.56 359 GLY A C 1
ATOM 2902 O O . GLY A 1 359 ? -1.458 19.281 -22.459 1.00 94.56 359 GLY A O 1
ATOM 2903 N N . GLY A 1 360 ? -0.586 17.377 -21.649 1.00 95.19 360 GLY A N 1
ATOM 2904 C CA . GLY A 1 360 ? -0.742 16.597 -22.869 1.00 95.19 360 GLY A CA 1
ATOM 2905 C C . GLY A 1 360 ? -2.192 16.552 -23.365 1.00 95.19 360 GLY A C 1
ATOM 2906 O O . GLY A 1 360 ? -3.153 16.502 -22.588 1.00 95.19 360 GLY A O 1
ATOM 2907 N N . ARG A 1 361 ? -2.359 16.581 -24.689 1.00 94.88 361 ARG A N 1
ATOM 2908 C CA . ARG A 1 361 ? -3.676 16.639 -25.328 1.00 94.88 361 ARG A CA 1
ATOM 2909 C C . ARG A 1 361 ? -4.462 15.336 -25.137 1.00 94.88 361 ARG A C 1
ATOM 2911 O O . ARG A 1 361 ? -3.945 14.239 -25.333 1.00 94.88 361 ARG A O 1
ATOM 2918 N N . ARG A 1 362 ? -5.751 15.454 -24.806 1.00 94.25 362 ARG A N 1
ATOM 2919 C CA . ARG A 1 362 ? -6.615 14.294 -24.512 1.00 94.25 362 ARG A CA 1
ATOM 2920 C C . ARG A 1 362 ? -6.827 13.373 -25.714 1.00 94.25 362 ARG A C 1
ATOM 2922 O O . ARG A 1 362 ? -6.838 12.163 -25.528 1.00 94.25 362 ARG A O 1
ATOM 2929 N N . ASP A 1 363 ? -6.952 13.929 -26.917 1.00 94.62 363 ASP A N 1
ATOM 2930 C CA . ASP A 1 363 ? -7.142 13.184 -28.171 1.00 94.62 363 ASP A CA 1
ATOM 2931 C C . ASP A 1 363 ? -5.934 12.309 -28.541 1.00 94.62 363 ASP A C 1
ATOM 2933 O O . ASP A 1 363 ? -6.080 11.330 -29.260 1.00 94.62 363 ASP A O 1
ATOM 2937 N N . ARG A 1 364 ? -4.748 12.619 -28.003 1.00 95.62 364 ARG A N 1
ATOM 2938 C CA . ARG A 1 364 ? -3.509 11.860 -28.236 1.00 95.62 364 ARG A CA 1
ATOM 2939 C C . ARG A 1 364 ? -3.174 10.868 -27.124 1.00 95.62 364 ARG A C 1
ATOM 2941 O O . ARG A 1 364 ? -2.227 10.100 -27.263 1.00 95.62 364 ARG A O 1
ATOM 2948 N N . PHE A 1 365 ? -3.928 10.864 -26.024 1.00 97.00 365 PHE A N 1
ATOM 2949 C CA . PHE A 1 365 ? -3.615 10.037 -24.858 1.00 97.00 365 PHE A CA 1
ATOM 2950 C C . PHE A 1 365 ? -3.607 8.535 -25.183 1.00 97.00 365 PHE A C 1
ATOM 2952 O O . PHE A 1 365 ? -2.761 7.817 -24.664 1.00 97.00 365 PHE A O 1
ATOM 2959 N N . GLY A 1 366 ? -4.488 8.074 -26.079 1.00 97.56 366 GLY A N 1
ATOM 2960 C CA . GLY A 1 366 ? -4.510 6.676 -26.526 1.00 97.56 366 GLY A CA 1
ATOM 2961 C C . GLY A 1 366 ? -3.219 6.243 -27.232 1.00 97.56 366 GLY A C 1
ATOM 2962 O O . GLY A 1 366 ? -2.728 5.148 -26.992 1.00 97.56 366 GLY A O 1
ATOM 2963 N N . GLU A 1 367 ? -2.607 7.117 -28.034 1.00 97.88 367 GLU A N 1
ATOM 2964 C CA . GLU A 1 367 ? -1.319 6.826 -28.682 1.00 97.88 367 GLU A CA 1
ATOM 2965 C C . GLU A 1 367 ? -0.157 6.841 -27.678 1.00 97.88 367 GLU A C 1
ATOM 2967 O O . GLU A 1 367 ? 0.764 6.035 -27.768 1.00 97.88 367 GLU A O 1
ATOM 2972 N N . VAL A 1 368 ? -0.216 7.713 -26.669 1.00 98.31 368 VAL A N 1
ATOM 2973 C CA . VAL A 1 368 ? 0.771 7.728 -25.575 1.00 98.31 368 VAL A CA 1
ATOM 2974 C C . VAL A 1 368 ? 0.645 6.484 -24.690 1.00 98.31 368 VAL A C 1
ATOM 2976 O O . VAL A 1 368 ? 1.656 5.973 -24.217 1.00 98.31 368 VAL A O 1
ATOM 2979 N N . LEU A 1 369 ? -0.570 5.962 -24.502 1.00 98.25 369 LEU A N 1
ATOM 2980 C CA . LEU A 1 369 ? -0.813 4.682 -23.834 1.00 98.25 369 LEU A CA 1
ATOM 2981 C C . LEU A 1 369 ? -0.190 3.508 -24.601 1.00 98.25 369 LEU A C 1
ATOM 2983 O O . LEU A 1 369 ? 0.441 2.654 -23.986 1.00 98.25 369 LEU A O 1
ATOM 2987 N N . LYS A 1 370 ? -0.264 3.499 -25.938 1.00 97.94 370 LYS A N 1
ATOM 2988 C CA . LYS A 1 370 ? 0.483 2.521 -26.745 1.00 97.94 370 LYS A CA 1
ATOM 2989 C C . LYS A 1 370 ? 1.987 2.655 -26.516 1.00 97.94 370 LYS A C 1
ATOM 2991 O O . LYS A 1 370 ? 2.641 1.668 -26.205 1.00 97.94 370 LYS A O 1
ATOM 2996 N N . ILE A 1 371 ? 2.541 3.867 -26.583 1.00 98.25 371 ILE A N 1
ATOM 2997 C CA . ILE A 1 371 ? 3.978 4.091 -26.338 1.00 98.25 371 ILE A CA 1
ATOM 2998 C C . ILE A 1 371 ? 4.398 3.664 -24.925 1.00 98.25 371 ILE A C 1
ATOM 3000 O O . ILE A 1 371 ? 5.490 3.128 -24.749 1.00 98.25 371 ILE A O 1
ATOM 3004 N N . SER A 1 372 ? 3.552 3.853 -23.911 1.00 98.25 372 SER A N 1
ATOM 3005 C CA . SER A 1 372 ? 3.886 3.412 -22.556 1.00 98.25 372 SER A CA 1
ATOM 3006 C C . SER A 1 372 ? 4.028 1.88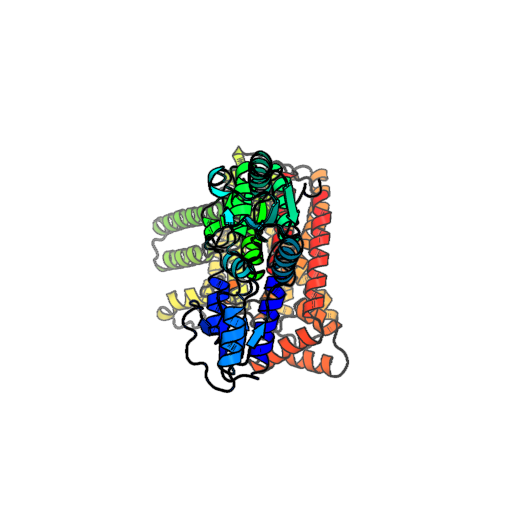5 -22.481 1.00 98.25 372 SER A C 1
ATOM 3008 O O . SER A 1 372 ? 4.936 1.402 -21.807 1.00 98.25 372 SER A O 1
ATOM 3010 N N . SER A 1 373 ? 3.246 1.119 -23.252 1.00 98.00 373 SER A N 1
ATOM 3011 C CA . SER A 1 373 ? 3.453 -0.332 -23.371 1.00 98.00 373 SER A CA 1
ATOM 3012 C C . SER A 1 373 ? 4.845 -0.682 -23.920 1.00 98.00 373 SER A C 1
ATOM 3014 O O . SER A 1 373 ? 5.484 -1.581 -23.381 1.00 98.00 373 SER A O 1
ATOM 3016 N N . ALA A 1 374 ? 5.387 0.083 -24.880 1.00 97.88 374 ALA A N 1
ATOM 3017 C CA . ALA A 1 374 ? 6.750 -0.117 -25.388 1.00 97.88 374 ALA A CA 1
ATOM 3018 C C . ALA A 1 374 ? 7.812 0.060 -24.290 1.00 97.88 374 ALA A C 1
ATOM 3020 O O . ALA A 1 374 ? 8.758 -0.720 -24.215 1.00 97.88 374 ALA A O 1
ATOM 3021 N N . VAL A 1 375 ? 7.626 1.032 -23.390 1.00 98.06 375 VAL A N 1
ATOM 3022 C CA . VAL A 1 375 ? 8.508 1.232 -22.226 1.00 98.06 375 VAL A CA 1
ATOM 3023 C C . VAL A 1 375 ? 8.467 0.029 -21.270 1.00 98.06 375 VAL A C 1
ATOM 3025 O O . VAL A 1 375 ? 9.494 -0.334 -20.696 1.00 98.06 375 VAL A O 1
ATOM 3028 N N . GLU A 1 376 ? 7.315 -0.628 -21.109 1.00 98.00 376 GLU A N 1
ATOM 3029 C CA . GLU A 1 376 ? 7.202 -1.858 -20.307 1.00 98.00 376 GLU A CA 1
ATOM 3030 C C . GLU A 1 376 ? 7.777 -3.094 -21.021 1.00 98.00 376 GLU A C 1
ATOM 3032 O O . GLU A 1 376 ? 8.381 -3.947 -20.364 1.00 98.00 376 GLU A O 1
ATOM 3037 N N . LEU A 1 377 ? 7.648 -3.192 -22.350 1.00 97.62 377 LEU A N 1
ATOM 3038 C CA . LEU A 1 377 ? 8.303 -4.252 -23.126 1.00 97.62 377 LEU A CA 1
ATOM 3039 C C . LEU A 1 377 ? 9.819 -4.145 -23.007 1.00 97.62 377 LEU A C 1
ATOM 3041 O O . LEU A 1 377 ? 10.485 -5.133 -22.723 1.00 97.62 377 LEU A O 1
ATOM 3045 N N . MET A 1 378 ? 10.355 -2.932 -23.100 1.00 96.31 378 MET A N 1
ATOM 3046 C CA . MET A 1 378 ? 11.770 -2.686 -22.859 1.00 96.31 378 MET A CA 1
ATOM 3047 C C . MET A 1 378 ? 12.215 -3.013 -21.436 1.00 96.31 378 MET A C 1
ATOM 3049 O O . MET A 1 378 ? 13.322 -3.502 -21.222 1.00 96.31 378 MET A O 1
ATOM 3053 N N . HIS A 1 379 ? 11.360 -2.767 -20.442 1.00 96.12 379 HIS A N 1
ATOM 3054 C CA . HIS A 1 379 ? 11.654 -3.220 -19.090 1.00 96.12 379 HIS A CA 1
ATOM 3055 C C . HIS A 1 379 ? 11.723 -4.740 -19.005 1.00 96.12 379 HIS A C 1
ATOM 3057 O O . HIS A 1 379 ? 12.596 -5.270 -18.321 1.00 96.12 379 HIS A O 1
ATOM 3063 N N . SER A 1 380 ? 10.822 -5.427 -19.701 1.00 96.75 380 SER A N 1
ATOM 3064 C CA . SER A 1 380 ? 10.800 -6.884 -19.760 1.00 96.75 380 SER A CA 1
ATOM 3065 C C . SER A 1 380 ? 12.030 -7.429 -20.498 1.00 96.75 380 SER A C 1
ATOM 3067 O O . SER A 1 380 ? 12.620 -8.384 -20.011 1.00 96.75 380 SER A O 1
ATOM 3069 N N . PHE A 1 381 ? 12.476 -6.773 -21.575 1.00 96.19 381 PHE A N 1
ATOM 3070 C CA . PHE A 1 381 ? 13.741 -7.051 -22.270 1.00 96.19 381 PHE A CA 1
ATOM 3071 C C . PHE A 1 381 ? 14.930 -7.019 -21.305 1.00 96.19 381 PHE A C 1
ATOM 3073 O O . PHE A 1 381 ? 15.632 -8.018 -21.165 1.00 96.19 381 PHE A O 1
ATOM 3080 N N . LEU A 1 382 ? 15.090 -5.912 -20.573 1.00 94.81 382 LEU A N 1
ATOM 3081 C CA . LEU A 1 382 ? 16.170 -5.775 -19.597 1.00 94.81 382 LEU A CA 1
ATOM 3082 C C . LEU A 1 382 ? 16.101 -6.857 -18.516 1.00 94.81 382 LEU A C 1
ATOM 3084 O O . LEU A 1 382 ? 17.133 -7.396 -18.148 1.00 94.81 382 LEU A O 1
ATOM 3088 N N . LEU A 1 383 ? 14.902 -7.201 -18.031 1.00 94.50 383 LEU A N 1
ATOM 3089 C CA . LEU A 1 383 ? 14.740 -8.251 -17.022 1.00 94.50 383 LEU A CA 1
ATOM 3090 C C . LEU A 1 383 ? 15.091 -9.645 -17.547 1.00 94.50 383 LEU A C 1
ATOM 3092 O O . LEU A 1 383 ? 15.651 -10.426 -16.795 1.00 94.50 383 LEU A O 1
ATOM 3096 N N . ILE A 1 384 ? 14.762 -9.975 -18.801 1.00 96.62 384 ILE A N 1
ATOM 3097 C CA . ILE A 1 384 ? 15.127 -11.276 -19.386 1.00 96.62 384 ILE A CA 1
ATOM 3098 C C . ILE A 1 384 ? 16.650 -11.431 -19.399 1.00 96.62 384 ILE A C 1
ATOM 3100 O O . ILE A 1 384 ? 17.161 -12.476 -19.004 1.00 96.62 384 ILE A O 1
ATOM 3104 N N . HIS A 1 385 ? 17.368 -10.393 -19.834 1.00 96.19 385 HIS A N 1
ATOM 3105 C CA . HIS A 1 385 ? 18.831 -10.403 -19.861 1.00 96.19 385 HIS A CA 1
ATOM 3106 C C . HIS A 1 385 ? 19.429 -10.393 -18.448 1.00 96.19 385 HIS A C 1
ATOM 3108 O O . HIS A 1 385 ? 20.323 -11.187 -18.176 1.00 96.19 385 HIS A O 1
ATOM 3114 N N . ASP A 1 386 ? 18.905 -9.565 -17.540 1.00 92.81 386 ASP A N 1
ATOM 3115 C CA . ASP A 1 386 ? 19.303 -9.514 -16.122 1.00 92.81 386 ASP A CA 1
ATOM 3116 C C . ASP A 1 386 ? 19.128 -10.885 -15.445 1.00 92.81 386 ASP A C 1
ATOM 3118 O O . ASP A 1 386 ? 20.061 -11.382 -14.831 1.00 92.81 386 ASP A O 1
ATOM 3122 N N . ASP A 1 387 ? 17.999 -11.572 -15.667 1.00 93.44 387 ASP A N 1
ATOM 3123 C CA . ASP A 1 387 ? 17.745 -12.919 -15.133 1.00 93.44 387 ASP A CA 1
ATOM 3124 C C . ASP A 1 387 ? 18.743 -13.968 -15.648 1.00 93.44 387 ASP A C 1
ATOM 3126 O O . ASP A 1 387 ? 19.044 -14.928 -14.944 1.00 93.44 387 ASP A O 1
ATOM 3130 N N . ILE A 1 388 ? 19.223 -13.833 -16.888 1.00 95.12 388 ILE A N 1
ATOM 3131 C CA . ILE A 1 388 ? 20.237 -14.731 -17.465 1.00 95.12 388 ILE A CA 1
ATOM 3132 C C . ILE A 1 388 ? 21.609 -14.451 -16.850 1.00 95.12 388 ILE A C 1
ATOM 3134 O O . ILE A 1 388 ? 22.351 -15.388 -16.549 1.00 95.12 388 ILE A O 1
ATOM 3138 N N . ILE A 1 389 ? 21.952 -13.173 -16.687 1.00 91.75 389 ILE A N 1
ATOM 3139 C CA . ILE A 1 389 ? 23.224 -12.726 -16.110 1.00 91.75 389 ILE A CA 1
ATOM 3140 C C . ILE A 1 389 ? 23.323 -13.156 -14.643 1.00 91.75 389 ILE A C 1
ATOM 3142 O O . ILE A 1 389 ? 24.349 -13.701 -14.246 1.00 91.75 389 ILE A O 1
ATOM 3146 N N . ASP A 1 390 ? 22.242 -12.977 -13.885 1.00 86.81 390 ASP A N 1
ATOM 3147 C CA . ASP A 1 390 ? 22.173 -13.276 -12.451 1.00 86.81 390 ASP A CA 1
ATOM 3148 C C . ASP A 1 390 ? 21.792 -14.742 -12.158 1.00 86.81 390 ASP A C 1
ATOM 3150 O O . ASP A 1 390 ? 21.716 -15.142 -11.001 1.00 86.81 390 ASP A O 1
ATOM 3154 N N . GLU A 1 391 ? 21.523 -15.553 -13.190 1.00 88.69 391 GLU A N 1
ATOM 3155 C CA . GLU A 1 391 ? 21.036 -16.941 -13.058 1.00 88.69 391 GLU A CA 1
ATOM 3156 C C . GLU A 1 391 ? 19.779 -17.056 -12.172 1.00 88.69 391 GLU A C 1
ATOM 3158 O O . GLU A 1 391 ? 19.548 -18.039 -11.461 1.00 88.69 391 GLU A O 1
ATOM 3163 N N . ALA A 1 392 ? 18.926 -16.032 -12.224 1.00 88.12 392 ALA A N 1
ATOM 3164 C CA . ALA A 1 392 ? 17.751 -15.934 -11.378 1.00 88.12 392 ALA A CA 1
ATOM 3165 C C . ALA A 1 392 ? 16.750 -17.049 -11.708 1.00 88.12 392 ALA A C 1
ATOM 3167 O O . ALA A 1 392 ? 16.346 -17.220 -12.859 1.00 88.12 392 ALA A O 1
ATOM 3168 N N . ARG A 1 393 ? 16.259 -17.760 -10.687 1.00 89.50 393 ARG A N 1
ATOM 3169 C CA . ARG A 1 393 ? 15.268 -18.836 -10.870 1.00 89.50 393 ARG A CA 1
ATOM 3170 C C . ARG A 1 393 ? 13.844 -18.329 -11.108 1.00 89.50 393 ARG A C 1
ATOM 3172 O O . ARG A 1 393 ? 13.096 -18.913 -11.895 1.00 89.50 393 ARG A O 1
ATOM 3179 N N . GLU A 1 394 ? 13.451 -17.275 -10.402 1.00 89.12 394 GLU A N 1
ATOM 3180 C CA . GLU A 1 394 ? 12.072 -16.786 -10.376 1.00 89.12 394 GLU A CA 1
ATOM 3181 C C . GLU A 1 394 ? 11.982 -15.290 -10.665 1.00 89.12 394 GLU A C 1
ATOM 3183 O O . GLU A 1 394 ? 12.752 -14.483 -10.143 1.00 89.12 394 GLU A O 1
ATOM 3188 N N . ARG A 1 395 ? 10.951 -14.912 -11.426 1.00 88.50 395 ARG A N 1
ATOM 3189 C CA . ARG A 1 395 ? 10.615 -13.526 -11.735 1.00 88.50 395 ARG A CA 1
ATOM 3190 C C . ARG A 1 395 ? 9.104 -13.338 -11.832 1.00 88.50 395 ARG A C 1
ATOM 3192 O O . ARG A 1 395 ? 8.421 -14.028 -12.594 1.00 88.50 395 ARG A O 1
ATOM 3199 N N . ARG A 1 396 ? 8.584 -12.351 -11.085 1.00 85.88 396 ARG A N 1
ATOM 3200 C CA . ARG A 1 396 ? 7.147 -12.004 -11.028 1.00 85.88 396 ARG A CA 1
ATOM 3201 C C . ARG A 1 396 ? 6.276 -13.240 -10.728 1.00 85.88 396 ARG A C 1
ATOM 3203 O O . ARG A 1 396 ? 5.292 -13.484 -11.419 1.00 85.88 396 ARG A O 1
ATOM 3210 N N . SER A 1 397 ? 6.670 -14.017 -9.712 1.00 83.94 397 SER A N 1
ATOM 3211 C CA . SER A 1 397 ? 5.964 -15.228 -9.244 1.00 83.94 397 SER A CA 1
ATOM 3212 C C . SER A 1 397 ? 5.892 -16.400 -10.239 1.00 83.94 397 SER A C 1
ATOM 3214 O O . SER A 1 397 ? 5.054 -17.283 -10.078 1.00 83.94 397 SER A O 1
ATOM 3216 N N . GLY A 1 398 ? 6.761 -16.436 -11.252 1.00 89.62 398 GLY A N 1
ATOM 3217 C CA . GLY A 1 398 ? 6.924 -17.579 -12.158 1.00 89.62 398 GLY A CA 1
ATOM 3218 C C . GLY A 1 398 ? 8.395 -17.831 -12.487 1.00 89.62 398 GLY A C 1
ATOM 3219 O O . GLY A 1 398 ? 9.255 -17.056 -12.077 1.00 89.62 398 GLY A O 1
ATOM 3220 N N . LEU A 1 399 ? 8.693 -18.887 -13.252 1.00 94.38 399 LEU A N 1
ATOM 3221 C CA . LEU A 1 399 ? 10.059 -19.164 -13.718 1.00 94.38 399 LEU A CA 1
ATOM 3222 C C . LEU A 1 399 ? 10.603 -17.992 -14.535 1.00 94.38 399 LEU A C 1
ATOM 3224 O O . LEU A 1 399 ? 9.889 -17.458 -15.394 1.00 94.38 399 LEU A O 1
ATOM 3228 N N . SER A 1 400 ? 11.861 -17.622 -14.307 1.00 95.44 400 SER A N 1
ATOM 3229 C CA . SER A 1 400 ? 12.575 -16.690 -15.183 1.00 95.44 400 SER A CA 1
ATOM 3230 C C . SER A 1 400 ? 12.519 -17.166 -16.632 1.00 95.44 400 SER A C 1
ATOM 3232 O O . SER A 1 400 ? 12.421 -18.366 -16.905 1.00 95.44 400 SER A O 1
ATOM 3234 N N . PHE A 1 401 ? 12.553 -16.224 -17.575 1.00 97.19 401 PHE A N 1
ATOM 3235 C CA . PHE A 1 401 ? 12.250 -16.519 -18.977 1.00 97.19 401 PHE A CA 1
ATOM 3236 C C . PHE A 1 401 ? 13.127 -17.639 -19.555 1.00 97.19 401 PHE A C 1
ATOM 3238 O O . PHE A 1 401 ? 12.607 -18.563 -20.176 1.00 97.19 401 PHE A O 1
ATOM 3245 N N . HIS A 1 402 ? 14.432 -17.611 -19.276 1.00 97.25 402 HIS A N 1
ATOM 3246 C CA . HIS A 1 402 ? 15.370 -18.617 -19.772 1.00 97.25 402 HIS A CA 1
ATOM 3247 C C . HIS A 1 402 ? 15.065 -20.032 -19.247 1.00 97.25 402 HIS A C 1
ATOM 3249 O O . HIS A 1 402 ? 15.189 -20.992 -19.999 1.00 97.25 402 HIS A O 1
ATOM 3255 N N . LEU A 1 403 ? 14.586 -20.182 -18.006 1.00 96.94 403 LEU A N 1
ATOM 3256 C CA . LEU A 1 403 ? 14.176 -21.484 -17.463 1.00 96.94 403 LEU A CA 1
ATOM 3257 C C . LEU A 1 403 ? 12.841 -21.959 -18.038 1.00 96.94 403 LEU A C 1
ATOM 3259 O O . LEU A 1 403 ? 12.680 -23.140 -18.330 1.00 96.94 403 LEU A O 1
ATOM 3263 N N . LYS A 1 404 ? 11.885 -21.045 -18.238 1.00 95.75 404 LYS A N 1
ATOM 3264 C CA . LYS A 1 404 ? 10.610 -21.371 -18.895 1.00 95.75 404 LYS A CA 1
ATOM 3265 C C . LYS A 1 404 ? 10.856 -21.917 -20.304 1.00 95.75 404 LYS A C 1
ATOM 3267 O O . LYS A 1 404 ? 10.334 -22.962 -20.670 1.00 95.75 404 LYS A O 1
ATOM 3272 N N . VAL A 1 405 ? 11.671 -21.208 -21.074 1.00 96.31 405 VAL A N 1
ATOM 3273 C CA . VAL A 1 405 ? 11.997 -21.573 -22.453 1.00 96.31 405 VAL A CA 1
ATOM 3274 C C . VAL A 1 405 ? 12.868 -22.828 -22.507 1.00 96.31 405 VAL A C 1
ATOM 3276 O O . VAL A 1 405 ? 12.691 -23.649 -23.401 1.00 96.31 405 VAL A O 1
ATOM 3279 N N . PHE A 1 406 ? 13.755 -23.045 -21.531 1.00 96.88 406 PHE A N 1
ATOM 3280 C CA . PHE A 1 406 ? 14.440 -24.329 -21.393 1.00 96.88 406 PHE A CA 1
ATOM 3281 C C . PHE A 1 406 ? 13.436 -25.485 -21.290 1.00 96.88 406 PHE A C 1
ATOM 3283 O O . PHE A 1 406 ? 13.533 -26.441 -22.050 1.00 96.88 406 PHE A O 1
ATOM 3290 N N . GLU A 1 407 ? 12.427 -25.382 -20.423 1.00 95.88 407 GLU A N 1
ATOM 3291 C CA . GLU A 1 407 ? 11.397 -26.420 -20.295 1.00 95.88 407 GLU A CA 1
ATOM 3292 C C . GLU A 1 407 ? 10.604 -26.642 -21.591 1.00 95.88 407 GLU A C 1
ATOM 3294 O O . GLU A 1 407 ? 10.326 -27.790 -21.942 1.00 95.88 407 GLU A O 1
ATOM 3299 N N . ASP A 1 408 ? 10.304 -25.570 -22.329 1.00 93.88 408 ASP A N 1
ATOM 3300 C CA . ASP A 1 408 ? 9.596 -25.644 -23.612 1.00 93.88 408 ASP A CA 1
ATOM 3301 C C . ASP A 1 408 ? 10.416 -26.375 -24.703 1.00 93.88 408 ASP A C 1
ATOM 3303 O O . ASP A 1 408 ? 9.832 -27.040 -25.561 1.00 93.88 408 ASP A O 1
ATOM 3307 N N . PHE A 1 409 ? 11.756 -26.277 -24.685 1.00 95.62 409 PHE A N 1
ATOM 3308 C CA . PHE A 1 409 ? 12.609 -26.686 -25.816 1.00 95.62 409 PHE A CA 1
ATOM 3309 C C . PHE A 1 409 ? 13.716 -27.709 -25.502 1.00 95.62 409 PHE A C 1
ATOM 3311 O O . PHE A 1 409 ? 14.365 -28.189 -26.433 1.00 95.62 409 PHE A O 1
ATOM 3318 N N . LYS A 1 410 ? 13.918 -28.118 -24.241 1.00 95.19 410 LYS A N 1
ATOM 3319 C CA . LYS A 1 410 ? 14.991 -29.056 -23.834 1.00 95.19 410 LYS A CA 1
ATOM 3320 C C . LYS A 1 410 ? 14.968 -30.409 -24.549 1.00 95.19 410 LYS A C 1
ATOM 3322 O O . LYS A 1 410 ? 16.000 -31.050 -24.676 1.00 95.19 410 LYS A O 1
ATOM 3327 N N . ASN A 1 411 ? 13.805 -30.847 -25.035 1.00 95.31 411 ASN A N 1
ATOM 3328 C CA . ASN A 1 411 ? 13.666 -32.123 -25.746 1.00 95.31 411 ASN A CA 1
ATOM 3329 C C . ASN A 1 411 ? 13.979 -32.024 -27.251 1.00 95.31 411 ASN A C 1
ATOM 3331 O O . ASN A 1 411 ? 13.951 -33.043 -27.937 1.00 95.31 411 ASN A O 1
ATOM 3335 N N . LEU A 1 412 ? 14.241 -30.823 -27.784 1.00 93.75 412 LEU A N 1
ATOM 3336 C CA . LEU A 1 412 ? 14.533 -30.615 -29.208 1.00 93.75 412 LEU A CA 1
ATOM 3337 C C . LEU A 1 412 ? 16.033 -30.600 -29.528 1.00 93.75 412 LEU A C 1
ATOM 3339 O O . LEU A 1 412 ? 16.408 -30.625 -30.697 1.00 93.75 412 LEU A O 1
ATOM 3343 N N . THR A 1 413 ? 16.898 -30.508 -28.517 1.00 94.62 413 THR A N 1
ATOM 3344 C CA . THR A 1 413 ? 18.337 -30.308 -28.706 1.00 94.62 413 THR A CA 1
ATOM 3345 C C . THR A 1 413 ? 19.139 -30.826 -27.516 1.00 94.62 413 THR A C 1
ATOM 3347 O O . THR A 1 413 ? 18.651 -30.835 -26.392 1.00 94.62 413 THR A O 1
ATOM 3350 N N . TYR A 1 414 ? 20.396 -31.205 -27.757 1.00 94.88 414 TYR A N 1
ATOM 3351 C CA . TYR A 1 414 ? 21.375 -31.513 -26.706 1.00 94.88 414 TYR A CA 1
ATOM 3352 C C . TYR A 1 414 ? 22.041 -30.259 -26.115 1.00 94.88 414 TYR A C 1
ATOM 3354 O O . TYR A 1 414 ? 22.943 -30.373 -25.291 1.00 94.88 414 TYR A O 1
ATOM 3362 N N . ASN A 1 415 ? 21.646 -29.058 -26.551 1.00 95.62 415 ASN A N 1
ATOM 3363 C CA . ASN A 1 415 ? 22.165 -27.814 -25.997 1.00 95.62 415 ASN A CA 1
ATOM 3364 C C . ASN A 1 415 ? 21.634 -27.583 -24.572 1.00 95.62 415 ASN A C 1
ATOM 3366 O O . ASN A 1 415 ? 20.499 -27.145 -24.385 1.00 95.62 415 ASN A O 1
ATOM 3370 N N . GLU A 1 416 ? 22.484 -27.810 -23.573 1.00 94.69 416 GLU A N 1
ATOM 3371 C CA . GLU A 1 416 ? 22.170 -27.578 -22.157 1.00 94.69 416 GLU A CA 1
ATOM 3372 C C . GLU A 1 416 ? 21.865 -26.100 -21.845 1.00 94.69 416 GLU A C 1
ATOM 3374 O O . GLU A 1 416 ? 21.133 -25.803 -20.904 1.00 94.69 416 GLU A O 1
ATOM 3379 N N . ASN A 1 417 ? 22.346 -25.167 -22.676 1.00 96.44 417 ASN A N 1
ATOM 3380 C CA . ASN A 1 417 ? 22.129 -23.725 -22.532 1.00 96.44 417 ASN A CA 1
ATOM 3381 C C . ASN A 1 417 ? 20.954 -23.191 -23.360 1.00 96.44 417 ASN A C 1
ATOM 3383 O O . ASN A 1 417 ? 20.762 -21.976 -23.418 1.00 96.44 417 ASN A O 1
ATOM 3387 N N . ILE A 1 418 ? 20.135 -24.057 -23.971 1.00 96.94 418 ILE A N 1
ATOM 3388 C CA . ILE A 1 418 ? 19.107 -23.644 -24.942 1.00 96.94 418 ILE A CA 1
ATOM 3389 C C . ILE A 1 418 ? 18.187 -22.528 -24.427 1.00 96.94 418 ILE A C 1
ATOM 3391 O O . ILE A 1 418 ? 17.848 -21.605 -25.164 1.00 96.94 418 ILE A O 1
ATOM 3395 N N . GLY A 1 419 ? 17.827 -22.563 -23.142 1.00 97.00 419 GLY A N 1
ATOM 3396 C CA . GLY A 1 419 ? 17.010 -21.527 -22.520 1.00 97.00 419 GLY A CA 1
ATOM 3397 C C . GLY A 1 419 ? 17.698 -20.162 -22.431 1.00 97.00 419 GLY A C 1
ATOM 3398 O O . GLY A 1 419 ? 17.059 -19.137 -22.672 1.00 97.00 419 GLY A O 1
ATOM 3399 N N . ARG A 1 420 ? 18.999 -20.139 -22.108 1.00 97.62 420 ARG A N 1
ATOM 3400 C CA . ARG A 1 420 ? 19.815 -18.913 -22.044 1.00 97.62 420 ARG A CA 1
ATOM 3401 C C . ARG A 1 420 ? 19.992 -18.329 -23.442 1.00 97.62 420 ARG A C 1
ATOM 3403 O O . ARG A 1 420 ? 19.729 -17.146 -23.638 1.00 97.62 420 ARG A O 1
ATOM 3410 N N . ASP A 1 421 ? 20.344 -19.175 -24.407 1.00 97.62 421 ASP A N 1
ATOM 3411 C CA . ASP A 1 421 ? 20.603 -18.773 -25.791 1.00 97.62 421 ASP A CA 1
ATOM 3412 C C . ASP A 1 421 ? 19.344 -18.194 -26.453 1.00 97.62 421 ASP A C 1
ATOM 3414 O O . ASP A 1 421 ? 19.379 -17.093 -27.005 1.00 97.62 421 ASP A O 1
ATOM 3418 N N . ILE A 1 422 ? 18.199 -18.882 -26.331 1.00 97.62 422 ILE A N 1
ATOM 3419 C CA . ILE A 1 422 ? 16.917 -18.352 -26.821 1.00 97.62 422 ILE A CA 1
ATOM 3420 C C . ILE A 1 422 ? 16.523 -17.100 -26.035 1.00 97.62 422 ILE A C 1
ATOM 3422 O O . ILE A 1 422 ? 15.995 -16.162 -26.621 1.00 97.62 422 ILE A O 1
ATOM 3426 N N . GLY A 1 423 ? 16.776 -17.052 -24.726 1.00 97.69 423 GLY A N 1
ATOM 3427 C CA . GLY A 1 423 ? 16.456 -15.895 -23.894 1.00 97.69 423 GLY A CA 1
ATOM 3428 C C . GLY A 1 423 ? 17.156 -14.605 -24.334 1.00 97.69 423 GLY A C 1
ATOM 3429 O O . GLY A 1 423 ? 16.514 -13.554 -24.363 1.00 97.69 423 GLY A O 1
ATOM 3430 N N . ILE A 1 424 ? 18.425 -14.680 -24.751 1.00 97.94 424 ILE A N 1
ATOM 3431 C CA . ILE A 1 424 ? 19.161 -13.531 -25.305 1.00 97.94 424 ILE A CA 1
ATOM 3432 C C . ILE A 1 424 ? 18.449 -13.011 -26.559 1.00 97.94 424 ILE A C 1
ATOM 3434 O O . ILE A 1 424 ? 18.048 -11.846 -26.597 1.00 97.94 424 ILE A O 1
ATOM 3438 N N . VAL A 1 425 ? 18.207 -13.899 -27.530 1.00 97.81 425 VAL A N 1
ATOM 3439 C CA . VAL A 1 425 ? 17.575 -13.561 -28.818 1.00 97.81 425 VAL A CA 1
ATOM 3440 C C . VAL A 1 425 ? 16.128 -13.089 -28.636 1.00 97.81 425 VAL A C 1
ATOM 3442 O O . VAL A 1 425 ? 15.680 -12.155 -29.297 1.00 97.81 425 VAL A O 1
ATOM 3445 N N . ALA A 1 426 ? 15.381 -13.692 -27.712 1.00 97.12 426 ALA A N 1
ATOM 3446 C CA . ALA A 1 426 ? 14.026 -13.273 -27.365 1.00 97.12 426 ALA A CA 1
ATOM 3447 C C . ALA A 1 426 ? 13.993 -11.845 -26.808 1.00 97.12 426 ALA A C 1
ATOM 3449 O O . ALA A 1 426 ? 13.052 -11.099 -27.087 1.00 97.12 426 ALA A O 1
ATOM 3450 N N . GLY A 1 427 ? 15.032 -11.444 -26.071 1.00 96.31 427 GLY A N 1
ATOM 3451 C CA . GLY A 1 427 ? 15.229 -10.057 -25.678 1.00 96.31 427 GLY A CA 1
ATOM 3452 C C . GLY A 1 427 ? 15.332 -9.122 -26.889 1.00 96.31 427 GLY A C 1
ATOM 3453 O O . GLY A 1 427 ? 14.616 -8.123 -26.948 1.00 96.31 427 GLY A O 1
ATOM 3454 N N . ASP A 1 428 ? 16.139 -9.470 -27.890 1.00 96.38 428 ASP A N 1
ATOM 3455 C CA . ASP A 1 428 ? 16.309 -8.654 -29.101 1.00 96.38 428 ASP A CA 1
ATOM 3456 C C . ASP A 1 428 ? 15.014 -8.560 -29.926 1.00 96.38 428 ASP A C 1
ATOM 3458 O O . ASP A 1 428 ? 14.654 -7.497 -30.444 1.00 96.38 428 ASP A O 1
ATOM 3462 N N . ILE A 1 429 ? 14.251 -9.656 -29.995 1.00 96.62 429 ILE A N 1
ATOM 3463 C CA . ILE A 1 429 ? 12.912 -9.671 -30.600 1.00 96.62 429 ILE A CA 1
ATOM 3464 C C . ILE A 1 429 ? 11.992 -8.694 -29.860 1.00 96.62 429 ILE A C 1
ATOM 3466 O O . ILE A 1 429 ? 11.280 -7.903 -30.482 1.00 96.62 429 ILE A O 1
ATOM 3470 N N . LEU A 1 430 ? 12.017 -8.709 -28.528 1.00 96.19 430 LEU A N 1
ATOM 3471 C CA . LEU A 1 430 ? 11.194 -7.831 -27.707 1.00 96.19 430 LEU A CA 1
ATOM 3472 C C . LEU A 1 430 ? 11.585 -6.352 -27.853 1.00 96.19 430 LEU A C 1
ATOM 3474 O O . LEU A 1 430 ? 10.705 -5.489 -27.945 1.00 96.19 430 LEU A O 1
ATOM 3478 N N . PHE A 1 431 ? 12.886 -6.065 -27.955 1.00 95.62 431 PHE A N 1
ATOM 3479 C CA . PHE A 1 431 ? 13.408 -4.746 -28.311 1.00 95.62 431 PHE A CA 1
ATOM 3480 C C . PHE A 1 431 ? 12.839 -4.274 -29.654 1.00 95.62 431 PHE A C 1
ATOM 3482 O O . PHE A 1 431 ? 12.273 -3.182 -29.737 1.00 95.62 431 PHE A O 1
ATOM 3489 N N . SER A 1 432 ? 12.888 -5.120 -30.687 1.00 96.88 432 SER A N 1
ATOM 3490 C CA . SER A 1 432 ? 12.334 -4.814 -32.011 1.00 96.88 432 SER A CA 1
ATOM 3491 C C . SER A 1 432 ? 10.829 -4.512 -31.965 1.00 96.88 432 SER A C 1
ATOM 3493 O O . SER A 1 432 ? 10.380 -3.492 -32.494 1.00 96.88 432 SER A O 1
ATOM 3495 N N . ILE A 1 433 ? 10.048 -5.329 -31.247 1.00 97.44 433 ILE A N 1
ATOM 3496 C CA . ILE A 1 433 ? 8.602 -5.116 -31.070 1.00 97.44 433 ILE A CA 1
ATOM 3497 C C . ILE A 1 433 ? 8.322 -3.759 -30.411 1.00 97.44 433 ILE A C 1
ATOM 3499 O O . ILE A 1 433 ? 7.353 -3.095 -30.787 1.00 97.44 433 ILE A O 1
ATOM 3503 N N . SER A 1 434 ? 9.154 -3.332 -29.454 1.00 96.81 434 SER A N 1
ATOM 3504 C CA . SER A 1 434 ? 9.006 -2.031 -28.793 1.00 96.81 434 SER A CA 1
ATOM 3505 C C . SER A 1 434 ? 9.195 -0.856 -29.764 1.00 96.81 434 SER A C 1
ATOM 3507 O O . SER A 1 434 ? 8.431 0.110 -29.717 1.00 96.81 434 SER A O 1
ATOM 3509 N N . LEU A 1 435 ? 10.155 -0.961 -30.692 1.00 96.75 435 LEU A N 1
ATOM 3510 C CA . LEU A 1 435 ? 10.402 0.055 -31.715 1.00 96.75 435 LEU A CA 1
ATOM 3511 C C . LEU A 1 435 ? 9.240 0.147 -32.705 1.00 96.75 435 LEU A C 1
ATOM 3513 O O . LEU A 1 435 ? 8.847 1.253 -33.074 1.00 96.75 435 LEU A O 1
ATOM 3517 N N . GLU A 1 436 ? 8.654 -0.990 -33.084 1.00 96.69 436 GLU A N 1
ATOM 3518 C CA . GLU A 1 436 ? 7.486 -1.033 -33.971 1.00 96.69 436 GLU A CA 1
ATOM 3519 C C . GLU A 1 436 ? 6.288 -0.293 -33.349 1.00 96.69 436 GLU A C 1
ATOM 3521 O O . GLU A 1 436 ? 5.675 0.546 -34.003 1.00 96.69 436 GLU A O 1
ATOM 3526 N N . ILE A 1 437 ? 6.024 -0.483 -32.045 1.00 97.38 437 ILE A N 1
ATOM 3527 C CA . ILE A 1 437 ? 4.970 0.263 -31.324 1.00 97.38 437 ILE A CA 1
ATOM 3528 C C . ILE A 1 437 ? 5.192 1.779 -31.424 1.00 97.38 437 ILE A C 1
ATOM 3530 O O . ILE A 1 437 ? 4.247 2.543 -31.630 1.00 97.38 437 ILE A O 1
ATOM 3534 N N . ILE A 1 438 ? 6.438 2.230 -31.250 1.00 96.88 438 ILE A N 1
ATOM 3535 C CA . ILE A 1 438 ? 6.785 3.656 -31.310 1.00 96.88 438 ILE A CA 1
ATOM 3536 C C . ILE A 1 438 ? 6.633 4.185 -32.742 1.00 96.88 438 ILE A C 1
ATOM 3538 O O . ILE A 1 438 ? 6.133 5.298 -32.940 1.00 96.88 438 ILE A O 1
ATOM 3542 N N . ALA A 1 439 ? 7.045 3.401 -33.739 1.00 96.44 439 ALA A N 1
ATOM 3543 C CA . ALA A 1 439 ? 6.924 3.751 -35.149 1.00 96.44 439 ALA A CA 1
ATOM 3544 C C . ALA A 1 439 ? 5.452 3.920 -35.560 1.00 96.44 439 ALA A C 1
ATOM 3546 O O . ALA A 1 439 ? 5.102 4.963 -36.127 1.00 96.44 439 ALA A O 1
ATOM 3547 N N . ASP A 1 440 ? 4.597 2.971 -35.171 1.00 95.56 440 ASP A N 1
ATOM 3548 C CA . ASP A 1 440 ? 3.164 2.922 -35.489 1.00 95.56 440 ASP A CA 1
ATOM 3549 C C . ASP A 1 440 ? 2.332 3.997 -34.777 1.00 95.56 440 ASP A C 1
ATOM 3551 O O . ASP A 1 440 ? 1.233 4.337 -35.223 1.00 95.56 440 ASP A O 1
ATOM 3555 N N . ALA A 1 441 ? 2.828 4.549 -33.665 1.00 95.44 441 ALA A N 1
ATOM 3556 C CA . ALA A 1 441 ? 2.091 5.536 -32.885 1.00 95.44 441 ALA A CA 1
ATOM 3557 C C . ALA A 1 441 ? 1.774 6.791 -33.719 1.00 95.44 441 ALA A C 1
ATOM 3559 O O . ALA A 1 441 ? 2.669 7.450 -34.272 1.00 95.44 441 ALA A O 1
ATOM 3560 N N . ASN A 1 442 ? 0.496 7.176 -33.760 1.00 95.81 442 ASN A N 1
ATOM 3561 C CA . ASN A 1 442 ? 0.023 8.324 -34.535 1.00 95.81 442 ASN A CA 1
ATOM 3562 C C . ASN A 1 442 ? 0.234 9.649 -33.777 1.00 95.81 442 ASN A C 1
ATOM 3564 O O . ASN A 1 442 ? -0.701 10.316 -33.330 1.00 95.81 442 ASN A O 1
ATOM 3568 N N . LEU A 1 443 ? 1.502 10.017 -33.595 1.00 95.06 443 LEU A N 1
ATOM 3569 C CA . LEU A 1 443 ? 1.940 11.249 -32.940 1.00 95.06 443 LEU A CA 1
ATOM 3570 C C . LEU A 1 443 ? 2.778 12.113 -33.891 1.00 95.06 443 LEU A C 1
ATOM 3572 O O . LEU A 1 443 ? 3.395 11.580 -34.817 1.00 95.06 443 LEU A O 1
ATOM 3576 N N . PRO A 1 444 ? 2.862 13.440 -33.659 1.00 94.31 444 PRO A N 1
ATOM 3577 C CA . PRO A 1 444 ? 3.687 14.315 -34.485 1.00 94.31 444 PRO A CA 1
ATOM 3578 C C . PRO A 1 444 ? 5.132 13.816 -34.583 1.00 94.31 444 PRO A C 1
ATOM 3580 O O . PRO A 1 444 ? 5.759 13.537 -33.559 1.00 94.31 444 PRO A O 1
ATOM 3583 N N . LEU A 1 445 ? 5.676 13.772 -35.803 1.00 93.06 445 LEU A N 1
ATOM 3584 C CA . LEU A 1 445 ? 7.029 13.266 -36.072 1.00 93.06 445 LEU A CA 1
ATOM 3585 C C . LEU A 1 445 ? 8.101 13.962 -35.227 1.00 93.06 445 LEU A C 1
ATOM 3587 O O . LEU A 1 445 ? 8.974 13.293 -34.686 1.00 93.06 445 LEU A O 1
ATOM 3591 N N . LYS A 1 446 ? 7.999 15.285 -35.028 1.00 91.62 446 LYS A N 1
ATOM 3592 C CA . LYS A 1 446 ? 8.925 16.035 -34.161 1.00 91.62 446 LYS A CA 1
ATOM 3593 C C . LYS A 1 446 ? 8.957 15.465 -32.735 1.00 91.62 446 LYS A C 1
ATOM 3595 O O . LYS A 1 446 ? 10.036 15.253 -32.193 1.00 91.62 446 LYS A O 1
ATOM 3600 N N . ASN A 1 447 ? 7.793 15.162 -32.157 1.00 92.25 447 ASN A N 1
ATOM 3601 C CA . ASN A 1 447 ? 7.695 14.602 -30.808 1.00 92.25 447 ASN A CA 1
ATOM 3602 C C . ASN A 1 447 ? 8.255 13.176 -30.764 1.00 92.25 447 ASN A C 1
ATOM 3604 O O . ASN A 1 447 ? 9.000 12.855 -29.843 1.00 92.25 447 ASN A O 1
ATOM 3608 N N . LYS A 1 448 ? 7.933 12.340 -31.765 1.00 93.44 448 LYS A N 1
ATOM 3609 C CA . LYS A 1 448 ? 8.457 10.966 -31.858 1.00 93.44 448 LYS A CA 1
ATOM 3610 C C . LYS A 1 448 ? 9.979 10.940 -31.997 1.00 93.44 448 LYS A C 1
ATOM 3612 O O . LYS A 1 448 ? 10.630 10.166 -31.308 1.00 93.44 448 LYS A O 1
ATOM 3617 N N . ASN A 1 449 ? 10.556 11.828 -32.807 1.00 93.31 449 ASN A N 1
ATOM 3618 C CA . ASN A 1 449 ? 12.005 11.904 -33.003 1.00 93.31 449 ASN A CA 1
ATOM 3619 C C . ASN A 1 449 ? 12.743 12.294 -31.717 1.00 93.31 449 ASN A C 1
ATOM 3621 O O . ASN A 1 449 ? 13.774 11.707 -31.399 1.00 93.31 449 ASN A O 1
ATOM 3625 N N . ILE A 1 450 ? 12.223 13.268 -30.963 1.00 93.06 450 ILE A N 1
ATOM 3626 C CA . ILE A 1 450 ? 12.807 13.654 -29.668 1.00 93.06 450 ILE A CA 1
ATOM 3627 C C . ILE A 1 450 ? 12.613 12.521 -28.649 1.00 93.06 450 ILE A C 1
ATOM 3629 O O . ILE A 1 450 ? 13.550 12.175 -27.934 1.00 93.06 450 ILE A O 1
ATOM 3633 N N . PHE A 1 451 ? 11.435 11.889 -28.623 1.00 95.56 451 PHE A N 1
ATOM 3634 C CA . PHE A 1 451 ? 11.157 10.746 -27.752 1.00 95.56 451 PHE A CA 1
ATOM 3635 C C . PHE A 1 451 ? 12.140 9.597 -27.996 1.00 95.56 451 PHE A C 1
ATOM 3637 O O . PHE A 1 451 ? 12.750 9.133 -27.041 1.00 95.56 451 PHE A O 1
ATOM 3644 N N . ILE A 1 452 ? 12.351 9.185 -29.252 1.00 96.06 452 ILE A N 1
ATOM 3645 C CA . ILE A 1 452 ? 13.264 8.086 -29.603 1.00 96.06 452 ILE A CA 1
ATOM 3646 C C . ILE A 1 452 ? 14.694 8.377 -29.137 1.00 96.06 452 ILE A C 1
ATOM 3648 O O . ILE A 1 452 ? 15.354 7.473 -28.636 1.00 96.06 452 ILE A O 1
ATOM 3652 N N . LYS A 1 453 ? 15.168 9.628 -29.230 1.00 95.19 453 LYS A N 1
ATOM 3653 C CA . LYS A 1 453 ? 16.498 10.007 -28.720 1.00 95.19 453 LYS A CA 1
ATOM 3654 C C . LYS A 1 453 ? 16.622 9.773 -27.212 1.00 95.19 453 LYS A C 1
ATOM 3656 O O . LYS A 1 453 ? 17.600 9.183 -26.765 1.00 95.19 453 LYS A O 1
ATOM 3661 N N . HIS A 1 454 ? 15.632 10.203 -26.430 1.00 95.69 454 HIS A N 1
ATOM 3662 C CA . HIS A 1 454 ? 15.642 9.992 -24.978 1.00 95.69 454 HIS A CA 1
ATOM 3663 C C . HIS A 1 454 ? 15.391 8.535 -24.592 1.00 95.69 454 HIS A C 1
ATOM 3665 O O . HIS A 1 454 ? 15.989 8.055 -23.637 1.00 95.69 454 HIS A O 1
ATOM 3671 N N . PHE A 1 455 ? 14.544 7.832 -25.340 1.00 97.06 455 PHE A N 1
ATOM 3672 C CA . PHE A 1 455 ? 14.314 6.403 -25.188 1.00 97.06 455 PHE A CA 1
ATOM 3673 C C . PHE A 1 455 ? 15.627 5.638 -25.384 1.00 97.06 455 PHE A C 1
ATOM 3675 O O . PHE A 1 455 ? 16.057 4.944 -24.473 1.00 97.06 455 PHE A O 1
ATOM 3682 N N . ALA A 1 456 ? 16.332 5.849 -26.499 1.00 96.38 456 ALA A N 1
ATOM 3683 C CA . ALA A 1 456 ? 17.630 5.227 -26.757 1.00 96.38 456 ALA A CA 1
ATOM 3684 C C . ALA A 1 456 ? 18.664 5.558 -25.664 1.00 96.38 456 ALA A C 1
ATOM 3686 O O . ALA A 1 456 ? 19.252 4.645 -25.090 1.00 96.38 456 ALA A O 1
ATOM 3687 N N . GLY A 1 457 ? 18.817 6.840 -25.307 1.00 96.00 457 GLY A N 1
ATOM 3688 C CA . GLY A 1 457 ? 19.754 7.257 -24.257 1.00 96.00 457 GLY A CA 1
ATOM 3689 C C . GLY A 1 457 ? 19.433 6.669 -22.875 1.00 96.00 457 GLY A C 1
ATOM 3690 O O . GLY A 1 457 ? 20.343 6.338 -22.119 1.00 96.00 457 GLY A O 1
ATOM 3691 N N . CYS A 1 458 ? 18.151 6.470 -22.553 1.00 96.44 458 CYS A N 1
ATOM 3692 C CA . CYS A 1 458 ? 17.727 5.804 -21.322 1.00 96.44 458 CYS A CA 1
ATOM 3693 C C . CYS A 1 458 ? 18.278 4.377 -21.234 1.00 96.44 458 CYS A C 1
ATOM 3695 O O . CYS A 1 458 ? 18.870 3.999 -20.220 1.00 96.44 458 CYS A O 1
ATOM 3697 N N . TYR A 1 459 ? 18.099 3.590 -22.296 1.00 94.50 459 TYR A N 1
ATOM 3698 C CA . TYR A 1 459 ? 18.526 2.192 -22.316 1.00 94.50 459 TYR A CA 1
ATOM 3699 C C . TYR A 1 459 ? 20.037 2.043 -22.462 1.00 94.50 459 TYR A C 1
ATOM 3701 O O . TYR A 1 459 ? 20.601 1.141 -21.851 1.00 94.50 459 TYR A O 1
ATOM 3709 N N . GLU A 1 460 ? 20.705 2.966 -23.158 1.00 95.06 460 GLU A N 1
ATOM 3710 C CA . GLU A 1 460 ? 22.167 3.036 -23.178 1.00 95.06 460 GLU A CA 1
ATOM 3711 C C . GLU A 1 460 ? 22.732 3.246 -21.764 1.00 95.06 460 GLU A C 1
ATOM 3713 O O . GLU A 1 460 ? 23.555 2.459 -21.296 1.00 95.06 460 GLU A O 1
ATOM 3718 N N . LEU A 1 461 ? 22.254 4.265 -21.038 1.00 94.62 461 LEU A N 1
ATOM 3719 C CA . LEU A 1 461 ? 22.700 4.522 -19.664 1.00 94.62 461 LEU A CA 1
ATOM 3720 C C . LEU A 1 461 ? 22.361 3.369 -18.719 1.00 94.62 461 LEU A C 1
ATOM 3722 O O . LEU A 1 461 ? 23.166 3.038 -17.849 1.00 94.62 461 LEU A O 1
ATOM 3726 N N . THR A 1 462 ? 21.205 2.732 -18.903 1.00 95.06 462 THR A N 1
ATOM 3727 C CA . THR A 1 462 ? 20.831 1.540 -18.130 1.00 95.06 462 THR A CA 1
ATOM 3728 C C . THR A 1 462 ? 21.798 0.387 -18.400 1.00 95.06 462 THR A C 1
ATOM 3730 O O . THR A 1 462 ? 22.227 -0.270 -17.455 1.00 95.06 462 THR A O 1
ATOM 3733 N N . GLY A 1 463 ? 22.206 0.188 -19.658 1.00 94.06 463 GLY A N 1
ATOM 3734 C CA . GLY A 1 463 ? 23.230 -0.781 -20.048 1.00 94.06 463 GLY A CA 1
ATOM 3735 C C . GLY A 1 463 ? 24.579 -0.503 -19.384 1.00 94.06 463 GLY A C 1
ATOM 3736 O O . GLY A 1 463 ? 25.161 -1.407 -18.790 1.00 94.06 463 GLY A O 1
ATOM 3737 N N . TRP A 1 464 ? 25.042 0.752 -19.369 1.00 93.06 464 TRP A N 1
ATOM 3738 C CA . TRP A 1 464 ? 26.245 1.134 -18.614 1.00 93.06 464 TRP A CA 1
ATOM 3739 C C . TRP A 1 464 ? 26.101 0.875 -17.109 1.00 93.06 464 TRP A C 1
ATOM 3741 O O . TRP A 1 464 ? 27.050 0.431 -16.465 1.00 93.06 464 TRP A O 1
ATOM 3751 N N . GLY A 1 465 ? 24.911 1.111 -16.550 1.00 91.50 465 GLY A N 1
ATOM 3752 C CA . GLY A 1 465 ? 24.574 0.733 -15.179 1.00 91.50 465 GLY A CA 1
ATOM 3753 C C . GLY A 1 465 ? 24.718 -0.772 -14.940 1.00 91.50 465 GLY A C 1
ATOM 3754 O O . GLY A 1 465 ? 25.363 -1.164 -13.973 1.00 91.50 465 GLY A O 1
ATOM 3755 N N . GLN A 1 466 ? 24.193 -1.603 -15.845 1.00 90.94 466 GLN A N 1
ATOM 3756 C CA . GLN A 1 466 ? 24.326 -3.061 -15.782 1.00 90.94 466 GLN A CA 1
ATOM 3757 C C . GLN A 1 466 ? 25.787 -3.510 -15.876 1.00 90.94 466 GLN A C 1
ATOM 3759 O O . GLN A 1 466 ? 26.199 -4.384 -15.125 1.00 90.94 466 GLN A O 1
ATOM 3764 N N . VAL A 1 467 ? 26.599 -2.884 -16.733 1.00 90.56 467 VAL A N 1
ATOM 3765 C CA . VAL A 1 467 ? 28.041 -3.173 -16.810 1.00 90.56 467 VAL A CA 1
ATOM 3766 C C . VAL A 1 467 ? 28.714 -2.933 -15.459 1.00 90.56 467 VAL A C 1
ATOM 3768 O O . VAL A 1 467 ? 29.471 -3.781 -14.991 1.00 90.56 467 VAL A O 1
ATOM 3771 N N . PHE A 1 468 ? 28.431 -1.804 -14.801 1.00 86.44 468 PHE A N 1
ATOM 3772 C CA . PHE A 1 468 ? 28.981 -1.549 -13.469 1.00 86.44 468 PHE A CA 1
ATOM 3773 C C . PHE A 1 468 ? 28.456 -2.528 -12.416 1.00 86.44 468 PHE A C 1
ATOM 3775 O O . PHE A 1 468 ? 29.211 -2.873 -11.513 1.00 86.44 468 PHE A O 1
ATOM 3782 N N . ASP A 1 469 ? 27.206 -2.971 -12.514 1.00 85.50 469 ASP A N 1
ATOM 3783 C CA . ASP A 1 469 ? 26.623 -3.961 -11.601 1.00 85.50 469 ASP A CA 1
ATOM 3784 C C . ASP A 1 469 ? 27.318 -5.329 -11.727 1.00 85.50 469 ASP A C 1
ATOM 3786 O O . ASP A 1 469 ? 27.788 -5.891 -10.738 1.00 85.50 469 ASP A O 1
ATOM 3790 N N . ILE A 1 470 ? 27.512 -5.804 -12.962 1.00 86.19 470 ILE A N 1
ATOM 3791 C CA . ILE A 1 470 ? 28.218 -7.058 -13.269 1.00 86.19 470 ILE A CA 1
ATOM 3792 C C . ILE A 1 470 ? 29.649 -7.025 -12.727 1.00 86.19 470 ILE A C 1
ATOM 3794 O O . ILE A 1 470 ? 30.080 -7.963 -12.062 1.00 86.19 470 ILE A O 1
ATOM 3798 N N . LEU A 1 471 ? 30.378 -5.926 -12.953 1.00 82.88 471 LEU A N 1
ATOM 3799 C CA . LEU A 1 471 ? 31.759 -5.773 -12.475 1.00 82.88 471 LEU A CA 1
ATOM 3800 C C . LEU A 1 471 ? 31.887 -5.803 -10.941 1.00 82.88 471 LEU A C 1
ATOM 3802 O O . LEU A 1 471 ? 32.989 -6.005 -10.438 1.00 82.88 471 LEU A O 1
ATOM 3806 N N . ASN A 1 472 ? 30.788 -5.594 -10.209 1.00 77.19 472 ASN A N 1
ATOM 3807 C CA . ASN A 1 472 ? 30.747 -5.610 -8.744 1.00 77.19 472 ASN A CA 1
ATOM 3808 C C . ASN A 1 472 ? 30.025 -6.831 -8.163 1.00 77.19 472 ASN A C 1
ATOM 3810 O O . ASN A 1 472 ? 29.830 -6.899 -6.949 1.00 77.19 472 ASN A O 1
ATOM 3814 N N . THR A 1 473 ? 29.619 -7.786 -8.996 1.00 77.81 473 THR A N 1
ATOM 3815 C CA . THR A 1 473 ? 29.001 -9.032 -8.536 1.00 77.81 473 THR A CA 1
ATOM 3816 C C . THR A 1 473 ? 30.089 -9.992 -8.054 1.00 77.81 473 THR A C 1
ATOM 3818 O O . THR A 1 473 ? 31.109 -10.151 -8.722 1.00 77.81 473 THR A O 1
ATOM 3821 N N . LYS A 1 474 ? 29.896 -10.616 -6.880 1.00 74.12 474 LYS A N 1
ATOM 3822 C CA . LYS A 1 474 ? 30.887 -11.485 -6.208 1.00 74.12 474 LYS A CA 1
ATOM 3823 C C . LYS A 1 474 ? 32.312 -10.880 -6.186 1.00 74.12 474 LYS A C 1
ATOM 3825 O O . LYS A 1 474 ? 33.248 -11.481 -6.723 1.00 74.12 474 LYS A O 1
ATOM 3830 N N . PRO A 1 475 ? 32.508 -9.693 -5.579 1.00 74.31 475 PRO A N 1
ATOM 3831 C CA . PRO A 1 475 ? 33.787 -8.995 -5.643 1.00 74.31 475 PRO A CA 1
ATOM 3832 C C . PRO A 1 475 ? 34.887 -9.765 -4.896 1.00 74.31 475 PRO A C 1
ATOM 3834 O O . PRO A 1 475 ? 34.682 -10.235 -3.774 1.00 74.31 475 PRO A O 1
ATOM 3837 N N . ILE A 1 476 ? 36.080 -9.828 -5.503 1.00 73.69 476 ILE A N 1
ATOM 3838 C CA . ILE A 1 476 ? 37.283 -10.471 -4.932 1.00 73.69 476 ILE A CA 1
ATOM 3839 C C . ILE A 1 476 ? 37.655 -9.844 -3.579 1.00 73.69 476 ILE A C 1
ATOM 3841 O O . ILE A 1 476 ? 38.081 -10.534 -2.656 1.00 73.69 476 ILE A O 1
ATOM 3845 N N . GLU A 1 477 ? 37.479 -8.529 -3.454 1.00 73.94 477 GLU A N 1
ATOM 3846 C CA . GLU A 1 477 ? 37.705 -7.770 -2.229 1.00 73.94 477 GLU A CA 1
ATOM 3847 C C . GLU A 1 477 ? 36.651 -6.665 -2.125 1.00 73.94 477 GLU A C 1
ATOM 3849 O O . GLU A 1 477 ? 36.372 -5.995 -3.115 1.00 73.94 477 GLU A O 1
ATOM 3854 N N . ILE A 1 478 ? 36.104 -6.444 -0.925 1.00 73.00 478 ILE A N 1
ATOM 3855 C CA . ILE A 1 478 ? 35.201 -5.319 -0.647 1.00 73.00 478 ILE A CA 1
ATOM 3856 C C . ILE A 1 478 ? 36.004 -4.149 -0.082 1.00 73.00 478 ILE A C 1
ATOM 3858 O O . ILE A 1 478 ? 36.478 -4.179 1.063 1.00 73.00 478 ILE A O 1
ATOM 3862 N N . LYS A 1 479 ? 36.101 -3.076 -0.863 1.00 70.38 479 LYS A N 1
ATOM 3863 C CA . LYS A 1 479 ? 36.722 -1.812 -0.468 1.00 70.38 479 LYS A CA 1
ATOM 3864 C C . LYS A 1 479 ? 35.653 -0.799 -0.088 1.00 70.38 479 LYS A C 1
ATOM 3866 O O . LYS A 1 479 ? 34.578 -0.717 -0.669 1.00 70.38 479 LYS A O 1
ATOM 3871 N N . ARG A 1 480 ? 35.983 0.090 0.854 1.00 64.31 480 ARG A N 1
ATOM 3872 C CA . ARG A 1 480 ? 35.103 1.226 1.194 1.00 64.31 480 ARG A CA 1
ATOM 3873 C C . ARG A 1 480 ? 34.845 2.158 -0.000 1.00 64.31 480 ARG A C 1
ATOM 3875 O O . ARG A 1 480 ? 33.859 2.882 0.001 1.00 64.31 480 ARG A O 1
ATOM 3882 N N . THR A 1 481 ? 35.712 2.155 -1.015 1.00 62.19 481 THR A N 1
ATOM 3883 C CA . THR A 1 481 ? 35.527 2.921 -2.258 1.00 62.19 481 THR A CA 1
ATOM 3884 C C . THR A 1 481 ? 34.401 2.391 -3.142 1.00 62.19 481 THR A C 1
ATOM 3886 O O . THR A 1 481 ? 33.862 3.169 -3.929 1.00 62.19 481 THR A O 1
ATOM 3889 N N . ASP A 1 482 ? 34.003 1.128 -2.979 1.00 65.38 482 ASP A N 1
ATOM 3890 C CA . ASP A 1 482 ? 32.991 0.465 -3.816 1.00 65.38 482 ASP A CA 1
ATOM 3891 C C . ASP A 1 482 ? 31.598 1.076 -3.599 1.00 65.38 482 ASP A C 1
ATOM 3893 O O . ASP A 1 482 ? 30.762 1.090 -4.500 1.00 65.38 482 ASP A O 1
ATOM 3897 N N . ALA A 1 483 ? 31.401 1.737 -2.454 1.00 64.38 483 ALA A N 1
ATOM 3898 C CA . ALA A 1 483 ? 30.269 2.614 -2.164 1.00 64.38 483 ALA A CA 1
ATOM 3899 C C . ALA A 1 483 ? 30.021 3.668 -3.262 1.00 64.38 483 ALA A C 1
ATOM 3901 O O . ALA A 1 483 ? 28.886 3.910 -3.673 1.00 64.38 483 ALA A O 1
ATOM 3902 N N . LYS A 1 484 ? 31.081 4.291 -3.801 1.00 67.56 484 LYS A N 1
ATOM 3903 C CA . LYS A 1 484 ? 30.940 5.284 -4.883 1.00 67.56 484 LYS A CA 1
ATOM 3904 C C . LYS A 1 484 ? 30.449 4.641 -6.179 1.00 67.56 484 LYS A C 1
ATOM 3906 O O . LYS A 1 484 ? 29.728 5.283 -6.941 1.00 67.56 484 LYS A O 1
ATOM 3911 N N . GLN A 1 485 ? 30.839 3.394 -6.428 1.00 69.00 485 GLN A N 1
ATOM 3912 C CA . GLN A 1 485 ? 30.469 2.661 -7.630 1.00 69.00 485 GLN A CA 1
ATOM 3913 C C . GLN A 1 485 ? 29.035 2.131 -7.539 1.00 69.00 485 GLN A C 1
ATOM 3915 O O . GLN A 1 485 ? 28.272 2.344 -8.475 1.00 69.00 485 GLN A O 1
ATOM 3920 N N . SER A 1 486 ? 28.630 1.592 -6.384 1.00 72.50 486 SER A N 1
ATOM 3921 C CA . SER A 1 486 ? 27.239 1.208 -6.094 1.00 72.50 486 SER A CA 1
ATOM 3922 C C . SER A 1 486 ? 26.274 2.388 -6.281 1.00 72.50 486 SER A C 1
ATOM 3924 O O . SER A 1 486 ? 25.270 2.286 -6.985 1.00 72.50 486 SER A O 1
ATOM 3926 N N . ARG A 1 487 ? 26.638 3.583 -5.791 1.00 78.75 487 ARG A N 1
ATOM 3927 C CA . ARG A 1 487 ? 25.858 4.813 -6.031 1.00 78.75 487 ARG A CA 1
ATOM 3928 C C . ARG A 1 487 ? 25.741 5.169 -7.516 1.00 78.75 487 ARG A C 1
ATOM 3930 O O . ARG A 1 487 ? 24.682 5.622 -7.947 1.00 78.75 487 ARG A O 1
ATOM 3937 N N . LYS A 1 488 ? 26.802 4.964 -8.306 1.00 84.31 488 LYS A N 1
ATOM 3938 C CA . LYS A 1 488 ? 26.783 5.194 -9.760 1.00 84.31 488 LYS A CA 1
ATOM 3939 C C . LYS A 1 488 ? 25.879 4.185 -10.472 1.00 84.31 488 LYS A C 1
ATOM 3941 O O . LYS A 1 488 ? 25.105 4.590 -11.336 1.00 84.31 488 LYS A O 1
ATOM 3946 N N . THR A 1 489 ? 25.930 2.912 -10.081 1.00 86.12 489 THR A N 1
ATOM 3947 C CA . THR A 1 489 ? 24.997 1.884 -10.555 1.00 86.12 489 THR A CA 1
ATOM 3948 C C . THR A 1 489 ? 23.559 2.296 -10.246 1.00 86.12 489 THR A C 1
ATOM 3950 O O . THR A 1 489 ? 22.761 2.403 -11.169 1.00 86.12 489 THR A O 1
ATOM 3953 N N . ASN A 1 490 ? 23.241 2.655 -8.999 1.00 85.94 490 ASN A N 1
ATOM 3954 C CA . ASN A 1 490 ? 21.891 3.069 -8.592 1.00 85.94 490 ASN A CA 1
ATOM 3955 C C . ASN A 1 490 ? 21.382 4.290 -9.372 1.00 85.94 490 ASN A C 1
ATOM 3957 O O . ASN A 1 490 ? 20.219 4.338 -9.781 1.00 85.94 490 ASN A O 1
ATOM 3961 N N . LEU A 1 491 ? 22.258 5.264 -9.622 1.00 90.62 491 LEU A N 1
ATOM 3962 C CA . LEU A 1 491 ? 21.933 6.440 -10.420 1.00 90.62 491 LEU A CA 1
ATOM 3963 C C . LEU A 1 491 ? 21.509 6.047 -11.846 1.00 90.62 491 LEU A C 1
ATOM 3965 O O . LEU A 1 491 ? 20.453 6.470 -12.312 1.00 90.62 491 LEU A O 1
ATOM 3969 N N . LEU A 1 492 ? 22.305 5.220 -12.527 1.00 92.12 492 LEU A N 1
ATOM 3970 C CA . LEU A 1 492 ? 22.068 4.822 -13.919 1.00 92.12 492 LEU A CA 1
ATOM 3971 C C . LEU A 1 492 ? 20.926 3.801 -14.056 1.00 92.12 492 LEU A C 1
ATOM 3973 O O . LEU A 1 492 ? 19.985 4.022 -14.819 1.00 92.12 492 LEU A O 1
ATOM 3977 N N . LYS A 1 493 ? 20.987 2.710 -13.283 1.00 88.38 493 LYS A N 1
ATOM 3978 C CA . LYS A 1 493 ? 20.053 1.575 -13.335 1.00 88.38 493 LYS A CA 1
ATOM 3979 C C . LYS A 1 493 ? 18.704 1.874 -12.691 1.00 88.38 493 LYS A C 1
ATOM 3981 O O . LYS A 1 493 ? 17.732 1.214 -13.038 1.00 88.38 493 LYS A O 1
ATOM 3986 N N . THR A 1 494 ? 18.602 2.858 -11.795 1.00 90.19 494 THR A N 1
ATOM 3987 C CA . THR A 1 494 ? 17.350 3.096 -11.060 1.00 90.19 494 THR A CA 1
ATOM 3988 C C . THR A 1 494 ? 16.863 4.528 -11.171 1.00 90.19 494 THR A C 1
ATOM 3990 O O . THR A 1 494 ? 15.755 4.722 -11.669 1.00 90.19 494 THR A O 1
ATOM 3993 N N . SER A 1 495 ? 17.645 5.537 -10.790 1.00 95.00 495 SER A N 1
ATOM 3994 C CA . SER A 1 495 ? 17.170 6.928 -10.836 1.00 95.00 495 SER A CA 1
ATOM 3995 C C . SER A 1 495 ? 16.865 7.410 -12.250 1.00 95.00 495 SER A C 1
ATOM 3997 O O . SER A 1 495 ? 15.749 7.869 -12.521 1.00 95.00 495 SER A O 1
ATOM 3999 N N . TYR A 1 496 ? 17.811 7.240 -13.174 1.00 96.56 496 TYR A N 1
ATOM 4000 C CA . TYR A 1 496 ? 17.600 7.630 -14.560 1.00 96.56 496 TYR A CA 1
ATOM 4001 C C . TYR A 1 496 ? 16.547 6.753 -15.234 1.00 96.56 496 TYR A C 1
ATOM 4003 O O . TYR A 1 496 ? 15.547 7.252 -15.755 1.00 96.56 496 TYR A O 1
ATOM 4011 N N . TYR A 1 497 ? 16.755 5.440 -15.182 1.00 96.25 497 TYR A N 1
ATOM 4012 C CA . TYR A 1 497 ? 15.918 4.464 -15.868 1.00 96.25 497 TYR A CA 1
ATOM 4013 C C . TYR A 1 497 ? 14.469 4.416 -15.362 1.00 96.25 497 TYR A C 1
ATOM 4015 O O . TYR A 1 497 ? 13.519 4.350 -16.144 1.00 96.25 497 TYR A O 1
ATOM 4023 N N . THR A 1 498 ? 14.271 4.420 -14.045 1.00 95.44 498 THR A N 1
ATOM 4024 C CA . THR A 1 498 ? 12.951 4.169 -13.452 1.00 95.44 498 THR A CA 1
ATOM 4025 C C . THR A 1 498 ? 12.127 5.438 -13.324 1.00 95.44 498 THR A C 1
ATOM 4027 O O . THR A 1 498 ? 10.904 5.356 -13.419 1.00 95.44 498 THR A O 1
ATOM 4030 N N . VAL A 1 499 ? 12.768 6.596 -13.123 1.00 97.50 499 VAL A N 1
ATOM 4031 C CA . VAL A 1 499 ? 12.065 7.837 -12.773 1.00 97.50 499 VAL A CA 1
ATOM 4032 C C . VAL A 1 499 ? 12.309 8.958 -13.779 1.00 97.50 499 VAL A C 1
ATOM 4034 O O . VAL A 1 499 ? 11.342 9.441 -14.375 1.00 97.50 499 VAL A O 1
ATOM 4037 N N . TYR A 1 500 ? 13.565 9.362 -13.997 1.00 98.38 500 TYR A N 1
ATOM 4038 C CA . TYR A 1 500 ? 13.896 10.541 -14.808 1.00 98.38 500 TYR A CA 1
ATOM 4039 C C . TYR A 1 500 ? 13.405 10.400 -16.247 1.00 98.38 500 TYR A C 1
ATOM 4041 O O . TYR A 1 500 ? 12.597 11.203 -16.709 1.00 98.38 500 TYR A O 1
ATOM 4049 N N . TYR A 1 501 ? 13.847 9.355 -16.950 1.00 98.12 501 TYR A N 1
ATOM 4050 C CA . TYR A 1 501 ? 13.545 9.191 -18.366 1.00 98.12 501 TYR A CA 1
ATOM 4051 C C . TYR A 1 501 ? 12.064 8.933 -18.629 1.00 98.12 501 TYR A C 1
ATOM 4053 O O . TYR A 1 501 ? 11.530 9.583 -19.523 1.00 98.12 501 TYR A O 1
ATOM 4061 N N . PRO A 1 502 ? 11.347 8.080 -17.871 1.00 98.38 502 PRO A N 1
ATOM 4062 C CA . PRO A 1 502 ? 9.895 7.974 -18.006 1.00 98.38 502 PRO A CA 1
ATOM 4063 C C . PRO A 1 502 ? 9.180 9.318 -17.843 1.00 98.38 502 PRO A C 1
ATOM 4065 O O . PRO A 1 502 ? 8.311 9.657 -18.648 1.00 98.38 502 PRO A O 1
ATOM 4068 N N . THR A 1 503 ? 9.593 10.125 -16.862 1.00 98.19 503 THR A N 1
ATOM 4069 C CA . THR A 1 503 ? 9.025 11.459 -16.634 1.00 98.19 503 THR A CA 1
ATOM 4070 C C . THR A 1 503 ? 9.346 12.407 -17.794 1.00 98.19 503 THR A C 1
ATOM 4072 O O . THR A 1 503 ? 8.438 13.028 -18.348 1.00 98.19 503 THR A O 1
ATOM 4075 N N . LEU A 1 504 ? 10.602 12.469 -18.234 1.00 97.19 504 LEU A N 1
ATOM 4076 C CA . LEU A 1 504 ? 11.045 13.291 -19.361 1.00 97.19 504 LEU A CA 1
ATOM 4077 C C . LEU A 1 504 ? 10.356 12.896 -20.673 1.00 97.19 504 LEU A C 1
ATOM 4079 O O . LEU A 1 504 ? 9.861 13.747 -21.410 1.00 97.19 504 LEU A O 1
ATOM 4083 N N . MET A 1 505 ? 10.260 11.599 -20.951 1.00 97.50 505 MET A N 1
ATOM 4084 C CA . MET A 1 505 ? 9.571 11.068 -22.123 1.00 97.50 505 MET A CA 1
ATOM 4085 C C . MET A 1 505 ? 8.094 11.486 -22.143 1.00 97.50 505 MET A C 1
ATOM 4087 O O . MET A 1 505 ? 7.586 11.894 -23.189 1.00 97.50 505 MET A O 1
ATOM 4091 N N . GLY A 1 506 ? 7.413 11.467 -20.992 1.00 97.25 506 GLY A N 1
ATOM 4092 C CA . GLY A 1 506 ? 6.043 11.974 -20.873 1.00 97.25 506 GLY A CA 1
ATOM 4093 C C . GLY A 1 506 ? 5.921 13.462 -21.225 1.00 97.25 506 GLY A C 1
ATOM 4094 O O . GLY A 1 506 ? 5.031 13.832 -21.996 1.00 97.25 506 GLY A O 1
ATOM 4095 N N . LEU A 1 507 ? 6.847 14.302 -20.741 1.00 96.38 507 LEU A N 1
ATOM 4096 C CA . LEU A 1 507 ? 6.930 15.728 -21.087 1.00 96.38 507 LEU A CA 1
ATOM 4097 C C . LEU A 1 507 ? 7.139 15.923 -22.595 1.00 96.38 507 LEU A C 1
ATOM 4099 O O . LEU A 1 507 ? 6.408 16.686 -23.230 1.00 96.38 507 LEU A O 1
ATOM 4103 N N . VAL A 1 508 ? 8.097 15.212 -23.190 1.00 95.12 508 VAL A N 1
ATOM 4104 C CA . VAL A 1 508 ? 8.433 15.309 -24.620 1.00 95.12 508 VAL A CA 1
ATOM 4105 C C . VAL A 1 508 ? 7.224 14.997 -25.502 1.00 95.12 508 VAL A C 1
ATOM 4107 O O . VAL A 1 508 ? 6.936 15.732 -26.452 1.00 95.12 508 VAL A O 1
ATOM 4110 N N . LEU A 1 509 ? 6.449 13.964 -25.161 1.00 96.06 509 LEU A N 1
ATOM 4111 C CA . LEU A 1 509 ? 5.276 13.566 -25.942 1.00 96.06 509 LEU A CA 1
ATOM 4112 C C . LEU A 1 509 ? 4.167 14.633 -25.954 1.00 96.06 509 LEU A C 1
ATOM 4114 O O . LEU A 1 509 ? 3.371 14.666 -26.900 1.00 96.06 509 LEU A O 1
ATOM 4118 N N . THR A 1 510 ? 4.131 15.557 -24.982 1.00 94.56 510 THR A N 1
ATOM 4119 C CA . THR A 1 510 ? 3.189 16.697 -24.997 1.00 94.56 510 THR A CA 1
ATOM 4120 C C . THR A 1 510 ? 3.450 17.675 -26.147 1.00 94.56 510 THR A C 1
ATOM 4122 O O . THR A 1 510 ? 2.536 18.382 -26.569 1.00 94.56 510 THR A O 1
ATOM 4125 N N . GLY A 1 511 ? 4.677 17.701 -26.682 1.00 86.31 511 GLY A N 1
ATOM 4126 C CA . GLY A 1 511 ? 5.155 18.701 -27.637 1.00 86.31 511 GLY A CA 1
ATOM 4127 C C . GLY A 1 511 ? 5.777 19.939 -26.988 1.00 86.31 511 GLY A C 1
ATOM 4128 O O . GLY A 1 511 ? 6.392 20.726 -27.697 1.00 86.31 511 GLY A O 1
ATOM 4129 N N . ARG A 1 512 ? 5.687 20.101 -25.659 1.00 79.69 512 ARG A N 1
ATOM 4130 C CA . ARG A 1 512 ? 6.380 21.183 -24.933 1.00 79.69 512 ARG A CA 1
ATOM 4131 C C . ARG A 1 512 ? 7.896 21.013 -24.921 1.00 79.69 512 ARG A C 1
ATOM 4133 O O . ARG A 1 512 ? 8.610 22.004 -24.929 1.00 79.69 512 ARG A O 1
ATOM 4140 N N . GLY A 1 513 ? 8.385 19.775 -25.015 1.00 66.94 513 GLY A N 1
ATOM 4141 C CA . GLY A 1 513 ? 9.815 19.490 -25.173 1.00 66.94 513 GLY A CA 1
ATOM 4142 C C . GLY A 1 513 ? 10.410 19.922 -26.522 1.00 66.94 513 GLY A C 1
ATOM 4143 O O . GLY A 1 513 ? 11.572 19.651 -26.785 1.00 66.94 513 GLY A O 1
ATOM 4144 N N . ALA A 1 514 ? 9.626 20.549 -27.403 1.00 67.19 514 ALA A N 1
ATOM 4145 C CA . ALA A 1 514 ? 10.111 21.119 -28.654 1.00 67.19 514 ALA A CA 1
ATOM 4146 C C . ALA A 1 514 ? 10.720 22.527 -28.497 1.00 67.19 514 ALA A C 1
ATOM 4148 O O . ALA A 1 514 ? 11.347 22.991 -29.451 1.00 67.19 514 ALA A O 1
ATOM 4149 N N . ASP A 1 515 ? 10.489 23.192 -27.358 1.00 80.19 515 ASP A N 1
ATOM 4150 C CA . ASP A 1 515 ? 11.134 24.447 -26.965 1.00 80.19 515 ASP A CA 1
ATOM 4151 C C . ASP A 1 515 ? 12.354 24.137 -26.087 1.00 80.19 515 ASP A C 1
ATOM 4153 O O . ASP A 1 515 ? 12.218 23.548 -25.013 1.00 80.19 515 ASP A O 1
ATOM 4157 N N . GLU A 1 516 ? 13.550 24.501 -26.552 1.00 80.00 516 GLU A N 1
ATOM 4158 C CA . GLU A 1 516 ? 14.810 24.106 -25.905 1.00 80.00 516 GLU A CA 1
ATOM 4159 C C . GLU A 1 516 ? 14.978 24.717 -24.510 1.00 80.00 516 GLU A C 1
ATOM 4161 O O . GLU A 1 516 ? 15.491 24.053 -23.609 1.00 80.00 516 GLU A O 1
ATOM 4166 N N . ASN A 1 517 ? 14.503 25.947 -24.299 1.00 82.19 517 ASN A N 1
ATOM 4167 C CA . ASN A 1 517 ? 14.600 26.623 -23.005 1.00 82.19 517 ASN A CA 1
ATOM 4168 C C . ASN A 1 517 ? 13.682 25.971 -21.963 1.00 82.19 517 ASN A C 1
ATOM 4170 O O . ASN A 1 517 ? 14.128 25.657 -20.857 1.00 82.19 517 ASN A O 1
ATOM 4174 N N . THR A 1 518 ? 12.426 25.708 -22.334 1.00 79.88 518 THR A N 1
ATOM 4175 C CA . THR A 1 518 ? 11.465 24.983 -21.491 1.00 79.88 518 THR A CA 1
ATOM 4176 C C . THR A 1 518 ? 11.976 23.582 -21.177 1.00 79.88 518 THR A C 1
ATOM 4178 O O . THR A 1 518 ? 11.966 23.173 -20.018 1.00 79.88 518 THR A O 1
ATOM 4181 N N . LEU A 1 519 ? 12.469 22.854 -22.186 1.00 85.75 519 LEU A N 1
ATOM 4182 C CA . LEU A 1 519 ? 13.003 21.508 -21.994 1.00 85.75 519 LEU A CA 1
ATOM 4183 C C . LEU A 1 519 ? 14.197 21.516 -21.035 1.00 85.75 519 LEU A C 1
ATOM 4185 O O . LEU A 1 519 ? 14.234 20.709 -20.115 1.00 85.75 519 LEU A O 1
ATOM 4189 N N . LYS A 1 520 ? 15.146 22.443 -21.206 1.00 88.31 520 LYS A N 1
ATOM 4190 C CA . LYS A 1 520 ? 16.331 22.543 -20.346 1.00 88.31 520 LYS A CA 1
ATOM 4191 C C . LYS A 1 520 ? 15.963 22.836 -18.891 1.00 88.31 520 LYS A C 1
ATOM 4193 O O . LYS A 1 520 ? 16.509 22.193 -17.998 1.00 88.31 520 LYS A O 1
ATOM 4198 N N . SER A 1 521 ? 15.041 23.771 -18.656 1.00 88.81 521 SER A N 1
ATOM 4199 C CA . SER A 1 521 ? 14.585 24.106 -17.301 1.00 88.81 521 SER A CA 1
ATOM 4200 C C . SER A 1 521 ? 13.863 22.931 -16.639 1.00 88.81 521 SER A C 1
ATOM 4202 O O . SER A 1 521 ? 14.163 22.583 -15.500 1.00 88.81 521 SER A O 1
ATOM 4204 N N . GLU A 1 522 ? 12.938 22.284 -17.351 1.00 93.12 522 GLU A N 1
ATOM 4205 C CA . GLU A 1 522 ? 12.194 21.145 -16.804 1.00 93.12 522 GLU A CA 1
ATOM 4206 C C . GLU A 1 522 ? 13.077 19.912 -16.613 1.00 93.12 522 GLU A C 1
ATOM 4208 O O . GLU A 1 522 ? 12.885 19.187 -15.645 1.00 93.12 522 GLU A O 1
ATOM 4213 N N . CYS A 1 523 ? 14.078 19.680 -17.467 1.00 94.31 523 CYS A N 1
ATOM 4214 C CA . CYS A 1 523 ? 15.049 18.605 -17.265 1.00 94.31 523 CYS A CA 1
ATOM 4215 C C . CYS A 1 523 ? 15.746 18.720 -15.905 1.00 94.31 523 CYS A C 1
ATOM 4217 O O . CYS A 1 523 ? 15.861 17.708 -15.222 1.00 94.31 523 CYS A O 1
ATOM 4219 N N . ALA A 1 524 ? 16.155 19.927 -15.496 1.00 95.69 524 ALA A N 1
ATOM 4220 C CA . ALA A 1 524 ? 16.784 20.143 -14.194 1.00 95.69 524 ALA A CA 1
ATOM 4221 C C . ALA A 1 524 ? 15.816 19.843 -13.034 1.00 95.69 524 ALA A C 1
ATOM 4223 O O . ALA A 1 524 ? 16.172 19.140 -12.095 1.00 95.69 524 ALA A O 1
ATOM 4224 N N . HIS A 1 525 ? 14.559 20.293 -13.120 1.00 97.31 525 HIS A N 1
ATOM 4225 C CA . HIS A 1 525 ? 13.559 20.002 -12.085 1.00 97.31 525 HIS A CA 1
ATOM 4226 C C . HIS A 1 525 ? 13.170 18.519 -12.025 1.00 97.31 525 HIS A C 1
ATOM 4228 O O . HIS A 1 525 ? 12.988 17.969 -10.938 1.00 97.31 525 HIS A O 1
ATOM 4234 N N . ILE A 1 526 ? 13.058 17.853 -13.179 1.00 97.88 526 ILE A N 1
ATOM 4235 C CA . ILE A 1 526 ? 12.813 16.410 -13.249 1.00 97.88 526 ILE A CA 1
ATOM 4236 C C . ILE A 1 526 ? 13.998 15.655 -12.652 1.00 97.88 526 ILE A C 1
ATOM 4238 O O . ILE A 1 526 ? 13.773 14.687 -11.938 1.00 97.88 526 ILE A O 1
ATOM 4242 N N . GLU A 1 527 ? 15.235 16.075 -12.913 1.00 97.38 527 GLU A N 1
ATOM 4243 C CA . GLU A 1 527 ? 16.444 15.471 -12.347 1.00 97.38 527 GLU A CA 1
ATOM 4244 C C . GLU A 1 527 ? 16.503 15.617 -10.822 1.00 97.38 527 GLU A C 1
ATOM 4246 O O . GLU A 1 527 ? 16.616 14.605 -10.125 1.00 97.38 527 GLU A O 1
ATOM 4251 N N . ASP A 1 528 ? 16.309 16.837 -10.311 1.00 97.88 528 ASP A N 1
ATOM 4252 C CA . ASP A 1 528 ? 16.252 17.141 -8.876 1.00 97.88 528 ASP A CA 1
ATOM 4253 C C . ASP A 1 528 ? 15.204 16.289 -8.146 1.00 97.88 528 ASP A C 1
ATOM 4255 O O . ASP A 1 528 ? 15.415 15.875 -7.011 1.00 97.88 528 ASP A O 1
ATOM 4259 N N . PHE A 1 529 ? 14.070 16.006 -8.789 1.00 97.88 529 PHE A N 1
ATOM 4260 C CA . PHE A 1 529 ? 13.038 15.113 -8.262 1.00 97.88 529 PHE A CA 1
ATOM 4261 C C . PHE A 1 529 ? 13.401 13.624 -8.413 1.00 97.88 529 PHE A C 1
ATOM 4263 O O . PHE A 1 529 ? 13.214 12.823 -7.491 1.00 97.88 529 PHE A O 1
ATOM 4270 N N . ALA A 1 530 ? 13.888 13.228 -9.588 1.00 97.50 530 ALA A N 1
ATOM 4271 C CA . ALA A 1 530 ? 14.027 11.833 -9.978 1.00 97.50 530 ALA A CA 1
ATOM 4272 C C . ALA A 1 530 ? 15.202 11.132 -9.303 1.00 97.50 530 ALA A C 1
ATOM 4274 O O . ALA A 1 530 ? 15.086 9.953 -8.963 1.00 97.50 530 ALA A O 1
ATOM 4275 N N . ILE A 1 531 ? 16.319 11.837 -9.103 1.00 96.75 531 ILE A N 1
ATOM 4276 C CA . ILE A 1 531 ? 17.503 11.283 -8.444 1.00 96.75 531 ILE A CA 1
ATOM 4277 C C . ILE A 1 531 ? 17.175 10.805 -7.026 1.00 96.75 531 ILE A C 1
ATOM 4279 O O . ILE A 1 531 ? 17.314 9.598 -6.789 1.00 96.75 531 ILE A O 1
ATOM 4283 N N . PRO A 1 532 ? 16.702 11.665 -6.103 1.00 96.88 532 PRO A N 1
ATOM 4284 C CA . PRO A 1 532 ? 16.392 11.242 -4.744 1.00 96.88 532 PRO A CA 1
ATOM 4285 C C . PRO A 1 532 ? 15.255 10.209 -4.704 1.00 96.88 532 PRO A C 1
ATOM 4287 O O . PRO A 1 532 ? 15.359 9.227 -3.967 1.00 96.88 532 PRO A O 1
ATOM 4290 N N . LEU A 1 533 ? 14.221 10.329 -5.550 1.00 97.00 533 LEU A N 1
ATOM 4291 C CA . LEU A 1 533 ? 13.154 9.321 -5.609 1.00 97.00 533 LEU A CA 1
ATOM 4292 C C . LEU A 1 533 ? 13.690 7.946 -6.030 1.00 97.00 533 LEU A C 1
ATOM 4294 O O . LEU A 1 533 ? 13.341 6.935 -5.423 1.00 97.00 533 LEU A O 1
ATOM 4298 N N . GLY A 1 534 ? 14.538 7.903 -7.056 1.00 95.31 534 GLY A N 1
ATOM 4299 C CA . GLY A 1 534 ? 15.145 6.672 -7.550 1.00 95.31 534 GLY A CA 1
ATOM 4300 C C . GLY A 1 534 ? 16.088 6.020 -6.544 1.00 95.31 534 GLY A C 1
ATOM 4301 O O . GLY A 1 534 ? 16.029 4.807 -6.357 1.00 95.31 534 GLY A O 1
ATOM 4302 N N . VAL A 1 535 ? 16.892 6.816 -5.833 1.00 93.56 535 VAL A N 1
ATOM 4303 C CA . VAL A 1 535 ? 17.764 6.312 -4.761 1.00 93.56 535 VAL A CA 1
ATOM 4304 C C . VAL A 1 535 ? 16.925 5.755 -3.610 1.00 93.56 535 VAL A C 1
ATOM 4306 O O . VAL A 1 535 ? 17.160 4.632 -3.169 1.00 93.56 535 VAL A O 1
ATOM 4309 N N . GLY A 1 536 ? 15.897 6.483 -3.161 1.00 93.88 536 GLY A N 1
ATOM 4310 C CA . GLY A 1 536 ? 14.960 5.992 -2.148 1.00 93.88 536 GLY A CA 1
ATOM 4311 C C . GLY A 1 536 ? 14.244 4.707 -2.584 1.00 93.88 536 GLY A C 1
ATOM 4312 O O . GLY A 1 536 ? 14.103 3.774 -1.797 1.00 93.88 536 GLY A O 1
ATOM 4313 N N . PHE A 1 537 ? 13.842 4.615 -3.853 1.00 92.38 537 PHE A N 1
ATOM 4314 C CA . PHE A 1 537 ? 13.248 3.405 -4.417 1.00 92.38 537 PHE A CA 1
ATOM 4315 C C . PHE A 1 537 ? 14.222 2.218 -4.391 1.00 92.38 537 PHE A C 1
ATOM 4317 O O . PHE A 1 537 ? 13.825 1.133 -3.972 1.00 92.38 537 PHE A O 1
ATOM 4324 N N . GLN A 1 538 ? 15.487 2.419 -4.777 1.00 91.06 538 GLN A N 1
ATOM 4325 C CA . GLN A 1 538 ? 16.486 1.350 -4.771 1.00 91.06 538 GLN A CA 1
ATOM 4326 C C . GLN A 1 538 ? 16.787 0.859 -3.356 1.00 91.06 538 GLN A C 1
ATOM 4328 O O . GLN A 1 538 ? 16.736 -0.339 -3.114 1.00 91.06 538 GLN A O 1
ATOM 4333 N N . ILE A 1 539 ? 17.011 1.768 -2.398 1.00 91.19 539 ILE A N 1
ATOM 4334 C CA . ILE A 1 539 ? 17.266 1.384 -1.000 1.00 91.19 539 ILE A CA 1
ATOM 4335 C C . ILE A 1 539 ? 16.096 0.559 -0.452 1.00 91.19 539 ILE A C 1
ATOM 4337 O O . ILE A 1 539 ? 16.293 -0.404 0.288 1.00 91.19 539 ILE A O 1
ATOM 4341 N N . ARG A 1 540 ? 14.859 0.915 -0.818 1.00 89.94 540 ARG A N 1
ATOM 4342 C CA . ARG A 1 540 ? 13.680 0.131 -0.452 1.00 89.94 540 ARG A CA 1
ATOM 4343 C C . ARG A 1 540 ? 13.728 -1.277 -1.048 1.00 89.94 540 ARG A C 1
ATOM 4345 O O . ARG A 1 540 ? 13.459 -2.235 -0.325 1.00 89.94 540 ARG A O 1
ATOM 4352 N N . ASP A 1 541 ? 14.012 -1.398 -2.341 1.00 87.44 541 ASP A N 1
ATOM 4353 C CA . ASP A 1 541 ? 14.083 -2.692 -3.021 1.00 87.44 541 ASP A CA 1
ATOM 4354 C C . ASP A 1 541 ? 15.246 -3.553 -2.482 1.00 87.44 541 ASP A C 1
ATOM 4356 O O . ASP A 1 541 ? 15.050 -4.757 -2.329 1.00 87.44 541 ASP A O 1
ATOM 4360 N N . ASP A 1 542 ? 16.373 -2.951 -2.080 1.00 88.31 542 ASP A N 1
ATOM 4361 C CA . ASP A 1 542 ? 17.489 -3.618 -1.388 1.00 88.31 542 ASP A CA 1
ATOM 4362 C C . ASP A 1 542 ? 17.059 -4.146 -0.005 1.00 88.31 542 ASP A C 1
ATOM 4364 O O . ASP A 1 542 ? 17.315 -5.296 0.350 1.00 88.31 542 ASP A O 1
ATOM 4368 N N . ILE A 1 543 ? 16.346 -3.331 0.789 1.00 89.62 543 ILE A N 1
ATOM 4369 C CA . ILE A 1 543 ? 15.814 -3.761 2.094 1.00 89.62 543 ILE A CA 1
ATOM 4370 C C . ILE A 1 543 ? 14.836 -4.928 1.913 1.00 89.62 543 ILE A C 1
ATOM 4372 O O . ILE A 1 543 ? 14.904 -5.907 2.655 1.00 89.62 543 ILE A O 1
ATOM 4376 N N . LEU A 1 544 ? 13.928 -4.850 0.935 1.00 84.94 544 LEU A N 1
ATOM 4377 C CA . LEU A 1 544 ? 12.985 -5.931 0.633 1.00 84.94 544 LEU A CA 1
ATOM 4378 C C . LEU A 1 544 ? 13.681 -7.167 0.046 1.00 84.94 544 LEU A C 1
ATOM 4380 O O . LEU A 1 544 ? 13.214 -8.280 0.272 1.00 84.94 544 LEU A O 1
ATOM 4384 N N . GLY A 1 545 ? 14.787 -6.988 -0.674 1.00 82.44 545 GLY A N 1
ATOM 4385 C CA . GLY A 1 545 ? 15.630 -8.068 -1.185 1.00 82.44 545 GLY A CA 1
ATOM 4386 C C . GLY A 1 545 ? 16.324 -8.873 -0.089 1.00 82.44 545 GLY A C 1
ATOM 4387 O O . GLY A 1 545 ? 16.630 -10.036 -0.306 1.00 82.44 545 GLY A O 1
ATOM 4388 N N . ILE A 1 546 ? 16.499 -8.305 1.109 1.00 86.69 546 ILE A N 1
ATOM 4389 C CA . ILE A 1 546 ? 17.132 -8.991 2.248 1.00 86.69 546 ILE A CA 1
ATOM 4390 C C . ILE A 1 546 ? 16.106 -9.417 3.312 1.00 86.69 546 ILE A C 1
ATOM 4392 O O . ILE A 1 546 ? 16.177 -10.518 3.863 1.00 86.69 546 ILE A O 1
ATOM 4396 N N . PHE A 1 547 ? 15.146 -8.547 3.625 1.00 86.88 547 PHE A N 1
ATOM 4397 C CA . PHE A 1 547 ? 14.214 -8.706 4.750 1.00 86.88 547 PHE A CA 1
ATOM 4398 C C . PHE A 1 547 ? 12.747 -8.836 4.319 1.00 86.88 547 PHE A C 1
ATOM 4400 O O . PHE A 1 547 ? 11.865 -8.972 5.166 1.00 86.88 547 PHE A O 1
ATOM 4407 N N . GLY A 1 548 ? 12.454 -8.768 3.019 1.00 81.38 548 GLY A N 1
ATOM 4408 C CA . GLY A 1 548 ? 11.097 -8.905 2.502 1.00 81.38 548 GLY A CA 1
ATOM 4409 C C . GLY A 1 548 ? 10.575 -10.338 2.589 1.00 81.38 548 GLY A C 1
ATOM 4410 O O . GLY A 1 548 ? 11.334 -11.305 2.563 1.00 81.38 548 GLY A O 1
ATOM 4411 N N . ASP A 1 549 ? 9.253 -10.464 2.671 1.00 77.62 549 ASP A N 1
ATOM 4412 C CA . ASP A 1 549 ? 8.543 -11.741 2.579 1.00 77.62 549 ASP A CA 1
ATOM 4413 C C . ASP A 1 549 ? 8.460 -12.183 1.101 1.00 77.62 549 ASP A C 1
ATOM 4415 O O . ASP A 1 549 ? 7.811 -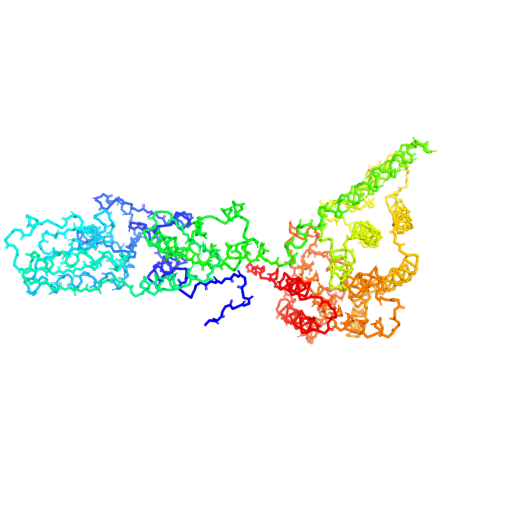11.476 0.314 1.00 77.62 549 ASP A O 1
ATOM 4419 N N . PRO A 1 550 ? 9.064 -13.327 0.709 1.00 75.12 550 PRO A N 1
ATOM 4420 C CA . PRO A 1 550 ? 9.055 -13.821 -0.671 1.00 75.12 550 PRO A CA 1
ATOM 4421 C C . PRO A 1 550 ? 7.653 -13.962 -1.274 1.00 75.12 550 PRO A C 1
ATOM 4423 O O . PRO A 1 550 ? 7.457 -13.685 -2.459 1.00 75.12 550 PRO A O 1
ATOM 4426 N N . SER A 1 551 ? 6.647 -14.303 -0.456 1.00 68.00 551 SER A N 1
ATOM 4427 C CA . SER A 1 551 ? 5.253 -14.426 -0.908 1.00 68.00 551 SER A CA 1
ATOM 4428 C C . SER A 1 551 ? 4.660 -13.094 -1.381 1.00 68.00 551 SER A C 1
ATOM 4430 O O . SER A 1 551 ? 3.708 -13.065 -2.162 1.00 68.00 551 SER A O 1
ATOM 4432 N N . ARG A 1 552 ? 5.235 -11.973 -0.929 1.00 67.81 552 ARG A N 1
ATOM 4433 C CA . ARG A 1 552 ? 4.817 -10.611 -1.277 1.00 67.81 552 ARG A CA 1
ATOM 4434 C C . ARG A 1 552 ? 5.717 -9.951 -2.310 1.00 67.81 552 ARG A C 1
ATOM 4436 O O . ARG A 1 552 ? 5.227 -9.140 -3.093 1.00 67.81 552 ARG A O 1
ATOM 4443 N N . THR A 1 553 ? 7.019 -10.223 -2.274 1.00 66.62 553 THR A N 1
ATOM 4444 C CA . THR A 1 553 ? 7.990 -9.638 -3.210 1.00 66.62 553 THR A CA 1
ATOM 4445 C C . THR A 1 553 ? 7.995 -10.365 -4.554 1.00 66.62 553 THR A C 1
ATOM 4447 O O . THR A 1 553 ? 8.369 -9.757 -5.557 1.00 66.62 553 THR A O 1
ATOM 4450 N N . GLY A 1 554 ? 7.568 -11.636 -4.587 1.00 64.44 554 GLY A N 1
ATOM 4451 C CA . GLY A 1 554 ? 7.587 -12.476 -5.786 1.00 64.44 554 GLY A CA 1
ATOM 4452 C C . GLY A 1 554 ? 9.001 -12.785 -6.291 1.00 64.44 554 GLY A C 1
ATOM 4453 O O . GLY A 1 554 ? 9.150 -13.109 -7.470 1.00 64.44 554 GLY A O 1
ATOM 4454 N N . LYS A 1 555 ? 10.011 -12.611 -5.421 1.00 69.88 555 LYS A N 1
ATOM 4455 C CA . LYS A 1 555 ? 11.430 -12.936 -5.624 1.00 69.88 555 LYS A CA 1
ATOM 4456 C C . LYS A 1 555 ? 12.053 -13.455 -4.321 1.00 69.88 555 LYS A C 1
ATOM 4458 O O . LYS A 1 555 ? 11.546 -13.154 -3.237 1.00 69.88 555 LYS A O 1
ATOM 4463 N N . SER A 1 556 ? 13.166 -14.179 -4.433 1.00 75.38 556 SER A N 1
ATOM 4464 C CA . SER A 1 556 ? 13.983 -14.604 -3.287 1.00 75.38 556 SER A CA 1
ATOM 4465 C C . SER A 1 556 ? 14.396 -13.408 -2.415 1.00 75.38 556 SER A C 1
ATOM 4467 O O . SER A 1 556 ? 14.660 -12.323 -2.931 1.00 75.38 556 SER A O 1
ATOM 4469 N N . ASN A 1 557 ? 14.443 -13.605 -1.092 1.00 77.75 557 ASN A N 1
ATOM 4470 C CA . ASN A 1 557 ? 14.959 -12.623 -0.128 1.00 77.75 557 ASN A CA 1
ATOM 4471 C C . ASN A 1 557 ? 16.385 -12.960 0.363 1.00 77.75 557 ASN A C 1
ATOM 4473 O O . ASN A 1 557 ? 16.816 -12.528 1.442 1.00 77.75 557 ASN A O 1
ATOM 4477 N N . VAL A 1 558 ? 17.073 -13.826 -0.382 1.00 79.75 558 VAL A N 1
ATOM 4478 C CA . VAL A 1 558 ? 18.462 -14.216 -0.128 1.00 79.75 558 VAL A CA 1
ATOM 4479 C C . VAL A 1 558 ? 19.368 -14.031 -1.344 1.00 79.75 558 VAL A C 1
ATOM 4481 O O . VAL A 1 558 ? 20.573 -13.927 -1.144 1.00 79.75 558 VAL A O 1
ATOM 4484 N N . SER A 1 559 ? 18.812 -13.891 -2.556 1.00 75.19 559 SER A N 1
ATOM 4485 C CA . SER A 1 559 ? 19.581 -13.791 -3.809 1.00 75.19 559 SER A CA 1
ATOM 4486 C C . SER A 1 559 ? 20.619 -12.671 -3.770 1.00 75.19 559 SER A C 1
ATOM 4488 O O . SER A 1 559 ? 21.792 -12.905 -4.031 1.00 75.19 559 SER A O 1
ATOM 4490 N N . ASP A 1 560 ? 20.226 -11.479 -3.310 1.00 79.69 560 ASP A N 1
ATOM 4491 C CA . ASP A 1 560 ? 21.119 -10.314 -3.271 1.00 79.69 560 ASP A CA 1
ATOM 4492 C C . ASP A 1 560 ? 22.332 -10.556 -2.336 1.00 79.69 560 ASP A C 1
ATOM 4494 O O . ASP A 1 560 ? 23.430 -10.050 -2.577 1.00 79.69 560 ASP A O 1
ATOM 4498 N N . ILE A 1 561 ? 22.153 -11.365 -1.277 1.00 83.50 561 ILE A N 1
ATOM 4499 C CA . ILE A 1 561 ? 23.231 -11.781 -0.364 1.00 83.50 561 ILE A CA 1
ATOM 4500 C C . ILE A 1 561 ? 24.078 -12.894 -0.990 1.00 83.50 561 ILE A C 1
ATOM 4502 O O . ILE A 1 561 ? 25.307 -12.844 -0.899 1.00 83.50 561 ILE A O 1
ATOM 4506 N N . GLU A 1 562 ? 23.451 -13.892 -1.612 1.00 81.88 562 GLU A N 1
ATOM 4507 C CA . GLU A 1 562 ? 24.132 -14.998 -2.300 1.00 81.88 562 GLU A CA 1
ATOM 4508 C C . GLU A 1 562 ? 25.074 -14.459 -3.385 1.00 81.88 562 GLU A C 1
ATOM 4510 O O . GLU A 1 562 ? 26.269 -14.765 -3.379 1.00 81.88 562 GLU A O 1
ATOM 4515 N N . GLU A 1 563 ? 24.576 -13.539 -4.208 1.00 73.50 563 GLU A N 1
ATOM 4516 C CA . GLU A 1 563 ? 25.308 -12.835 -5.266 1.00 73.50 563 GLU A CA 1
ATOM 4517 C C . GLU A 1 563 ? 26.402 -11.891 -4.730 1.00 73.50 563 GLU A C 1
ATOM 4519 O O . GLU A 1 563 ? 27.283 -11.457 -5.477 1.00 73.50 563 GLU A O 1
ATOM 4524 N N . GLY A 1 564 ? 26.390 -11.585 -3.427 1.00 74.94 564 GLY A N 1
ATOM 4525 C CA . GLY A 1 564 ? 27.375 -10.711 -2.787 1.00 74.94 564 GLY A CA 1
ATOM 4526 C C . GLY A 1 564 ? 27.292 -9.258 -3.260 1.00 74.94 564 GLY A C 1
ATOM 4527 O O . GLY A 1 564 ? 28.305 -8.558 -3.242 1.00 74.94 564 GLY A O 1
ATOM 4528 N N . LYS A 1 565 ? 26.109 -8.805 -3.699 1.00 79.00 565 LYS A N 1
ATOM 4529 C CA . LYS A 1 565 ? 25.903 -7.445 -4.209 1.00 79.00 565 LYS A CA 1
ATOM 4530 C C . LYS A 1 565 ? 26.144 -6.413 -3.103 1.00 79.00 565 LYS A C 1
ATOM 4532 O O . LYS A 1 565 ? 25.615 -6.514 -1.994 1.00 79.00 565 LYS A O 1
ATOM 4537 N N . ILE A 1 566 ? 26.916 -5.370 -3.416 1.00 81.25 566 ILE A N 1
ATOM 4538 C CA . ILE A 1 566 ? 27.177 -4.247 -2.501 1.00 81.25 566 ILE A CA 1
ATOM 4539 C C . ILE A 1 566 ? 26.009 -3.258 -2.565 1.00 81.25 566 ILE A C 1
ATOM 4541 O O . ILE A 1 566 ? 26.089 -2.179 -3.156 1.00 81.25 566 ILE A O 1
ATOM 4545 N N . THR A 1 567 ? 24.891 -3.667 -1.970 1.00 86.00 567 THR A N 1
ATOM 4546 C CA . THR A 1 567 ? 23.675 -2.855 -1.848 1.00 86.00 567 THR A CA 1
ATOM 4547 C C . THR A 1 567 ? 23.861 -1.717 -0.845 1.00 86.00 567 THR A C 1
ATOM 4549 O O . THR A 1 567 ? 24.790 -1.726 -0.028 1.00 86.00 567 THR A O 1
ATOM 4552 N N . SER A 1 568 ? 22.937 -0.750 -0.830 1.00 85.31 568 SER A N 1
ATOM 4553 C CA . SER A 1 568 ? 22.988 0.335 0.159 1.00 85.31 568 SER A CA 1
ATOM 4554 C C . SER A 1 568 ? 22.911 -0.178 1.604 1.00 85.31 568 SER A C 1
ATOM 4556 O O . SER A 1 568 ? 23.490 0.429 2.502 1.00 85.31 568 SER A O 1
ATOM 4558 N N . VAL A 1 569 ? 22.258 -1.321 1.845 1.00 89.38 569 VAL A N 1
ATOM 4559 C CA . VAL A 1 569 ? 22.193 -1.948 3.178 1.00 89.38 569 VAL A CA 1
ATOM 4560 C C . VAL A 1 569 ? 23.559 -2.475 3.619 1.00 89.38 569 VAL A C 1
ATOM 4562 O O . VAL A 1 569 ? 23.957 -2.291 4.774 1.00 89.38 569 VAL A O 1
ATOM 4565 N N . ILE A 1 570 ? 24.303 -3.091 2.699 1.00 89.19 570 ILE A N 1
ATOM 4566 C CA . ILE A 1 570 ? 25.666 -3.567 2.951 1.00 89.19 570 ILE A CA 1
ATOM 4567 C C . ILE A 1 570 ? 26.605 -2.379 3.183 1.00 89.19 570 ILE A C 1
ATOM 4569 O O . ILE A 1 570 ? 27.370 -2.394 4.144 1.00 89.19 570 ILE A O 1
ATOM 4573 N N . GLU A 1 571 ? 26.497 -1.318 2.378 1.00 87.81 571 GLU A N 1
ATOM 4574 C CA . GLU A 1 571 ? 27.273 -0.082 2.548 1.00 87.81 571 GLU A CA 1
ATOM 4575 C C . GLU A 1 571 ? 27.080 0.521 3.950 1.00 87.81 571 GLU A C 1
ATOM 4577 O O . GLU A 1 571 ? 28.056 0.735 4.669 1.00 87.81 571 GLU A O 1
ATOM 4582 N N . GLN A 1 572 ? 25.830 0.712 4.385 1.00 89.88 572 GLN A N 1
ATOM 4583 C CA . GLN A 1 572 ? 25.527 1.258 5.714 1.00 89.88 572 GLN A CA 1
ATOM 4584 C C . GLN A 1 572 ? 26.011 0.346 6.850 1.00 89.88 572 GLN A C 1
ATOM 4586 O O . GLN A 1 572 ? 26.442 0.819 7.900 1.00 89.88 572 GLN A O 1
ATOM 4591 N N . THR A 1 573 ? 25.989 -0.970 6.639 1.00 91.88 573 THR A N 1
ATOM 4592 C CA . THR A 1 573 ? 26.539 -1.935 7.600 1.00 91.88 573 THR A CA 1
ATOM 4593 C C . THR A 1 573 ? 28.061 -1.797 7.710 1.00 91.88 573 THR A C 1
ATOM 4595 O O . THR A 1 573 ? 28.601 -1.743 8.812 1.00 91.88 573 THR A O 1
ATOM 4598 N N . LEU A 1 574 ? 28.769 -1.661 6.585 1.00 89.56 574 LEU A N 1
ATOM 4599 C CA . LEU A 1 574 ? 30.225 -1.462 6.552 1.00 89.56 574 LEU A CA 1
ATOM 4600 C C . LEU A 1 574 ? 30.664 -0.131 7.184 1.00 89.56 574 LEU A C 1
ATOM 4602 O O . LEU A 1 574 ? 31.747 -0.067 7.774 1.00 89.56 574 LEU A O 1
ATOM 4606 N N . GLU A 1 575 ? 29.852 0.921 7.059 1.00 89.19 575 GLU A N 1
ATOM 4607 C CA . GLU A 1 575 ? 30.086 2.219 7.708 1.00 89.19 575 GLU A CA 1
ATOM 4608 C C . GLU A 1 575 ? 29.942 2.135 9.235 1.00 89.19 575 GLU A C 1
ATOM 4610 O O . GLU A 1 575 ? 30.717 2.763 9.958 1.00 89.19 575 GLU A O 1
ATOM 4615 N N . ASN A 1 576 ? 29.009 1.313 9.726 1.00 91.56 576 ASN A N 1
ATOM 4616 C CA . ASN A 1 576 ? 28.736 1.156 11.156 1.00 91.56 576 ASN A CA 1
ATOM 4617 C C . ASN A 1 576 ? 29.674 0.161 11.868 1.00 91.56 576 ASN A C 1
ATOM 4619 O O . ASN A 1 576 ? 29.744 0.147 13.099 1.00 91.56 576 ASN A O 1
ATOM 4623 N N . LEU A 1 577 ? 30.381 -0.694 11.126 1.00 92.12 577 LEU A N 1
ATOM 4624 C CA . LEU A 1 577 ? 31.287 -1.699 11.685 1.00 92.12 577 LEU A CA 1
ATOM 4625 C C . LEU A 1 577 ? 32.738 -1.205 11.785 1.00 92.12 577 LEU A C 1
ATOM 4627 O O . LEU A 1 577 ? 33.235 -0.419 10.977 1.00 92.12 577 LEU A O 1
ATOM 4631 N N . SER A 1 578 ? 33.464 -1.748 12.765 1.00 92.12 578 SER A N 1
ATOM 4632 C CA . SER A 1 578 ? 34.890 -1.485 12.977 1.00 92.12 578 SER A CA 1
ATOM 4633 C C . SER A 1 578 ? 35.638 -2.725 13.488 1.00 92.12 578 SER A C 1
ATOM 4635 O O . SER A 1 578 ? 35.034 -3.712 13.924 1.00 92.12 578 SER A O 1
ATOM 4637 N N . GLY A 1 579 ? 36.972 -2.689 13.398 1.00 91.69 579 GLY A N 1
ATOM 4638 C CA . GLY A 1 579 ? 37.862 -3.730 13.920 1.00 91.69 579 GLY A CA 1
ATOM 4639 C C . GLY A 1 579 ? 37.561 -5.133 13.379 1.00 91.69 579 GLY A C 1
ATOM 4640 O O . GLY A 1 579 ? 37.261 -5.313 12.200 1.00 91.69 579 GLY A O 1
ATOM 4641 N N . HIS A 1 580 ? 37.615 -6.135 14.260 1.00 90.69 580 HIS A N 1
ATOM 4642 C CA . HIS A 1 580 ? 37.412 -7.542 13.897 1.00 90.69 580 HIS A CA 1
ATOM 4643 C C . HIS A 1 580 ? 36.035 -7.816 13.268 1.00 90.69 580 HIS A C 1
ATOM 4645 O O . HIS A 1 580 ? 35.930 -8.626 12.351 1.00 90.69 580 HIS A O 1
ATOM 4651 N N . LYS A 1 581 ? 34.973 -7.135 13.726 1.00 90.50 581 LYS A N 1
ATOM 4652 C CA . LYS A 1 581 ? 33.617 -7.341 13.190 1.00 90.50 581 LYS A CA 1
ATOM 4653 C C . LYS A 1 581 ? 33.503 -6.895 11.729 1.00 90.50 581 LYS A C 1
ATOM 4655 O O . LYS A 1 581 ? 32.849 -7.578 10.949 1.00 90.50 581 LYS A O 1
ATOM 4660 N N . LEU A 1 582 ? 34.164 -5.795 11.355 1.00 90.56 582 LEU A N 1
ATOM 4661 C CA . LEU A 1 582 ? 34.209 -5.317 9.969 1.00 90.56 582 LEU A CA 1
ATOM 4662 C C . LEU A 1 582 ? 34.899 -6.330 9.049 1.00 90.56 582 LEU A C 1
ATOM 4664 O O . LEU A 1 582 ? 34.356 -6.689 8.008 1.00 90.56 582 LEU A O 1
ATOM 4668 N N . GLU A 1 583 ? 36.077 -6.812 9.445 1.00 90.12 583 GLU A N 1
ATOM 4669 C CA . GLU A 1 583 ? 36.844 -7.769 8.638 1.00 90.12 583 GLU A CA 1
ATOM 4670 C C . GLU A 1 583 ? 36.151 -9.132 8.540 1.00 90.12 583 GLU A C 1
ATOM 4672 O O . GLU A 1 583 ? 36.151 -9.755 7.479 1.00 90.12 583 GLU A O 1
ATOM 4677 N N . PHE A 1 584 ? 35.490 -9.571 9.613 1.00 91.69 584 PHE A N 1
ATOM 4678 C CA . PHE A 1 584 ? 34.645 -10.762 9.583 1.00 91.69 584 PHE A CA 1
ATOM 4679 C C . PHE A 1 584 ? 33.472 -10.604 8.606 1.00 91.69 584 PHE A C 1
ATOM 4681 O O . PHE A 1 584 ? 33.252 -11.478 7.770 1.00 91.69 584 PHE A O 1
ATOM 4688 N N . PHE A 1 585 ? 32.755 -9.477 8.664 1.00 92.00 585 PHE A N 1
ATOM 4689 C CA . PHE A 1 585 ? 31.617 -9.219 7.783 1.00 92.00 585 PHE A CA 1
ATOM 4690 C C . PHE A 1 585 ? 32.025 -9.153 6.306 1.00 92.00 585 PHE A C 1
ATOM 4692 O O . PHE A 1 585 ? 31.385 -9.793 5.477 1.00 92.00 585 PHE A O 1
ATOM 4699 N N . LYS A 1 586 ? 33.131 -8.470 5.971 1.00 89.19 586 LYS A N 1
ATOM 4700 C CA . LYS A 1 586 ? 33.668 -8.445 4.597 1.00 89.19 586 LYS A CA 1
ATOM 4701 C C . LYS A 1 586 ? 33.956 -9.849 4.070 1.00 89.19 586 LYS A C 1
ATOM 4703 O O . LYS A 1 586 ? 33.504 -10.193 2.985 1.00 89.19 586 LYS A O 1
ATOM 4708 N N . LYS A 1 587 ? 34.663 -10.674 4.853 1.00 88.31 587 LYS A N 1
ATOM 4709 C CA . LYS A 1 587 ? 34.968 -12.064 4.473 1.00 88.31 587 LYS A CA 1
ATOM 4710 C C . LYS A 1 587 ? 33.703 -12.884 4.239 1.00 88.31 587 LYS A C 1
ATOM 4712 O O . LYS A 1 587 ? 33.673 -13.703 3.329 1.00 88.31 587 LYS A O 1
ATOM 4717 N N . LEU A 1 588 ? 32.673 -12.660 5.052 1.00 89.12 588 LEU A N 1
ATOM 4718 C CA . LEU A 1 588 ? 31.410 -13.381 4.956 1.00 89.12 588 LEU A CA 1
ATOM 4719 C C . LEU A 1 588 ? 30.602 -12.976 3.711 1.00 89.12 588 LEU A C 1
ATOM 4721 O O . LEU A 1 588 ? 30.109 -13.846 2.999 1.00 89.12 588 LEU A O 1
ATOM 4725 N N . VAL A 1 589 ? 30.512 -11.677 3.402 1.00 87.12 589 VAL A N 1
ATOM 4726 C CA . VAL A 1 589 ? 29.802 -11.169 2.209 1.00 87.12 589 VAL A CA 1
ATOM 4727 C C . VAL A 1 589 ? 30.534 -11.540 0.911 1.00 87.12 589 VAL A C 1
ATOM 4729 O O . VAL A 1 589 ? 29.886 -11.922 -0.063 1.00 87.12 589 VAL A O 1
ATOM 4732 N N . SER A 1 590 ? 31.870 -11.507 0.901 1.00 84.31 590 SER A N 1
ATOM 4733 C CA . SER A 1 590 ? 32.693 -11.916 -0.250 1.00 84.31 590 SER A CA 1
ATOM 4734 C C . SER A 1 590 ? 32.787 -13.431 -0.452 1.00 84.31 590 SER A C 1
ATOM 4736 O O . SER A 1 590 ? 33.354 -13.870 -1.450 1.00 84.31 590 SER A O 1
ATOM 4738 N N . LYS A 1 591 ? 32.268 -14.251 0.473 1.00 86.50 591 LYS A N 1
ATOM 4739 C CA . LYS A 1 591 ? 32.306 -15.712 0.339 1.00 86.50 591 LYS A CA 1
ATOM 4740 C C . LYS A 1 591 ? 31.547 -16.132 -0.940 1.00 86.50 591 LYS A C 1
ATOM 4742 O O . LYS A 1 591 ? 30.372 -15.770 -1.055 1.00 86.50 591 LYS A O 1
ATOM 4747 N N . PRO A 1 592 ? 32.172 -16.868 -1.884 1.00 79.56 592 PRO A N 1
ATOM 4748 C CA . PRO A 1 592 ? 31.537 -17.227 -3.157 1.00 79.56 592 PRO A CA 1
ATOM 4749 C C . PRO A 1 592 ? 30.279 -18.079 -2.978 1.00 79.56 592 PRO A C 1
ATOM 4751 O O . PRO A 1 592 ? 29.250 -17.779 -3.578 1.00 79.56 592 PRO A O 1
ATOM 4754 N N . ASP A 1 593 ? 30.364 -19.072 -2.090 1.00 84.50 593 ASP A N 1
ATOM 4755 C CA . ASP A 1 593 ? 29.277 -19.988 -1.756 1.00 84.50 593 ASP A CA 1
ATOM 4756 C C . ASP A 1 593 ? 28.836 -19.736 -0.314 1.00 84.50 593 ASP A C 1
ATOM 4758 O O . ASP A 1 593 ? 29.596 -19.966 0.633 1.00 84.50 593 ASP A O 1
ATOM 4762 N N . LYS A 1 594 ? 27.616 -19.227 -0.141 1.00 87.56 594 LYS A N 1
ATOM 4763 C CA . LYS A 1 594 ? 27.037 -18.922 1.170 1.00 87.56 594 LYS A CA 1
ATOM 4764 C C . LYS A 1 594 ? 25.968 -19.950 1.482 1.00 87.56 594 LYS A C 1
ATOM 4766 O O . LYS A 1 594 ? 25.047 -20.138 0.694 1.00 87.56 594 LYS A O 1
ATOM 4771 N N . ASP A 1 595 ? 26.084 -20.602 2.631 1.00 88.44 595 ASP A N 1
ATOM 4772 C CA . ASP A 1 595 ? 25.014 -21.463 3.120 1.00 88.44 595 ASP A CA 1
ATOM 4773 C C . ASP A 1 595 ? 23.964 -20.648 3.900 1.00 88.44 595 ASP A C 1
ATOM 4775 O O . ASP A 1 595 ? 24.107 -19.445 4.149 1.00 88.44 595 ASP A O 1
ATOM 4779 N N . SER A 1 596 ? 22.884 -21.306 4.320 1.00 87.25 596 SER A N 1
ATOM 4780 C CA . SER A 1 596 ? 21.821 -20.666 5.102 1.00 87.25 596 SER A CA 1
ATOM 4781 C C . SER A 1 596 ? 22.314 -20.067 6.426 1.00 87.25 596 SER A C 1
ATOM 4783 O O . SER A 1 596 ? 21.731 -19.101 6.921 1.00 87.25 596 SER A O 1
ATOM 4785 N N . THR A 1 597 ? 23.381 -20.620 7.006 1.00 90.62 597 THR A N 1
ATOM 4786 C CA . THR A 1 597 ? 23.985 -20.136 8.254 1.00 90.62 597 THR A CA 1
ATOM 4787 C C . THR A 1 597 ? 24.769 -18.851 8.012 1.00 90.62 597 THR A C 1
ATOM 4789 O O . THR A 1 597 ? 24.678 -17.918 8.810 1.00 90.62 597 THR A O 1
ATOM 4792 N N . ASP A 1 598 ? 25.518 -18.778 6.911 1.00 91.38 598 ASP A N 1
ATOM 4793 C CA . ASP A 1 598 ? 26.217 -17.563 6.492 1.00 91.38 598 ASP A CA 1
ATOM 4794 C C . ASP A 1 598 ? 25.223 -16.429 6.231 1.00 91.38 598 ASP A C 1
ATOM 4796 O O . ASP A 1 598 ? 25.397 -15.321 6.741 1.00 91.38 598 ASP A O 1
ATOM 4800 N N . ILE A 1 599 ? 24.142 -16.720 5.499 1.00 89.38 599 ILE A N 1
ATOM 4801 C CA . ILE A 1 599 ? 23.077 -15.754 5.202 1.00 89.38 599 ILE A CA 1
ATOM 4802 C C . ILE A 1 599 ? 22.420 -15.257 6.495 1.00 89.38 599 ILE A C 1
ATOM 4804 O O . ILE A 1 599 ? 22.230 -14.049 6.653 1.00 89.38 599 ILE A O 1
ATOM 4808 N N . GLY A 1 600 ? 22.110 -16.161 7.432 1.00 90.94 600 GLY A N 1
ATOM 4809 C CA . GLY A 1 600 ? 21.577 -15.803 8.749 1.00 90.94 600 GLY A CA 1
ATOM 4810 C C . GLY A 1 600 ? 22.498 -14.836 9.495 1.00 90.94 600 GLY A C 1
ATOM 4811 O O . GLY A 1 600 ? 22.076 -13.744 9.864 1.00 90.94 600 GLY A O 1
ATOM 4812 N N . LYS A 1 601 ? 23.792 -15.165 9.593 1.00 93.69 601 LYS A N 1
ATOM 4813 C CA . LYS A 1 601 ? 24.801 -14.306 10.238 1.00 93.69 601 LYS A CA 1
ATOM 4814 C C . LYS A 1 601 ? 24.937 -12.938 9.571 1.00 93.69 601 LYS A C 1
ATOM 4816 O O . LYS A 1 601 ? 25.118 -11.943 10.267 1.00 93.69 601 LYS A O 1
ATOM 4821 N N . ILE A 1 602 ? 24.869 -12.864 8.239 1.00 93.00 602 ILE A N 1
ATOM 4822 C CA . ILE A 1 602 ? 24.886 -11.584 7.513 1.00 93.00 602 ILE A CA 1
ATOM 4823 C C . ILE A 1 602 ? 23.684 -10.734 7.933 1.00 93.00 602 ILE A C 1
ATOM 4825 O O . ILE A 1 602 ? 23.863 -9.565 8.273 1.00 93.00 602 ILE A O 1
ATOM 4829 N N . LYS A 1 603 ? 22.477 -11.315 7.957 1.00 93.50 603 LYS A N 1
ATOM 4830 C CA . LYS A 1 603 ? 21.253 -10.611 8.373 1.00 93.50 603 LYS A CA 1
ATOM 4831 C C . LYS A 1 603 ? 21.344 -10.132 9.823 1.00 93.50 603 LYS A C 1
ATOM 4833 O O . LYS A 1 603 ? 21.043 -8.966 10.076 1.00 93.50 603 LYS A O 1
ATOM 4838 N N . ASP A 1 604 ? 21.833 -10.973 10.731 1.00 94.38 604 ASP A N 1
ATOM 4839 C CA . ASP A 1 604 ? 22.014 -10.621 12.144 1.00 94.38 604 ASP A CA 1
ATOM 4840 C C . ASP A 1 604 ? 22.992 -9.449 12.305 1.00 94.38 604 ASP A C 1
ATOM 4842 O O . ASP A 1 604 ? 22.673 -8.452 12.946 1.00 94.38 604 ASP A O 1
ATOM 4846 N N . ILE A 1 605 ? 24.148 -9.489 11.628 1.00 95.19 605 ILE A N 1
ATOM 4847 C CA . ILE A 1 605 ? 25.134 -8.398 11.675 1.00 95.19 605 ILE A CA 1
ATOM 4848 C C . ILE A 1 605 ? 24.563 -7.089 11.105 1.00 95.19 605 ILE A C 1
ATOM 4850 O O . ILE A 1 605 ? 24.834 -6.013 11.647 1.00 95.19 605 ILE A O 1
ATOM 4854 N N . ILE A 1 606 ? 23.770 -7.145 10.030 1.00 94.56 606 ILE A N 1
ATOM 4855 C CA . ILE A 1 606 ? 23.101 -5.963 9.459 1.00 94.56 606 ILE A CA 1
ATOM 4856 C C . ILE A 1 606 ? 22.152 -5.322 10.485 1.00 94.56 606 ILE A C 1
ATOM 4858 O O . ILE A 1 606 ? 22.091 -4.093 10.587 1.00 94.56 606 ILE A O 1
ATOM 4862 N N . VAL A 1 607 ? 21.413 -6.133 11.245 1.00 94.38 607 VAL A N 1
ATOM 4863 C CA . VAL A 1 607 ? 20.498 -5.649 12.288 1.00 94.38 607 VAL A CA 1
ATOM 4864 C C . VAL A 1 607 ? 21.278 -5.107 13.489 1.00 94.38 607 VAL A C 1
ATOM 4866 O O . VAL A 1 607 ? 21.079 -3.950 13.862 1.00 94.38 607 VAL A O 1
ATOM 4869 N N . ASP A 1 608 ? 22.216 -5.881 14.034 1.00 94.75 608 ASP A N 1
ATOM 4870 C CA . ASP A 1 608 ? 22.976 -5.555 15.250 1.00 94.75 608 ASP A CA 1
ATOM 4871 C C . ASP A 1 608 ? 23.878 -4.326 15.089 1.00 94.75 608 ASP A C 1
ATOM 4873 O O . ASP A 1 608 ? 24.090 -3.559 16.028 1.00 94.75 608 ASP A O 1
ATOM 4877 N N . SER A 1 609 ? 24.418 -4.115 13.886 1.00 94.94 609 SER A N 1
ATOM 4878 C CA . SER A 1 609 ? 25.200 -2.919 13.551 1.00 94.94 609 SER A CA 1
ATOM 4879 C C . SER A 1 609 ? 24.340 -1.662 13.375 1.00 94.94 609 SER A C 1
ATOM 4881 O O . SER A 1 609 ? 24.875 -0.564 13.230 1.00 94.94 609 SER A O 1
ATOM 4883 N N . GLY A 1 610 ? 23.012 -1.796 13.318 1.00 94.62 610 GLY A N 1
ATOM 4884 C CA . GLY A 1 610 ? 22.093 -0.719 12.958 1.00 94.62 610 GLY A CA 1
ATOM 4885 C C . GLY A 1 610 ? 22.093 -0.362 11.466 1.00 94.62 610 GLY A C 1
ATOM 4886 O O . GLY A 1 610 ? 21.511 0.662 11.099 1.00 94.62 610 GLY A O 1
ATOM 4887 N N . GLY A 1 611 ? 22.714 -1.173 10.600 1.00 93.19 611 GLY A N 1
ATOM 4888 C CA . GLY A 1 611 ? 22.764 -0.953 9.150 1.00 93.19 611 GLY A CA 1
ATOM 4889 C C . GLY A 1 611 ? 21.374 -0.893 8.506 1.00 93.19 611 GLY A C 1
ATOM 4890 O O . GLY A 1 611 ? 21.106 -0.011 7.682 1.00 93.19 611 GLY A O 1
ATOM 4891 N N . LEU A 1 612 ? 20.442 -1.749 8.948 1.00 92.88 612 LEU A N 1
ATOM 4892 C CA . LEU A 1 612 ? 19.041 -1.713 8.504 1.00 92.88 612 LEU A CA 1
ATOM 4893 C C . LEU A 1 612 ? 18.354 -0.383 8.858 1.00 92.88 612 LEU A C 1
ATOM 4895 O O . LEU A 1 612 ? 17.727 0.247 8.005 1.00 92.88 612 LEU A O 1
ATOM 4899 N N . GLU A 1 613 ? 18.487 0.074 10.103 1.00 93.12 613 GLU A N 1
ATOM 4900 C CA . GLU A 1 613 ? 17.857 1.318 10.559 1.00 93.12 613 GLU A CA 1
ATOM 4901 C C . GLU A 1 613 ? 18.501 2.561 9.926 1.00 93.12 613 GLU A C 1
ATOM 4903 O O . GLU A 1 613 ? 17.794 3.506 9.565 1.00 93.12 613 GLU A O 1
ATOM 4908 N N . SER A 1 614 ? 19.821 2.558 9.711 1.00 93.62 614 SER A N 1
ATOM 4909 C CA . SER A 1 614 ? 20.505 3.594 8.923 1.00 93.62 614 SER A CA 1
ATOM 4910 C C . SER A 1 614 ? 19.984 3.646 7.486 1.00 93.62 614 SER A C 1
ATOM 4912 O O . SER A 1 614 ? 19.661 4.730 6.996 1.00 93.62 614 SER A O 1
ATOM 4914 N N . SER A 1 615 ? 19.789 2.490 6.847 1.00 92.56 615 SER A N 1
ATOM 4915 C CA . SER A 1 615 ? 19.237 2.400 5.488 1.00 92.56 615 SER A CA 1
ATOM 4916 C C . SER A 1 615 ? 17.804 2.931 5.412 1.00 92.56 615 SER A C 1
ATOM 4918 O O . SER A 1 615 ? 17.490 3.730 4.530 1.00 92.56 615 SER A O 1
ATOM 4920 N N . LYS A 1 616 ? 16.940 2.584 6.378 1.00 92.94 616 LYS A N 1
ATOM 4921 C CA . LYS A 1 616 ? 15.572 3.129 6.469 1.00 92.94 616 LYS A CA 1
ATOM 4922 C C . LYS A 1 616 ? 15.566 4.652 6.641 1.00 92.94 616 LYS A C 1
ATOM 4924 O O . LYS A 1 616 ? 14.787 5.337 5.976 1.00 92.94 616 LYS A O 1
ATOM 4929 N N . ARG A 1 617 ? 16.435 5.200 7.503 1.00 94.06 617 ARG A N 1
ATOM 4930 C CA . ARG A 1 617 ? 16.579 6.659 7.685 1.00 94.06 617 ARG A CA 1
ATOM 4931 C C . ARG A 1 617 ? 17.057 7.343 6.407 1.00 94.06 617 ARG A C 1
ATOM 4933 O O . ARG A 1 617 ? 16.494 8.369 6.029 1.00 94.06 617 ARG A O 1
ATOM 4940 N N . MET A 1 618 ? 18.057 6.769 5.739 1.00 93.12 618 MET A N 1
ATOM 4941 C CA . MET A 1 618 ? 18.587 7.282 4.477 1.00 93.12 618 MET A CA 1
ATOM 4942 C C . MET A 1 618 ? 17.515 7.290 3.386 1.00 93.12 618 MET A C 1
ATOM 4944 O O . MET A 1 618 ? 17.312 8.314 2.739 1.00 93.12 618 MET A O 1
ATOM 4948 N N . MET A 1 619 ? 16.779 6.188 3.237 1.00 93.94 619 MET A N 1
ATOM 4949 C CA . MET A 1 619 ? 15.663 6.094 2.303 1.00 93.94 619 MET A CA 1
ATOM 4950 C C . MET A 1 619 ? 14.607 7.168 2.579 1.00 93.94 619 MET A C 1
ATOM 4952 O O . MET A 1 619 ? 14.219 7.888 1.663 1.00 93.94 619 MET A O 1
ATOM 4956 N N . LYS A 1 620 ? 14.166 7.316 3.838 1.00 95.06 620 LYS A N 1
ATOM 4957 C CA . LYS A 1 620 ? 13.176 8.334 4.211 1.00 95.06 620 LYS A CA 1
ATOM 4958 C C . LYS A 1 620 ? 13.660 9.738 3.851 1.00 95.06 620 LYS A C 1
ATOM 4960 O O . LYS A 1 620 ? 12.890 10.499 3.282 1.00 95.06 620 LYS A O 1
ATOM 4965 N N . ARG A 1 621 ? 14.924 10.067 4.138 1.00 96.44 621 ARG A N 1
ATOM 4966 C CA . ARG A 1 621 ? 15.512 11.369 3.791 1.00 96.44 621 ARG A CA 1
ATOM 4967 C C . ARG A 1 621 ? 15.423 11.647 2.289 1.00 96.44 621 ARG A C 1
ATOM 4969 O O . ARG A 1 621 ? 14.932 12.701 1.918 1.00 96.44 621 ARG A O 1
ATOM 4976 N N . TYR A 1 622 ? 15.838 10.699 1.449 1.00 96.56 622 TYR A N 1
ATOM 4977 C CA . TYR A 1 622 ? 15.754 10.851 -0.006 1.00 96.56 622 TYR A CA 1
ATOM 4978 C C . TYR A 1 622 ? 14.309 10.959 -0.508 1.00 96.56 622 TYR A C 1
ATOM 4980 O O . TYR A 1 622 ? 14.009 11.755 -1.389 1.00 96.56 622 TYR A O 1
ATOM 4988 N N . LEU A 1 623 ? 13.383 10.193 0.065 1.00 96.94 623 LEU A N 1
ATOM 4989 C CA . LEU A 1 623 ? 11.973 10.273 -0.311 1.00 96.94 623 LEU A CA 1
ATOM 4990 C C . LEU A 1 623 ? 11.332 11.616 0.077 1.00 96.94 623 LEU A C 1
ATOM 4992 O O . LEU A 1 623 ? 10.542 12.146 -0.700 1.00 96.94 623 LEU A O 1
ATOM 4996 N N . GLU A 1 624 ? 11.685 12.193 1.228 1.00 96.81 624 GLU A N 1
ATOM 4997 C CA . GLU A 1 624 ? 11.228 13.540 1.599 1.00 96.81 624 GLU A CA 1
ATOM 4998 C C . GLU A 1 624 ? 11.906 14.634 0.764 1.00 96.81 624 GLU A C 1
ATOM 5000 O O .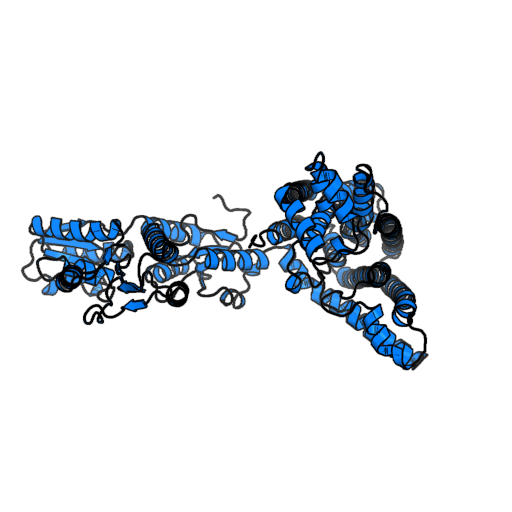 GLU A 1 624 ? 11.237 15.567 0.334 1.00 96.81 624 GLU A O 1
ATOM 5005 N N . GLU A 1 625 ? 13.189 14.487 0.429 1.00 97.94 625 GLU A N 1
ATOM 5006 C CA . GLU A 1 625 ? 13.864 15.386 -0.515 1.00 97.94 625 GLU A CA 1
ATOM 5007 C C . GLU A 1 625 ? 13.143 15.385 -1.871 1.00 97.94 625 GLU A C 1
ATOM 5009 O O . GLU A 1 625 ? 12.765 16.439 -2.378 1.00 97.94 625 GLU A O 1
ATOM 5014 N N . ALA A 1 626 ? 12.836 14.206 -2.424 1.00 98.12 626 ALA A N 1
ATOM 5015 C CA . ALA A 1 626 ? 12.035 14.099 -3.640 1.00 98.12 626 ALA A CA 1
ATOM 5016 C C . ALA A 1 626 ? 10.658 14.766 -3.487 1.00 98.12 626 ALA A C 1
ATOM 5018 O O . ALA A 1 626 ? 10.172 15.401 -4.424 1.00 98.12 626 ALA A O 1
ATOM 5019 N N . ARG A 1 627 ? 10.034 14.659 -2.305 1.00 97.81 627 ARG A N 1
ATOM 5020 C CA . ARG A 1 627 ? 8.737 15.282 -2.013 1.00 97.81 627 ARG A CA 1
ATOM 5021 C C . ARG A 1 627 ? 8.803 16.798 -2.136 1.00 97.81 627 ARG A C 1
ATOM 5023 O O . ARG A 1 627 ? 7.920 17.384 -2.758 1.00 97.81 627 ARG A O 1
ATOM 5030 N N . GLU A 1 628 ? 9.837 17.416 -1.578 1.00 97.81 628 GLU A N 1
ATOM 5031 C CA . GLU A 1 628 ? 10.060 18.859 -1.675 1.00 97.81 628 GLU A CA 1
ATOM 5032 C C . GLU A 1 628 ? 10.250 19.290 -3.132 1.00 97.81 628 GLU A C 1
ATOM 5034 O O . GLU A 1 628 ? 9.705 20.309 -3.558 1.00 97.81 628 GLU A O 1
ATOM 5039 N N . LYS A 1 629 ? 10.953 18.481 -3.934 1.00 98.25 629 LYS A N 1
ATOM 5040 C CA . LYS A 1 629 ? 11.242 18.806 -5.337 1.00 98.25 629 LYS A CA 1
ATOM 5041 C C . LYS A 1 629 ? 10.028 18.740 -6.269 1.00 98.25 629 LYS A C 1
ATOM 5043 O O . LYS A 1 629 ? 10.037 19.409 -7.301 1.00 98.25 629 LYS A O 1
ATOM 5048 N N . ILE A 1 630 ? 8.949 18.042 -5.891 1.00 98.19 630 ILE A N 1
ATOM 5049 C CA . ILE A 1 630 ? 7.696 17.989 -6.676 1.00 98.19 630 ILE A CA 1
ATOM 5050 C C . ILE A 1 630 ? 7.125 19.392 -6.944 1.00 98.19 630 ILE A C 1
ATOM 5052 O O . ILE A 1 630 ? 6.549 19.622 -8.011 1.00 98.19 630 ILE A O 1
ATOM 5056 N N . THR A 1 631 ? 7.285 20.340 -6.012 1.00 96.69 631 THR A N 1
ATOM 5057 C CA . THR A 1 631 ? 6.708 21.690 -6.145 1.00 96.69 631 THR A CA 1
ATOM 5058 C C . THR A 1 631 ? 7.229 22.439 -7.377 1.00 96.69 631 THR A C 1
ATOM 5060 O O . THR A 1 631 ? 6.462 23.156 -8.023 1.00 96.69 631 THR A O 1
ATOM 5063 N N . PHE A 1 632 ? 8.493 22.198 -7.750 1.00 96.44 632 PHE A N 1
ATOM 5064 C CA . PHE A 1 632 ? 9.182 22.871 -8.854 1.00 96.44 632 PHE A CA 1
ATOM 5065 C C . PHE A 1 632 ? 8.867 22.276 -10.230 1.00 96.44 632 PHE A C 1
ATOM 5067 O O . PHE A 1 632 ? 9.168 22.899 -11.242 1.00 96.44 632 PHE A O 1
ATOM 5074 N N . LEU A 1 633 ? 8.242 21.097 -10.293 1.00 96.31 633 LEU A N 1
ATOM 5075 C CA . LEU A 1 633 ? 7.827 20.511 -11.566 1.00 96.31 633 LEU A CA 1
ATOM 5076 C C . LEU A 1 633 ? 6.715 21.358 -12.199 1.00 96.31 633 LEU A C 1
ATOM 5078 O O . LEU A 1 633 ? 5.704 21.645 -11.548 1.00 96.31 633 LEU A O 1
ATOM 5082 N N . GLY A 1 634 ? 6.815 21.648 -13.500 1.00 94.56 634 GLY A N 1
ATOM 5083 C CA . GLY A 1 634 ? 5.779 22.343 -14.280 1.00 94.56 634 GLY A CA 1
ATOM 5084 C C . GLY A 1 634 ? 4.485 21.541 -14.516 1.00 94.56 634 GLY A C 1
ATOM 5085 O O . GLY A 1 634 ? 3.743 21.801 -15.469 1.00 94.56 634 GLY A O 1
ATOM 5086 N N . MET A 1 635 ? 4.210 20.534 -13.681 1.00 95.81 635 MET A N 1
ATOM 5087 C CA . MET A 1 635 ? 3.008 19.706 -13.729 1.00 95.81 635 MET A CA 1
ATOM 5088 C C . MET A 1 635 ? 1.813 20.381 -13.046 1.00 95.81 635 MET A C 1
ATOM 5090 O O . MET A 1 635 ? 1.957 21.143 -12.095 1.00 95.81 635 MET A O 1
ATOM 5094 N N . ASN A 1 636 ? 0.596 20.032 -13.469 1.00 96.38 636 ASN A N 1
ATOM 5095 C CA . ASN A 1 636 ? -0.612 20.412 -12.736 1.00 96.38 636 ASN A CA 1
ATOM 5096 C C . ASN A 1 636 ? -0.690 19.760 -11.341 1.00 96.38 636 ASN A C 1
ATOM 5098 O O . ASN A 1 636 ? -0.253 18.625 -11.142 1.00 96.38 636 ASN A O 1
ATOM 5102 N N . GLU A 1 637 ? -1.367 20.441 -10.413 1.00 95.88 637 GLU A N 1
ATOM 5103 C CA . GLU A 1 637 ? -1.494 20.023 -9.008 1.00 95.88 637 GLU A CA 1
ATOM 5104 C C . GLU A 1 637 ? -2.084 18.619 -8.830 1.00 95.88 637 GLU A C 1
ATOM 5106 O O . GLU A 1 637 ? -1.630 17.847 -7.992 1.00 95.88 637 GLU A O 1
ATOM 5111 N N . LYS A 1 638 ? -3.039 18.213 -9.679 1.00 95.25 638 LYS A N 1
ATOM 5112 C CA . LYS A 1 638 ? -3.601 16.852 -9.612 1.00 95.25 638 LYS A CA 1
ATOM 5113 C C . LYS A 1 638 ? -2.545 15.777 -9.858 1.00 95.25 638 LYS A C 1
ATOM 5115 O O . LYS A 1 638 ? -2.628 14.709 -9.267 1.00 95.25 638 LYS A O 1
ATOM 5120 N N . SER A 1 639 ? -1.583 16.036 -10.739 1.00 97.31 639 SER A N 1
ATOM 5121 C CA . SER A 1 639 ? -0.516 15.081 -11.052 1.00 97.31 639 SER A CA 1
ATOM 5122 C C . SER A 1 639 ? 0.587 15.113 -9.994 1.00 97.31 639 SER A C 1
ATOM 5124 O O . SER A 1 639 ? 1.108 14.059 -9.641 1.00 97.31 639 SER A O 1
ATOM 5126 N N . LYS A 1 640 ? 0.861 16.285 -9.404 1.00 97.88 640 LYS A N 1
ATOM 5127 C CA . LYS A 1 640 ? 1.735 16.412 -8.227 1.00 97.88 640 LYS A CA 1
ATOM 5128 C C . LYS A 1 640 ? 1.200 15.627 -7.024 1.00 97.88 640 LYS A C 1
ATOM 5130 O O . LYS A 1 640 ? 1.960 14.897 -6.400 1.00 97.88 640 LYS A O 1
ATOM 5135 N N . LEU A 1 641 ? -0.112 15.664 -6.760 1.00 95.69 641 LEU A N 1
ATOM 5136 C CA . LEU A 1 641 ? -0.744 14.835 -5.719 1.00 95.69 641 LEU A CA 1
ATOM 5137 C C . LEU A 1 641 ? -0.535 13.331 -5.952 1.00 95.69 641 LEU A C 1
ATOM 5139 O O . LEU A 1 641 ? -0.285 12.586 -5.007 1.00 95.69 641 LEU A O 1
ATOM 5143 N N . VAL A 1 642 ? -0.575 12.874 -7.207 1.00 97.62 642 VAL A N 1
ATOM 5144 C CA . VAL A 1 642 ? -0.258 11.476 -7.548 1.00 97.62 642 VAL A CA 1
ATOM 5145 C C . VAL A 1 642 ? 1.214 11.158 -7.249 1.00 97.62 642 VAL A C 1
ATOM 5147 O O . VAL A 1 642 ? 1.492 10.082 -6.728 1.00 97.62 642 VAL A O 1
ATOM 5150 N N . LEU A 1 643 ? 2.155 12.075 -7.507 1.00 98.12 643 LEU A N 1
ATOM 5151 C CA . LEU A 1 643 ? 3.568 11.890 -7.139 1.00 98.12 643 LEU A CA 1
ATOM 5152 C C . LEU A 1 643 ? 3.778 11.868 -5.616 1.00 98.12 643 LEU A C 1
ATOM 5154 O O . LEU A 1 643 ? 4.491 11.000 -5.120 1.00 98.12 643 LEU A O 1
ATOM 5158 N N . HIS A 1 644 ? 3.107 12.743 -4.861 1.00 96.62 644 HIS A N 1
ATOM 5159 C CA . HIS A 1 644 ? 3.097 12.666 -3.395 1.00 96.62 644 HIS A CA 1
ATOM 5160 C C . HIS A 1 644 ? 2.552 11.315 -2.914 1.00 96.62 644 HIS A C 1
ATOM 5162 O O . HIS A 1 644 ? 3.158 10.675 -2.057 1.00 96.62 644 HIS A O 1
ATOM 5168 N N . GLY A 1 645 ? 1.474 10.828 -3.537 1.00 94.62 645 GLY A N 1
ATOM 5169 C CA . GLY A 1 645 ? 0.921 9.505 -3.266 1.00 94.62 645 GLY A CA 1
ATOM 5170 C C . GLY A 1 645 ? 1.903 8.364 -3.555 1.00 94.62 645 GLY A C 1
ATOM 5171 O O . GLY A 1 645 ? 1.926 7.390 -2.804 1.00 94.62 645 GLY A O 1
ATOM 5172 N N . LEU A 1 646 ? 2.743 8.474 -4.592 1.00 95.56 646 LEU A N 1
ATOM 5173 C CA . LEU A 1 646 ? 3.801 7.496 -4.864 1.00 95.56 646 LEU A CA 1
ATOM 5174 C C . LEU A 1 646 ? 4.806 7.472 -3.710 1.00 95.56 646 LEU A C 1
ATOM 5176 O O . LEU A 1 646 ? 5.117 6.397 -3.209 1.00 95.56 646 LEU A O 1
ATOM 5180 N N . ILE A 1 647 ? 5.263 8.635 -3.246 1.00 95.56 647 ILE A N 1
ATOM 5181 C CA . ILE A 1 647 ? 6.202 8.737 -2.120 1.00 95.56 647 ILE A CA 1
ATOM 5182 C C . ILE A 1 647 ? 5.590 8.145 -0.841 1.00 95.56 647 ILE A C 1
ATOM 5184 O O . ILE A 1 647 ? 6.234 7.331 -0.179 1.00 95.56 647 ILE A O 1
ATOM 5188 N N . ASP A 1 648 ? 4.331 8.468 -0.530 1.00 91.69 648 ASP A N 1
ATOM 5189 C CA . ASP A 1 648 ? 3.614 7.891 0.618 1.00 91.69 648 ASP A CA 1
ATOM 5190 C C . ASP A 1 648 ? 3.537 6.362 0.525 1.00 91.69 648 ASP A C 1
ATOM 5192 O O . ASP A 1 648 ? 3.778 5.657 1.505 1.00 91.69 648 ASP A O 1
ATOM 5196 N N . PHE A 1 649 ? 3.257 5.841 -0.672 1.00 87.69 649 PHE A N 1
ATOM 5197 C CA . PHE A 1 649 ? 3.203 4.407 -0.930 1.00 87.69 649 PHE A CA 1
ATOM 5198 C C . PHE A 1 649 ? 4.564 3.727 -0.703 1.00 87.69 649 PHE A C 1
ATOM 5200 O O . PHE A 1 649 ? 4.624 2.635 -0.138 1.00 87.69 649 PHE A O 1
ATOM 5207 N N . LEU A 1 650 ? 5.667 4.374 -1.102 1.00 89.12 650 LEU A N 1
ATOM 5208 C CA . LEU A 1 650 ? 7.024 3.871 -0.854 1.00 89.12 650 LEU A CA 1
ATOM 5209 C C . LEU A 1 650 ? 7.385 3.886 0.643 1.00 89.12 650 LEU A C 1
ATOM 5211 O O . LEU A 1 650 ? 8.045 2.958 1.108 1.00 89.12 650 LEU A O 1
ATOM 5215 N N . LEU A 1 651 ? 6.935 4.896 1.396 1.00 87.06 651 LEU A N 1
ATOM 5216 C CA . LEU A 1 651 ? 7.185 5.022 2.838 1.00 87.06 651 LEU A CA 1
ATOM 5217 C C . LEU A 1 651 ? 6.367 4.030 3.684 1.00 87.06 651 LEU A C 1
ATOM 5219 O O . LEU A 1 651 ? 6.866 3.519 4.687 1.00 87.06 651 LEU A O 1
ATOM 5223 N N . GLU A 1 652 ? 5.117 3.751 3.308 1.00 77.81 652 GLU A N 1
ATOM 5224 C CA . GLU A 1 652 ? 4.208 2.887 4.077 1.00 77.81 652 GLU A CA 1
ATOM 5225 C C . GLU A 1 652 ? 4.593 1.406 4.050 1.00 77.81 652 GLU A C 1
ATOM 5227 O O . GLU A 1 652 ? 4.476 0.714 5.064 1.00 77.81 652 GLU A O 1
ATOM 5232 N N . ASP A 1 653 ? 5.075 0.911 2.910 1.00 64.81 653 ASP A N 1
ATOM 5233 C CA . ASP A 1 653 ? 5.371 -0.511 2.716 1.00 64.81 653 ASP A CA 1
ATOM 5234 C C . ASP A 1 653 ? 6.562 -1.024 3.561 1.00 64.81 653 ASP A C 1
ATOM 5236 O O . ASP A 1 653 ? 6.792 -2.230 3.610 1.00 64.81 653 ASP A O 1
ATOM 5240 N N . LEU A 1 654 ? 7.294 -0.146 4.260 1.00 57.41 654 LEU A N 1
ATOM 5241 C CA . LEU A 1 654 ? 8.359 -0.507 5.208 1.00 57.41 654 LEU A CA 1
ATOM 5242 C C . LEU A 1 654 ? 7.898 -0.646 6.660 1.00 57.41 654 LEU A C 1
ATOM 5244 O O . LEU A 1 654 ? 8.672 -1.109 7.493 1.00 57.41 654 LEU A O 1
ATOM 5248 N N . GLN A 1 655 ? 6.637 -0.331 6.972 1.00 51.59 655 GLN A N 1
ATOM 5249 C CA . GLN A 1 655 ? 6.034 -0.653 8.275 1.00 51.59 655 GLN A CA 1
ATOM 5250 C C . GLN A 1 655 ? 5.679 -2.147 8.410 1.00 51.59 655 GLN A C 1
ATOM 5252 O O . GLN A 1 655 ? 4.861 -2.536 9.248 1.00 51.59 655 GLN A O 1
ATOM 5257 N N . LEU A 1 656 ? 6.279 -2.994 7.569 1.00 40.16 656 LEU A N 1
ATOM 5258 C CA . LEU A 1 656 ? 6.315 -4.433 7.748 1.00 40.16 656 LEU A CA 1
ATOM 5259 C C . LEU A 1 656 ? 6.913 -4.714 9.120 1.00 40.16 656 LEU A C 1
ATOM 5261 O O . LEU A 1 656 ? 8.072 -4.399 9.375 1.00 40.16 656 LEU A O 1
ATOM 5265 N N . LYS A 1 657 ? 6.059 -5.239 10.001 1.00 31.94 657 LYS A N 1
ATOM 5266 C CA . LYS A 1 657 ? 6.407 -5.658 11.350 1.00 31.94 657 LYS A CA 1
ATOM 5267 C C . LYS A 1 657 ? 7.729 -6.422 11.301 1.00 31.94 657 LYS A C 1
ATOM 5269 O O . LYS A 1 657 ? 7.792 -7.490 10.698 1.00 31.94 657 LYS A O 1
ATOM 5274 N N . THR A 1 658 ? 8.750 -5.863 11.941 1.00 23.72 658 THR A N 1
ATOM 5275 C CA . THR A 1 658 ? 9.734 -6.661 12.665 1.00 23.72 658 THR A CA 1
ATOM 5276 C C . THR A 1 658 ? 8.922 -7.672 13.471 1.00 23.72 658 THR A C 1
ATOM 5278 O O . THR A 1 658 ? 8.089 -7.270 14.288 1.00 23.72 658 THR A O 1
ATOM 5281 N N . ILE A 1 659 ? 9.028 -8.943 13.082 1.00 23.52 659 ILE A N 1
ATOM 5282 C CA . ILE A 1 659 ? 8.426 -10.068 13.802 1.00 23.52 659 ILE A CA 1
ATOM 5283 C C . ILE A 1 659 ? 8.990 -10.087 15.217 1.00 23.52 659 ILE A C 1
ATOM 5285 O O . ILE A 1 659 ? 10.211 -9.840 15.345 1.00 23.52 659 ILE A O 1
#

Sequence (659 aa):
MEYHDEKVVKTKNIGFCFGVRKSLELVQDILSRNDYSQVYMLGEIIHNDLVINELERKGVKIIRDFSNIPRIPPDSVVIIQSHGVGPDVYKRLKDNNINYIDSTCRLVKRIHSALQSLEDGGYYPVIIGNRNHTEVVGIAGYARQKPIIIESSCEVKSDLFKGIKKVGIVIQSTFIKENADEIIEKIKDIVPSVEVIDTICTPTKSRQEEVREKSKVFKSVVVIGCKSSSNTNKLYHIAKKNNKNTFFIEKPRDIEKYDFSKLAPVLVTSGASSPDWLIDEVYRKIKKVTNDFYVFSKKYIPEIDREIERRFERKSLELKNNLGDPVVLKIIESISEYCLRPGKRLRPLLLLLSYRGYGGRRDRFGEVLKISSAVELMHSFLLIHDDIIDEARERRSGLSFHLKVFEDFKNLTYNENIGRDIGIVAGDILFSISLEIIADANLPLKNKNIFIKHFAGCYELTGWGQVFDILNTKPIEIKRTDAKQSRKTNLLKTSYYTVYYPTLMGLVLTGRGADENTLKSECAHIEDFAIPLGVGFQIRDDILGIFGDPSRTGKSNVSDIEEGKITSVIEQTLENLSGHKLEFFKKLVSKPDKDSTDIGKIKDIIVDSGGLESSKRMMKRYLEEAREKITFLGMNEKSKLVLHGLIDFLLEDLQLKTI

pLDDT: mean 90.5, std 9.0, range [23.52, 98.75]

Foldseek 3Di:
DPCPPAFEAEFPLFEADPLLVQLVVVLVVCLVVVQAPAEEEEADLAPFVVVVVVSVVSGYHYDHDLVQDDDDDPRYEYEYHQLGAAPVSVVVCVVSVHHYDYSHHPLLVVLLVQQVVCVVVVAAEEEADDCPDRSNNRSQNSHPDRYHYHDALVVLDLVVCVPGQHHEYEYDQQDDPVRVVSNQVSNVVRHVYYHYDDSHHPSNVSLLVSLLVVLQPFLAEEEEGDPVHPSSVSSQVSSCVRYVRYYYHDALCVPVVDQLLVRTSYYYHYGNHDHPVRSVSNSVVSSQSNQLLNVLQVVLVVVLLVLLVVLLVVVLVVCCVPPVDPVVNVLSVLLSVLLNQDDSLLLLSLLLLLLVFLPADPVQSSLSSLLSNLLSLLVSLVQLLVCLLLVFQFDSLHGRQLVVVCVVCVVPDPPPSRSSVSSNVSSVVSNVSSVVSLVPRPAPPQLSVVLVVLVVVLVVLLVVLVVLQSCQWLDPFDDLCCVVSLLSSLCRNFLSNRFLSSSLNSNSRSVLCVDVVSSVQQSVLSSQLRSLLRLLVQLLVLLCLQPNDCVVNRGHSCSCQLRLGCGQLVSLLLVLDDDPLNVVLRCLSSPNGHDPVSSVVNSVSSVVSCSSVVSLVSSLVSLVSSLVSLVSRSTDPSSSSSSVSVSVVSNVVVVPDPD

Secondary structure (DSSP, 8-state):
---SS-SEEE-SS-S--HHHHHHHHHHHHHHHHT-SSEEEEES-SSS-HHHHHHHHHTTPEEE--SSS---PPTTEEEEEPTT---HHHHHHHHHTT--EEE---HHHHHHHHHHHHHHHTTPEEEEES-TTSHHHHHHHTT-SS--EEESSTTS--GGGGTT--EEEEEE-TT--HHHHHHHHHHHHTT-SEEEEE----HHHHHHHHHHHHHTTTSSEEEEES-TT-HHHHHHHHHHHHH-TTEEEESSTTGGGGS-GGGT-SEEEEE-TT--HHHHHHHHHHHHHHH-HHHHHHHHHHHHHHHHHHHHHHHHHHHHHHHT--HHHHHHHHHHHHHHHS----HHHHHHHHHHHHTT--GGGHHHHHHHHHHHHHHHHHHHHHHHHHTT-SEETTEE-HHHHHHHHHTTS-S-TTHHHHHHHHHHHHHHHHHHHHHHHS-S-HHHHHHHHHHHHHHHHHHHHHHHHHHHTSS-SS--TTHHHHHHHHHIIIIIIIIIIHHHHHHHHHTTGGGSHHHHHHHHHHHHHHHHHHHHHHHHHHHHHHHHS-HHHHSS-SSHHHHTT---HHHHHHHHH--HHHHHHHHHHHT-SS--HHHHHHHHHHHHHTTHHHHHHHHHHHHHHHHHHHGGGSSS-HHHHHHHHHHHHHHHHTT-----

Radius of gyration: 33.27 Å; chains: 1; bounding box: 85×59×95 Å